Protein 4C5C (pdb70)

CATH classification: 3.40.50.20 (+2 more: 3.30.470.20, 3.30.1490.20)

Nearest PDB structures (foldseek):
  4c5b-assembly1_A  TM=1.000E+00  e=2.033E-68  Escherichia coli K-12
  1iow-assembly1_A  TM=9.965E-01  e=4.340E-67  Escherichia coli
  5c1p-assembly2_D  TM=9.372E-01  e=5.523E-56  Yersinia pestis
  5bph-assembly2_B  TM=9.334E-01  e=5.146E-55  Yersinia pestis
  8evy-assembly1_B  TM=9.724E-01  e=1.599E-43  Pseudomonas aeruginosa PAO1

B-factor: mean 16.1, std 6.71, range [2.0, 57.39]

Radius of gyration: 24.59 Å; Cα contacts (8 Å, |Δi|>4): 1398; chains: 2; bounding box: 60×68×55 Å

InterPro domains:
  IPR000291 D-alanine--D-alanine ligase/VANA/B/C, conserved site [PS00843] (63-74)
  IPR000291 D-alanine--D-alanine ligase/VANA/B/C, conserved site [PS00844] (248-276)
  IPR005905 D-alanine--D-alanine ligase [MF_00047] (3-306)
  IPR005905 D-alanine--D-alanine ligase [PIRSF039102] (4-305)
  IPR005905 D-alanine--D-alanine ligase [TIGR01205] (4-305)
  IPR011095 D-alanine--D-alanine ligase, C-terminal [PF07478] (103-303)
  IPR011127 D-alanine--D-alanine ligase, N-terminal domain [PF01820] (53-86)
  IPR011761 ATP-grasp fold [PS50975] (101-303)
  IPR013815 ATP-grasp fold, subdomain 1 [G3DSA:3.30.1490.20] (111-183)
  IPR016185 Pre-ATP-grasp domain superfamily [SSF52440] (3-96)

Sequence (612 aa):
MTDKIAVLLGGTSAEREVSLNSGAAVLAGLREGGIDAYPVDPKEVDVTQLKSMGFQKVFIALHGRGGEDGTLQGMLELMGLPYTGSGVMASALSMDKLRSKLLWQGAGLPVAPWVALTRAEFEKGLSDKQLAEISALGLPVIVKPSREGSSVGMSKVVAENALQDALRLAFQHDEEVLIEKWLSGPEFTVAILGEEILPSIRIQPSGTFYDYEAKYLSDETQYFCPAGLEASQEANLQALVLKAWTTLGCKGWGRIDVMLDSDGQFYLLEANTSPGMTSHSLVPMAARQAGMSFSQLVVRILELADMTDKIAVLLGGTSAEREVSLNSGAAVLAGLREGGIDAYPVDPKEVDVTQLKSMGFQKVFIALHGRGGEDGTLQGMLELMGLPYTGSGVMASALSMDKLRSKLLWQGAGLPVAPWVALTRAEFEKGLSDKQLAEISALGLPVIVKPSREGSSVGMSKVVAENALQDALRLAFQHDEEVLIEKWLSGPEFTVAILGEEILPSIRIQPSGTFYDYEAKYLSDETQYFCPAGLEASQEANLQALVLKAWTTLGCKGWGRIDVMLDSDGQFYLLEANTSPGMTSHSLVPMAARQAGMSFSQLVVRILELAD

Structure (mmCIF, N/CA/C/O backbone):
data_4C5C
#
_entry.id   4C5C
#
_cell.length_a   51.230
_cell.length_b   97.800
_cell.length_c   110.120
_cell.angle_alpha   90.00
_cell.angle_beta   90.00
_cell.angle_gamma   90.00
#
_symmetry.space_group_name_H-M   'P 21 21 21'
#
loop_
_entity.id
_entity.type
_entity.pdbx_description
1 polymer 'D-ALANINE--D-ALANINE LIGASE'
2 non-polymer "ADENOSINE-5'-TRIPHOSPHATE"
3 non-polymer D-ALANINE
4 non-polymer 'MAGNESIUM ION'
5 non-polymer GLYCEROL
6 water water
#
loop_
_atom_site.group_PDB
_atom_site.id
_atom_site.type_symbol
_atom_site.label_atom_id
_atom_site.label_alt_id
_atom_site.label_comp_id
_atom_site.label_asym_id
_atom_site.label_entity_id
_atom_site.label_seq_id
_atom_site.pdbx_PDB_ins_code
_atom_site.Cartn_x
_atom_site.Cartn_y
_atom_site.Cartn_z
_atom_site.occupancy
_atom_site.B_iso_or_equiv
_atom_site.auth_seq_id
_atom_site.auth_comp_id
_atom_site.auth_asym_id
_atom_site.auth_atom_id
_atom_site.pdbx_PDB_model_num
ATOM 1 N N . MET A 1 25 ? -10.389 46.199 30.689 1.00 45.28 1 MET A N 1
ATOM 2 C CA . MET A 1 25 ? -10.144 45.051 31.600 1.00 43.90 1 MET A CA 1
ATOM 3 C C . MET A 1 25 ? -10.303 45.494 33.055 1.00 42.33 1 MET A C 1
ATOM 4 O O . MET A 1 25 ? -10.005 46.644 33.406 1.00 43.12 1 MET A O 1
ATOM 9 N N . THR A 1 26 ? -10.770 44.579 33.901 1.00 39.89 2 THR A N 1
ATOM 10 C CA . THR A 1 26 ? -10.711 44.774 35.347 1.00 37.17 2 THR A CA 1
ATOM 11 C C . THR A 1 26 ? -9.271 44.518 35.823 1.00 33.74 2 THR A C 1
ATOM 12 O O . THR A 1 26 ? -8.422 44.096 35.029 1.00 33.05 2 THR A O 1
ATOM 16 N N . ASP A 1 27 ? -8.999 44.781 37.100 1.00 30.47 3 ASP A N 1
ATOM 17 C CA . ASP A 1 27 ? -7.619 44.709 37.632 1.00 27.24 3 ASP A CA 1
ATOM 18 C C . ASP A 1 27 ? -6.989 43.327 37.518 1.00 24.68 3 ASP A C 1
ATOM 19 O O . ASP A 1 27 ? -7.639 42.311 37.790 1.00 24.04 3 ASP A O 1
ATOM 24 N N . LYS A 1 28 ? -5.729 43.292 37.089 1.00 21.61 4 LYS A N 1
ATOM 25 C CA . LYS A 1 28 ? -4.955 42.054 37.102 1.00 19.28 4 LYS A CA 1
ATOM 26 C C . LYS A 1 28 ? -4.099 42.066 38.363 1.00 17.03 4 LYS A C 1
ATOM 27 O O . LYS A 1 28 ? -3.365 43.022 38.641 1.00 17.82 4 LYS A O 1
ATOM 33 N N . ILE A 1 29 ? -4.238 41.002 39.145 1.00 15.33 5 ILE A N 1
ATOM 34 C CA . ILE A 1 29 ? -3.554 40.906 40.430 1.00 15.11 5 ILE A CA 1
ATOM 35 C C . ILE A 1 29 ? -2.387 39.919 40.296 1.00 13.44 5 ILE A C 1
ATOM 36 O O . ILE A 1 29 ? -2.568 38.815 39.811 1.00 14.90 5 ILE A O 1
ATOM 41 N N . ALA A 1 30 ? -1.203 40.298 40.789 1.00 13.31 6 ALA A N 1
ATOM 42 C CA . ALA A 1 30 ? -0.099 39.345 40.903 1.00 12.63 6 ALA A CA 1
ATOM 43 C C . ALA A 1 30 ? -0.095 38.721 42.275 1.00 12.70 6 ALA A C 1
ATOM 44 O O . ALA A 1 30 ? -0.059 39.459 43.281 1.00 13.41 6 ALA A O 1
ATOM 46 N N . VAL A 1 31 ? -0.138 37.384 42.349 1.00 10.77 7 VAL A N 1
ATOM 47 C CA . VAL A 1 31 ? 0.018 36.706 43.636 1.00 9.78 7 VAL A CA 1
ATOM 48 C C . VAL A 1 31 ? 1.477 36.288 43.694 1.00 10.64 7 VAL A C 1
ATOM 49 O O . VAL A 1 31 ? 1.894 35.358 42.990 1.00 11.25 7 VAL A O 1
ATOM 53 N N . LEU A 1 32 ? 2.255 36.946 44.563 1.00 9.45 8 LEU A N 1
ATOM 54 C CA . LEU A 1 32 ? 3.676 36.610 44.681 1.00 10.40 8 LEU A CA 1
ATOM 55 C C . LEU A 1 32 ? 3.834 35.435 45.608 1.00 10.29 8 LEU A C 1
ATOM 56 O O . LEU A 1 32 ? 3.354 35.457 46.757 1.00 8.82 8 LEU A O 1
ATOM 61 N N . LEU A 1 33 ? 4.519 34.403 45.134 1.00 10.32 9 LEU A N 1
ATOM 62 C CA . LEU A 1 33 ? 4.646 33.162 45.886 1.00 11.01 9 LEU A CA 1
ATOM 63 C C . LEU A 1 33 ? 5.964 32.506 45.581 1.00 10.45 9 LEU A C 1
ATOM 64 O O . LEU A 1 33 ? 6.547 32.694 44.495 1.00 11.09 9 LEU A O 1
ATOM 69 N N . GLY A 1 34 ? 6.395 31.653 46.515 1.00 9.90 10 GLY A N 1
ATOM 70 C CA . GLY A 1 34 ? 7.661 30.954 46.332 1.00 10.96 10 GLY A CA 1
ATOM 71 C C . GLY A 1 34 ? 8.851 31.757 46.805 1.00 10.44 10 GLY A C 1
ATOM 72 O O . GLY A 1 34 ? 9.106 31.758 48.017 1.00 11.13 10 GLY A O 1
ATOM 73 N N . GLY A 1 35 ? 9.570 32.386 45.860 1.00 10.41 11 GLY A N 1
ATOM 74 C CA . GLY A 1 35 ? 10.782 33.157 46.207 1.00 10.24 11 GLY A CA 1
ATOM 75 C C . GLY A 1 35 ? 11.883 32.218 46.667 1.00 11.50 11 GLY A C 1
ATOM 76 O O . GLY A 1 35 ? 11.918 31.048 46.295 1.00 11.83 11 GLY A O 1
ATOM 77 N N . THR A 1 36 ? 12.815 32.726 47.469 1.00 12.84 12 THR A N 1
ATOM 78 C CA . THR A 1 36 ? 14.060 31.966 47.732 1.00 14.46 12 THR A CA 1
ATOM 79 C C . THR A 1 36 ? 14.427 31.771 49.201 1.00 14.90 12 THR A C 1
ATOM 80 O O . THR A 1 36 ? 15.528 31.315 49.512 1.00 17.12 12 THR A O 1
ATOM 84 N N . SER A 1 37 ? 13.506 32.062 50.077 1.00 14.51 13 SER A N 1
ATOM 85 C CA . SER A 1 37 ? 13.708 31.874 51.516 1.00 12.93 13 SER A CA 1
ATOM 86 C C . SER A 1 37 ? 13.587 30.412 51.977 1.00 12.96 13 SER A C 1
ATOM 87 O O . SER A 1 37 ? 13.165 29.535 51.213 1.00 12.79 13 SER A O 1
ATOM 90 N N . ALA A 1 38 ? 13.953 30.137 53.231 1.00 12.30 14 ALA A N 1
ATOM 91 C CA . ALA A 1 38 ? 13.763 28.811 53.814 1.00 11.55 14 ALA A CA 1
ATOM 92 C C . ALA A 1 38 ? 12.297 28.381 53.882 1.00 12.21 14 ALA A C 1
ATOM 93 O O . ALA A 1 38 ? 11.986 27.193 54.061 1.00 13.91 14 ALA A O 1
ATOM 95 N N . GLU A 1 39 ? 11.406 29.355 53.710 1.00 10.39 15 GLU A N 1
ATOM 96 C CA . GLU A 1 39 ? 9.952 29.121 53.726 1.00 10.20 15 GLU A CA 1
ATOM 97 C C . GLU A 1 39 ? 9.380 29.072 52.302 1.00 9.34 15 GLU A C 1
ATOM 98 O O . GLU A 1 39 ? 8.166 29.131 52.116 1.00 9.91 15 GLU A O 1
ATOM 104 N N . ARG A 1 40 ? 10.235 28.845 51.302 1.00 8.76 16 ARG A N 1
ATOM 105 C CA . ARG A 1 40 ? 9.750 28.794 49.908 1.00 9.30 16 ARG A CA 1
ATOM 106 C C . ARG A 1 40 ? 8.622 27.781 49.722 1.00 9.99 16 ARG A C 1
ATOM 107 O O . ARG A 1 40 ? 7.619 28.040 49.017 1.00 10.34 16 ARG A O 1
ATOM 115 N N . GLU A 1 41 ? 8.810 26.580 50.258 1.00 10.21 17 GLU A N 1
ATOM 116 C CA . GLU A 1 41 ? 7.834 25.530 49.986 1.00 10.55 17 GLU A CA 1
ATOM 117 C C . GLU A 1 41 ? 6.490 25.836 50.638 1.00 10.24 17 GLU A C 1
ATOM 118 O O . GLU A 1 41 ? 5.438 25.615 50.041 1.00 10.91 17 GLU A O 1
ATOM 124 N N . VAL A 1 42 ? 6.529 26.389 51.854 1.00 8.62 18 VAL A N 1
ATOM 125 C CA . VAL A 1 42 ? 5.308 26.880 52.520 1.00 9.39 18 VAL A CA 1
ATOM 126 C C . VAL A 1 42 ? 4.656 27.957 51.642 1.00 9.53 18 VAL A C 1
ATOM 127 O O . VAL A 1 42 ? 3.440 27.943 51.373 1.00 9.90 18 VAL A O 1
ATOM 131 N N . SER A 1 43 ? 5.466 28.906 51.162 1.00 8.60 19 SER A N 1
ATOM 132 C CA . SER A 1 43 ? 4.934 29.991 50.317 1.00 8.68 19 SER A CA 1
ATOM 133 C C . SER A 1 43 ? 4.287 29.529 49.010 1.00 8.24 19 SER A C 1
ATOM 134 O O . SER A 1 43 ? 3.261 30.069 48.587 1.00 8.74 19 SER A O 1
ATOM 137 N N . LEU A 1 44 ? 4.907 28.539 48.378 1.00 7.69 20 LEU A N 1
ATOM 138 C CA . LEU A 1 44 ? 4.306 27.995 47.164 1.00 9.07 20 LEU A CA 1
ATOM 139 C C . LEU A 1 44 ? 2.904 27.470 47.500 1.00 8.68 20 LEU A C 1
ATOM 140 O O . LEU A 1 44 ? 1.973 27.653 46.710 1.00 10.09 20 LEU A O 1
ATOM 145 N N . ASN A 1 45 ? 2.750 26.830 48.661 1.00 9.03 21 ASN A N 1
ATOM 146 C CA . ASN A 1 45 ? 1.436 26.331 49.069 1.00 9.57 21 ASN A CA 1
ATOM 147 C C . ASN A 1 45 ? 0.488 27.448 49.484 1.00 8.53 21 ASN A C 1
ATOM 148 O O . ASN A 1 45 ? -0.702 27.417 49.132 1.00 10.15 21 ASN A O 1
ATOM 153 N N . SER A 1 46 ? 0.990 28.429 50.231 1.00 7.82 22 SER A N 1
ATOM 154 C CA . SER A 1 46 ? 0.146 29.594 50.536 1.00 8.33 22 SER A CA 1
ATOM 155 C C . SER A 1 46 ? -0.378 30.283 49.264 1.00 8.51 22 SER A C 1
ATOM 156 O O . SER A 1 46 ? -1.567 30.586 49.150 1.00 9.39 22 SER A O 1
ATOM 159 N N . GLY A 1 47 ? 0.539 30.547 48.313 1.00 8.52 23 GLY A N 1
ATOM 160 C CA . GLY A 1 47 ? 0.151 31.221 47.075 1.00 9.14 23 GLY A CA 1
ATOM 161 C C . GLY A 1 47 ? -0.810 30.431 46.235 1.00 9.11 23 GLY A C 1
ATOM 162 O O . GLY A 1 47 ? -1.700 31.011 45.621 1.00 10.24 23 GLY A O 1
ATOM 163 N N . ALA A 1 48 ? -0.636 29.093 46.188 1.00 9.65 24 ALA A N 1
ATOM 164 C CA . ALA A 1 48 ? -1.567 28.262 45.474 1.00 10.25 24 ALA A CA 1
ATOM 165 C C . ALA A 1 48 ? -2.976 28.378 46.066 1.00 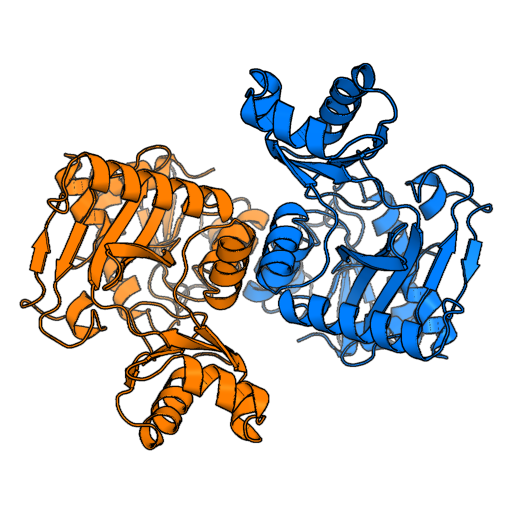10.26 24 ALA A C 1
ATOM 166 O O . ALA A 1 48 ? -3.941 28.429 45.285 1.00 11.05 24 ALA A O 1
ATOM 168 N N . ALA A 1 49 ? -3.096 28.367 47.388 1.00 10.13 25 ALA A N 1
ATOM 169 C CA . ALA A 1 49 ? -4.410 28.535 47.997 1.00 9.87 25 ALA A CA 1
ATOM 170 C C . ALA A 1 49 ? -4.990 29.935 47.728 1.00 8.74 25 ALA A C 1
ATOM 171 O O . ALA A 1 49 ? -6.158 30.062 47.341 1.00 9.87 25 ALA A O 1
ATOM 173 N N . VAL A 1 50 ? -4.165 30.973 47.938 1.00 9.35 26 VAL A N 1
ATOM 174 C CA . VAL A 1 50 ? -4.608 32.350 47.707 1.00 10.44 26 VAL A CA 1
ATOM 175 C C . VAL A 1 50 ? -5.089 32.550 46.265 1.00 9.91 26 VAL A C 1
ATOM 176 O O . VAL A 1 50 ? -6.139 33.152 46.012 1.00 10.64 26 VAL A O 1
ATOM 180 N N . LEU A 1 51 ? -4.318 32.063 45.275 1.00 9.82 27 LEU A N 1
ATOM 181 C CA . LEU A 1 51 ? -4.692 32.176 43.861 1.00 9.72 27 LEU A CA 1
ATOM 182 C C . LEU A 1 51 ? -6.121 31.649 43.606 1.00 10.41 27 LEU A C 1
ATOM 183 O O . LEU A 1 51 ? -6.938 32.312 42.956 1.00 11.85 27 LEU A O 1
ATOM 188 N N . ALA A 1 52 ? -6.387 30.423 44.085 1.00 10.81 28 ALA A N 1
ATOM 189 C CA . ALA A 1 52 ? -7.691 29.806 43.884 1.00 13.07 28 ALA A CA 1
ATOM 190 C C . ALA A 1 52 ? -8.791 30.578 44.607 1.00 12.75 28 ALA A C 1
ATOM 191 O O . ALA A 1 52 ? -9.848 30.829 44.015 1.00 13.39 28 ALA A O 1
ATOM 193 N N . GLY A 1 53 ? -8.553 30.979 45.851 1.00 12.68 29 GLY A N 1
ATOM 194 C CA . GLY A 1 53 ? -9.520 31.773 46.601 1.00 12.14 29 GLY A CA 1
ATOM 195 C C . GLY A 1 53 ? -9.838 33.081 45.899 1.00 12.33 29 GLY A C 1
ATOM 196 O O . GLY A 1 53 ? -11.001 33.514 45.837 1.00 14.02 29 GLY A O 1
ATOM 197 N N . LEU A 1 54 ? -8.820 33.739 45.337 1.00 12.08 30 LEU A N 1
ATOM 198 C CA . LEU A 1 54 ? -9.067 35.005 44.623 1.00 13.02 30 LEU A CA 1
ATOM 199 C C . LEU A 1 54 ? -9.899 34.801 43.353 1.00 14.15 30 LEU A C 1
ATOM 200 O O . LEU A 1 54 ? -10.868 35.540 43.088 1.00 15.47 30 LEU A O 1
ATOM 205 N N . ARG A 1 55 ? -9.526 33.800 42.563 1.00 13.30 31 ARG A N 1
ATOM 206 C CA . ARG A 1 55 ? -10.259 33.511 41.323 1.00 15.35 31 ARG A CA 1
ATOM 207 C C . ARG A 1 55 ? -11.704 33.057 41.581 1.00 17.07 31 ARG A C 1
ATOM 208 O O . ARG A 1 55 ? -12.607 33.410 40.823 1.00 19.20 31 ARG A O 1
ATOM 216 N N . GLU A 1 56 ? -11.932 32.256 42.616 1.00 17.35 32 GLU A N 1
ATOM 217 C CA . GLU A 1 56 ? -13.306 31.890 43.039 1.00 19.90 32 GLU A CA 1
ATOM 218 C C . GLU A 1 56 ? -14.079 33.145 43.432 1.00 21.08 32 GLU A C 1
ATOM 219 O O . GLU A 1 56 ? -15.312 33.178 43.314 1.00 23.36 32 GLU A O 1
ATOM 225 N N . GLY A 1 57 ? -13.364 34.159 43.919 1.00 19.75 33 GLY A N 1
ATOM 226 C CA . GLY A 1 57 ? -13.971 35.417 44.341 1.00 20.43 33 GLY A CA 1
ATOM 227 C C . GLY A 1 57 ? -14.162 36.432 43.240 1.00 20.38 33 GLY A C 1
ATOM 228 O O . GLY A 1 57 ? -14.472 37.590 43.506 1.00 22.69 33 GLY A O 1
ATOM 229 N N . GLY A 1 58 ? -13.885 36.014 42.012 1.00 20.15 34 GLY A N 1
ATOM 230 C CA . GLY A 1 58 ? -14.073 36.868 40.844 1.00 20.85 34 GLY A CA 1
ATOM 231 C C . GLY A 1 58 ? -12.923 37.786 40.512 1.00 20.25 34 GLY A C 1
ATOM 232 O O . GLY A 1 58 ? -13.072 38.668 39.660 1.00 22.82 34 GLY A O 1
ATOM 233 N N . ILE A 1 59 ? -11.773 37.571 41.160 1.00 17.83 35 ILE A N 1
ATOM 234 C CA . ILE A 1 59 ? -10.573 38.409 40.955 1.00 17.31 35 ILE A CA 1
ATOM 235 C C . ILE A 1 59 ? -9.652 37.796 39.918 1.00 17.24 35 ILE A C 1
ATOM 236 O O . ILE A 1 59 ? -9.376 36.579 39.951 1.00 18.03 35 ILE A O 1
ATOM 241 N N . ASP A 1 60 ? -9.185 38.628 38.992 1.00 16.85 36 ASP A N 1
ATOM 242 C CA . ASP A 1 60 ? -8.333 38.141 37.892 1.00 17.81 36 ASP A CA 1
ATOM 243 C C . ASP A 1 60 ? -6.887 38.080 38.386 1.00 16.51 36 ASP A C 1
ATOM 244 O O . ASP A 1 60 ? -6.095 38.998 38.164 1.00 17.08 36 ASP A O 1
ATOM 249 N N . ALA A 1 61 ? -6.579 36.984 39.061 1.00 15.46 37 ALA A N 1
ATOM 250 C CA . ALA A 1 61 ? -5.300 36.828 39.753 1.00 13.86 37 ALA A CA 1
ATOM 251 C C . ALA A 1 61 ? -4.413 35.838 39.003 1.00 14.60 37 ALA A C 1
ATOM 252 O O . ALA A 1 61 ? -4.889 34.899 38.342 1.00 16.01 37 ALA A O 1
ATOM 254 N N . TYR A 1 62 ? -3.108 36.069 39.085 1.00 13.02 38 TYR A N 1
ATOM 255 C CA . TYR A 1 62 ? -2.106 35.214 38.411 1.00 14.09 38 TYR A CA 1
ATOM 256 C C . TYR A 1 62 ? -0.939 34.956 39.352 1.00 14.34 38 TYR A C 1
ATOM 257 O O . TYR A 1 62 ? -0.514 35.871 40.072 1.00 15.10 38 TYR A O 1
ATOM 266 N N . PRO A 1 63 ? -0.379 33.740 39.309 1.00 14.44 39 PRO A N 1
ATOM 267 C CA . PRO A 1 63 ? 0.759 33.445 40.204 1.00 13.89 39 PRO A CA 1
ATOM 268 C C . PRO A 1 63 ? 2.030 33.972 39.603 1.00 13.82 39 PRO A C 1
ATOM 269 O O . PRO A 1 63 ? 2.224 33.825 38.395 1.00 15.50 39 PRO A O 1
ATOM 273 N N . VAL A 1 64 ? 2.889 34.595 40.409 1.00 12.52 40 VAL A N 1
ATOM 274 C CA . VAL A 1 64 ? 4.186 35.119 39.966 1.00 12.45 40 VAL A CA 1
ATOM 275 C C . VAL A 1 64 ? 5.234 34.761 41.028 1.00 11.70 40 VAL A C 1
ATOM 276 O O . VAL A 1 64 ? 5.119 35.151 42.214 1.00 11.44 40 VAL A O 1
ATOM 280 N N . ASP A 1 65 ? 6.237 33.986 40.628 1.00 11.49 41 ASP A N 1
ATOM 281 C CA . ASP A 1 65 ? 7.291 33.555 41.561 1.00 11.11 41 ASP A CA 1
ATOM 282 C C . ASP A 1 65 ? 8.539 34.390 41.358 1.00 11.56 41 ASP A C 1
ATOM 283 O O . ASP A 1 65 ? 9.151 34.301 40.288 1.00 12.23 41 ASP A O 1
ATOM 288 N N . PRO A 1 66 ? 8.951 35.188 42.357 1.00 11.10 42 PRO A N 1
ATOM 289 C CA . PRO A 1 66 ? 10.154 36.070 42.182 1.00 12.04 42 PRO A CA 1
ATOM 290 C C . PRO A 1 66 ? 11.449 35.316 41.963 1.00 12.17 42 PRO A C 1
ATOM 291 O O . PRO A 1 66 ? 12.425 35.920 41.550 1.00 13.52 42 PRO A O 1
ATOM 295 N N . LYS A 1 67 ? 11.448 33.997 42.167 1.00 12.26 43 LYS A N 1
ATOM 296 C CA . LYS A 1 67 ? 12.630 33.192 41.833 1.00 12.82 43 LYS A CA 1
ATOM 297 C C . LYS A 1 67 ? 12.781 33.106 40.315 1.00 14.34 43 LYS A C 1
ATOM 298 O O . LYS A 1 67 ? 13.907 33.044 39.818 1.00 16.41 43 LYS A O 1
ATOM 304 N N . GLU A 1 68 ? 11.662 33.166 39.586 1.00 15.14 44 GLU A N 1
ATOM 305 C CA . GLU A 1 68 ? 11.591 32.970 38.135 1.00 18.05 44 GLU A CA 1
ATOM 306 C C . GLU A 1 68 ? 11.414 34.282 37.358 1.00 18.31 44 GLU A C 1
ATOM 307 O O . GLU A 1 68 ? 11.769 34.356 36.168 1.00 20.29 44 GLU A O 1
ATOM 313 N N . VAL A 1 69 ? 10.812 35.279 38.018 1.00 17.85 45 VAL A N 1
ATOM 314 C CA . VAL A 1 69 ? 10.342 36.527 37.405 1.00 18.74 45 VAL A CA 1
ATOM 315 C C . VAL A 1 69 ? 10.965 37.690 38.168 1.00 18.02 45 VAL A C 1
ATOM 316 O O . VAL A 1 69 ? 10.917 37.750 39.395 1.00 16.97 45 VAL A O 1
ATOM 320 N N . ASP A 1 70 ? 11.549 38.619 37.414 1.00 18.91 46 ASP A N 1
ATOM 321 C CA . ASP A 1 70 ? 12.067 39.849 37.960 1.00 19.36 46 ASP A CA 1
ATOM 322 C C . ASP A 1 70 ? 10.926 40.723 38.496 1.00 19.01 46 ASP A C 1
ATOM 323 O O . ASP A 1 70 ? 10.216 41.348 37.706 1.00 18.65 46 ASP A O 1
ATOM 328 N N . VAL A 1 71 ? 10.747 40.751 39.821 1.00 18.76 47 VAL A N 1
ATOM 329 C CA . VAL A 1 71 ? 9.635 41.486 40.451 1.00 19.46 47 VAL A CA 1
ATOM 330 C C . VAL A 1 71 ? 9.668 42.981 40.179 1.00 18.85 47 VAL A C 1
ATOM 331 O O . VAL A 1 71 ? 8.648 43.647 40.293 1.00 18.67 47 VAL A O 1
ATOM 335 N N . THR A 1 72 ? 10.825 43.529 39.827 1.00 17.37 48 THR A N 1
ATOM 336 C CA . THR A 1 72 ? 10.842 44.943 39.433 1.00 17.52 48 THR A CA 1
ATOM 337 C C . THR A 1 72 ? 10.055 45.209 38.151 1.00 17.14 48 THR A C 1
ATOM 338 O O . THR A 1 72 ? 9.811 46.365 37.803 1.00 17.85 48 THR A O 1
ATOM 342 N N . GLN A 1 73 ? 9.638 44.146 37.468 1.00 16.77 49 GLN A N 1
ATOM 343 C CA . GLN A 1 73 ? 8.938 44.264 36.191 1.00 17.88 49 GLN A CA 1
ATOM 344 C C . GLN A 1 73 ? 7.412 44.169 36.302 1.00 17.68 49 GLN A C 1
ATOM 345 O O . GLN A 1 73 ? 6.733 44.179 35.290 1.00 17.93 49 GLN A O 1
ATOM 351 N N . LEU A 1 74 ? 6.872 44.068 37.519 1.00 16.98 50 LEU A N 1
ATOM 352 C CA . LEU A 1 74 ? 5.426 43.796 37.659 1.00 16.45 50 LEU A CA 1
ATOM 353 C C . LEU A 1 74 ? 4.501 44.806 36.999 1.00 18.45 50 LEU A C 1
ATOM 354 O O . LEU A 1 74 ? 3.509 44.440 36.395 1.00 19.34 50 LEU A O 1
ATOM 359 N N . LYS A 1 75 ? 4.813 46.087 37.146 1.00 19.19 51 LYS A N 1
ATOM 360 C CA . LYS A 1 75 ? 3.979 47.117 36.552 1.00 20.56 51 LYS A CA 1
ATOM 361 C C . LYS A 1 75 ? 4.099 47.051 35.032 1.00 21.49 51 LYS A C 1
ATOM 362 O O . LYS A 1 75 ? 3.098 47.135 34.297 1.00 20.85 51 LYS A O 1
ATOM 368 N N . SER A 1 76 ? 5.331 46.867 34.555 1.00 21.71 52 SER A N 1
ATOM 369 C CA . SER A 1 76 ? 5.581 46.680 33.123 1.00 23.49 52 SER A CA 1
ATOM 370 C C . SER A 1 76 ? 4.820 45.495 32.543 1.00 22.93 52 SER A C 1
ATOM 371 O O . SER A 1 76 ? 4.374 45.539 31.386 1.00 23.66 52 SER A O 1
ATOM 374 N N . MET A 1 77 ? 4.650 44.449 33.356 1.00 21.59 53 MET A N 1
ATOM 375 C CA . MET A 1 77 ? 3.949 43.220 32.938 1.00 21.89 53 MET A CA 1
ATOM 376 C C . MET A 1 77 ? 2.424 43.352 32.909 1.00 21.53 53 MET A C 1
ATOM 377 O O . MET A 1 77 ? 1.730 42.417 32.473 1.00 21.76 53 MET A O 1
ATOM 382 N N . GLY A 1 78 ? 1.914 44.487 33.389 1.00 21.28 54 GLY A N 1
ATOM 383 C CA . GLY A 1 78 ? 0.491 44.811 33.323 1.00 21.51 54 GLY A CA 1
ATOM 384 C C . GLY A 1 78 ? -0.326 44.592 34.575 1.00 19.81 54 GLY A C 1
ATOM 385 O O . GLY A 1 78 ? -1.561 44.639 34.515 1.00 21.13 54 GLY A O 1
ATOM 386 N N . PHE A 1 79 ? 0.352 44.346 35.701 1.00 19.06 55 PHE A N 1
ATOM 387 C CA . PHE A 1 79 ? -0.349 44.132 36.981 1.00 17.61 55 PHE A CA 1
ATOM 388 C C . PHE A 1 79 ? -0.764 45.454 37.616 1.00 18.98 55 PHE A C 1
ATOM 389 O O . PHE A 1 79 ? -0.032 46.443 37.516 1.00 19.77 55 PHE A O 1
ATOM 397 N N . GLN A 1 80 ? -1.934 45.451 38.272 1.00 18.76 56 GLN A N 1
ATOM 398 C CA . GLN A 1 80 ? -2.465 46.624 38.994 1.00 20.10 56 GLN A CA 1
ATOM 399 C C . GLN A 1 80 ? -2.249 46.610 40.509 1.00 19.10 56 GLN A C 1
ATOM 400 O O . GLN A 1 80 ? -2.081 47.661 41.095 1.00 19.34 56 GLN A O 1
ATOM 406 N N . LYS A 1 81 ? -2.262 45.427 41.128 1.00 17.49 57 LYS A N 1
ATOM 407 C CA . LYS A 1 81 ? -2.150 45.282 42.575 1.00 17.18 57 LYS A CA 1
ATOM 408 C C . LYS A 1 81 ? -1.443 43.961 42.831 1.00 14.55 57 LYS A C 1
ATOM 409 O O . LYS A 1 81 ? -1.368 43.071 41.953 1.00 14.42 57 LYS A O 1
ATOM 415 N N . VAL A 1 82 ? -0.913 43.823 44.049 1.00 12.89 58 VAL A N 1
ATOM 416 C CA . VAL A 1 82 ? -0.112 42.679 44.394 1.00 12.86 58 VAL A CA 1
ATOM 417 C C . VAL A 1 82 ? -0.620 42.070 45.702 1.00 11.38 58 VAL A C 1
ATOM 418 O O . VAL A 1 82 ? -0.782 42.759 46.731 1.00 12.25 58 VAL A O 1
ATOM 422 N N . PHE A 1 83 ? -0.859 40.767 45.669 1.00 11.11 59 PHE A N 1
ATOM 423 C CA . PHE A 1 83 ? -1.129 40.004 46.895 1.00 9.91 59 PHE A CA 1
ATOM 424 C C . PHE A 1 83 ? 0.154 39.293 47.281 1.00 9.29 59 PHE A C 1
ATOM 425 O O . PHE A 1 83 ? 0.680 38.438 46.551 1.00 9.85 59 PHE A O 1
ATOM 433 N N . ILE A 1 84 ? 0.707 39.692 48.424 1.00 8.92 60 ILE A N 1
ATOM 434 C CA . ILE A 1 84 ? 1.977 39.106 48.895 1.00 9.42 60 ILE A CA 1
ATOM 435 C C . ILE A 1 84 ? 1.678 37.827 49.652 1.00 8.87 60 ILE A C 1
ATOM 436 O O . ILE A 1 84 ? 1.107 37.861 50.739 1.00 9.24 60 ILE A O 1
ATOM 441 N N . ALA A 1 85 ? 2.098 36.711 49.079 1.00 8.77 61 ALA A N 1
ATOM 442 C CA . ALA A 1 85 ? 1.980 35.391 49.722 1.00 8.83 61 ALA A CA 1
ATOM 443 C C . ALA A 1 85 ? 3.362 34.770 49.933 1.00 9.05 61 ALA A C 1
ATOM 444 O O . ALA A 1 85 ? 3.512 33.553 50.033 1.00 10.92 61 ALA A O 1
ATOM 446 N N . LEU A 1 86 ? 4.363 35.647 50.018 1.00 8.90 62 LEU A N 1
ATOM 447 C CA . LEU A 1 86 ? 5.737 35.273 50.341 1.00 9.07 62 LEU A CA 1
ATOM 448 C C . LEU A 1 86 ? 5.962 35.221 51.828 1.00 9.68 62 LEU A C 1
ATOM 449 O O . LEU A 1 86 ? 5.249 35.904 52.565 1.00 10.41 62 LEU A O 1
ATOM 454 N N . HIS A 1 87 ? 6.900 34.387 52.238 1.00 9.10 63 HIS A N 1
ATOM 455 C CA . HIS A 1 87 ? 7.259 34.289 53.655 1.00 9.52 63 HIS A CA 1
ATOM 456 C C . HIS A 1 87 ? 8.749 34.374 53.848 1.00 10.59 63 HIS A C 1
ATOM 457 O O . HIS A 1 87 ? 9.496 33.755 53.128 1.00 13.23 63 HIS A O 1
ATOM 464 N N . GLY A 1 88 ? 9.158 35.131 54.859 1.00 11.13 64 GLY A N 1
ATOM 465 C CA . GLY A 1 88 ? 10.573 35.301 55.179 1.00 12.01 64 GLY A CA 1
ATOM 466 C C . GLY A 1 88 ? 11.159 36.569 54.646 1.00 13.59 64 GLY A C 1
ATOM 467 O O . GLY A 1 88 ? 10.488 37.390 54.043 1.00 14.41 64 GLY A O 1
ATOM 468 N N . ARG A 1 89 ? 12.445 36.716 54.874 1.00 12.17 65 ARG A N 1
ATOM 469 C CA . ARG A 1 89 ? 13.194 37.885 54.409 1.00 15.17 65 ARG A CA 1
ATOM 470 C C . ARG A 1 89 ? 13.079 38.032 52.881 1.00 17.25 65 ARG A C 1
ATOM 471 O O . ARG A 1 89 ? 13.051 37.051 52.178 1.00 19.48 65 ARG A O 1
ATOM 479 N N . GLY A 1 90 ? 13.060 39.268 52.370 1.00 18.63 66 GLY A N 1
ATOM 480 C CA . GLY A 1 90 ? 12.875 39.498 50.914 1.00 20.67 66 GLY A CA 1
ATOM 481 C C . GLY A 1 90 ? 11.434 39.446 50.339 1.00 20.34 66 GLY A C 1
ATOM 482 O O . GLY A 1 90 ? 11.205 39.793 49.152 1.00 23.48 66 GLY A O 1
ATOM 483 N N . GLY A 1 91 ? 10.489 38.974 51.130 1.00 17.22 67 GLY A N 1
ATOM 484 C CA . GLY A 1 91 ? 9.058 39.144 50.850 1.00 15.21 67 GLY A CA 1
ATOM 485 C C . GLY A 1 91 ? 8.293 39.739 52.015 1.00 14.57 67 GLY A C 1
ATOM 486 O O . GLY A 1 91 ? 7.297 40.461 51.823 1.00 14.11 67 GLY A O 1
ATOM 487 N N . GLU A 1 92 ? 8.791 39.519 53.232 1.00 12.32 68 GLU A N 1
ATOM 488 C CA . GLU A 1 92 ? 8.081 39.878 54.415 1.00 13.67 68 GLU A CA 1
ATOM 489 C C . GLU A 1 92 ? 8.791 40.939 55.274 1.00 13.48 68 GLU A C 1
ATOM 490 O O . GLU A 1 92 ? 8.209 41.385 56.286 1.00 16.24 68 GLU A O 1
ATOM 496 N N . ASP A 1 93 ? 9.981 41.413 54.875 1.00 11.45 69 ASP A N 1
ATOM 497 C CA . ASP A 1 93 ? 10.824 42.216 55.786 1.00 11.18 69 ASP A CA 1
ATOM 498 C C . ASP A 1 93 ? 10.969 43.667 55.393 1.00 10.32 69 ASP A C 1
ATOM 499 O O . ASP A 1 93 ? 11.859 44.357 55.850 1.00 11.18 69 ASP A O 1
ATOM 504 N N . GLY A 1 94 ? 10.070 44.134 54.531 1.00 9.25 70 GLY A N 1
ATOM 505 C CA . GLY A 1 94 ? 10.033 45.560 54.180 1.00 10.41 70 GLY A CA 1
ATOM 506 C C . GLY A 1 94 ? 10.726 45.874 52.861 1.00 10.14 70 GLY A C 1
ATOM 507 O O . GLY A 1 94 ? 10.445 46.915 52.253 1.00 10.64 70 GLY A O 1
ATOM 508 N N . THR A 1 95 ? 11.617 44.991 52.415 1.00 10.77 71 THR A N 1
ATOM 509 C CA . THR A 1 95 ? 12.397 45.231 51.191 1.00 10.78 71 THR A CA 1
ATOM 510 C C . THR A 1 95 ? 11.475 45.277 49.943 1.00 9.49 71 THR A C 1
ATOM 511 O O . THR A 1 95 ? 11.464 46.245 49.213 1.00 10.14 71 THR A O 1
ATOM 515 N N . LEU A 1 96 ? 10.665 44.230 49.790 1.00 10.11 72 LEU A N 1
ATOM 516 C CA . LEU A 1 96 ? 9.754 44.166 48.672 1.00 8.92 72 LEU A CA 1
ATOM 517 C C . LEU A 1 96 ? 8.717 45.293 48.784 1.00 10.26 72 LEU A C 1
ATOM 518 O O . LEU A 1 96 ? 8.304 45.890 47.782 1.00 10.89 72 LEU A O 1
ATOM 523 N N . GLN A 1 97 ? 8.235 45.553 50.001 1.00 10.17 73 GLN A N 1
ATOM 524 C CA . GLN A 1 97 ? 7.263 46.626 50.211 1.00 10.76 73 GLN A CA 1
ATOM 525 C C . GLN A 1 97 ? 7.799 47.967 49.734 1.00 11.45 73 GLN A C 1
ATOM 526 O O . GLN A 1 97 ? 7.076 48.729 49.120 1.00 11.71 73 GLN A O 1
ATOM 532 N N . GLY A 1 98 ? 9.081 48.228 49.998 1.00 10.94 74 GLY A N 1
ATOM 533 C CA . GLY A 1 98 ? 9.700 49.457 49.526 1.00 11.79 74 GLY A CA 1
ATOM 534 C C . GLY A 1 98 ? 9.706 49.557 48.018 1.00 12.28 74 GLY A C 1
ATOM 535 O O . GLY A 1 98 ? 9.390 50.602 47.454 1.00 12.88 74 GLY A O 1
ATOM 536 N N . MET A 1 99 ? 10.070 48.464 47.368 1.00 10.96 75 MET A N 1
ATOM 537 C CA . MET A 1 99 ? 10.047 48.425 45.914 1.00 12.87 75 MET A CA 1
ATOM 538 C C . MET A 1 99 ? 8.635 48.699 45.384 1.00 12.34 75 MET A C 1
ATOM 539 O O . MET A 1 99 ? 8.444 49.475 44.427 1.00 13.25 75 MET A O 1
ATOM 544 N N . LEU A 1 100 ? 7.627 48.086 46.005 1.00 12.03 76 LEU A N 1
ATOM 545 C CA . LEU A 1 100 ? 6.279 48.241 45.463 1.00 13.18 76 LEU A CA 1
ATOM 546 C C . LEU A 1 100 ? 5.766 49.648 45.683 1.00 13.88 76 LEU A C 1
ATOM 547 O O . LEU A 1 100 ? 5.059 50.202 44.806 1.00 14.98 76 LEU A O 1
ATOM 552 N N . GLU A 1 101 ? 6.125 50.249 46.818 1.00 13.80 77 GLU A N 1
ATOM 553 C CA . GLU A 1 101 ? 5.772 51.644 47.112 1.00 15.95 77 GLU A CA 1
ATOM 554 C C . GLU A 1 101 ? 6.297 52.563 46.028 1.00 16.28 77 GLU A C 1
ATOM 555 O O . GLU A 1 101 ? 5.554 53.404 45.504 1.00 18.16 77 GLU A O 1
ATOM 561 N N . LEU A 1 102 ? 7.561 52.383 45.625 1.00 15.76 78 LEU A N 1
ATOM 562 C CA . LEU A 1 102 ? 8.154 53.266 44.609 1.00 16.89 78 LEU A CA 1
ATOM 563 C C . LEU A 1 102 ? 7.697 52.944 43.181 1.00 17.30 78 LEU A C 1
ATOM 564 O O . LEU A 1 102 ? 7.703 53.809 42.281 1.00 18.70 78 LEU A O 1
ATOM 569 N N . MET A 1 103 ? 7.289 51.698 42.977 1.00 16.60 79 MET A N 1
ATOM 570 C CA . MET A 1 103 ? 6.702 51.331 41.706 1.00 17.76 79 MET A CA 1
ATOM 571 C C . MET A 1 103 ? 5.274 51.847 41.563 1.00 18.66 79 MET A C 1
ATOM 572 O O . MET A 1 103 ? 4.766 51.975 40.448 1.00 19.51 79 MET A O 1
ATOM 577 N N . GLY A 1 104 ? 4.622 52.082 42.688 1.00 18.11 80 GLY A N 1
ATOM 578 C CA . GLY A 1 104 ? 3.264 52.644 42.720 1.00 18.63 80 GLY A CA 1
ATOM 579 C C . GLY A 1 104 ? 2.160 51.611 42.640 1.00 19.05 80 GLY A C 1
ATOM 580 O O . GLY A 1 104 ? 1.037 51.926 42.250 1.00 20.06 80 GLY A O 1
ATOM 581 N N . LEU A 1 105 ? 2.466 50.371 43.010 1.00 17.38 81 LEU A N 1
ATOM 582 C CA . LEU A 1 105 ? 1.475 49.305 43.018 1.00 17.95 81 LEU A CA 1
ATOM 583 C C . LEU A 1 105 ? 0.969 49.086 44.431 1.00 16.44 81 LEU A C 1
ATOM 584 O O . LEU A 1 105 ? 1.782 48.843 45.356 1.00 16.24 81 LEU A O 1
ATOM 589 N N . PRO A 1 106 ? -0.367 49.134 44.616 1.00 15.80 82 PRO A N 1
ATOM 590 C CA . PRO A 1 106 ? -0.918 48.723 45.925 1.00 15.01 82 PRO A CA 1
ATOM 591 C C . PRO A 1 106 ? -0.600 47.267 46.234 1.00 14.06 82 PRO A C 1
ATOM 592 O O . PRO A 1 106 ? -0.552 46.450 45.331 1.00 13.89 82 PRO A O 1
ATOM 596 N N . TYR A 1 107 ? -0.406 46.968 47.501 1.00 12.69 83 TYR A N 1
ATOM 597 C CA . TYR A 1 107 ? -0.017 45.622 47.908 1.00 11.98 83 TYR A CA 1
ATOM 598 C C . TYR A 1 107 ? -0.647 45.324 49.258 1.00 11.64 83 TYR A C 1
ATOM 599 O O . TYR A 1 107 ? -0.979 46.248 50.024 1.00 13.09 83 TYR A O 1
ATOM 608 N N . THR A 1 108 ? -0.809 44.043 49.554 1.00 10.73 84 THR A N 1
ATOM 609 C CA . THR A 1 108 ? -1.445 43.615 50.774 1.00 10.17 84 THR A CA 1
ATOM 610 C C . THR A 1 108 ? -0.494 43.672 51.984 1.00 10.25 84 THR A C 1
ATOM 611 O O . THR A 1 108 ? 0.746 43.579 51.829 1.00 10.73 84 THR A O 1
ATOM 615 N N . GLY A 1 109 ? -1.081 43.753 53.189 1.00 10.42 85 GLY A N 1
ATOM 616 C CA . GLY A 1 109 ? -0.315 43.720 54.445 1.00 10.58 85 GLY A CA 1
ATOM 617 C C . GLY A 1 109 ? 0.423 44.987 54.835 1.00 10.71 85 GLY A C 1
ATOM 618 O O . GLY A 1 109 ? 0.184 46.092 54.343 1.00 12.20 85 GLY A O 1
ATOM 619 N N . SER A 1 110 ? 1.339 44.801 55.791 1.00 10.47 86 SER A N 1
ATOM 620 C CA . SER A 1 110 ? 2.015 45.920 56.461 1.00 10.35 86 SER A CA 1
ATOM 621 C C . SER A 1 110 ? 3.006 46.636 55.575 1.00 10.30 86 SER A C 1
ATOM 622 O O . SER A 1 110 ? 3.499 46.076 54.569 1.00 10.08 86 SER A O 1
ATOM 625 N N . GLY A 1 111 ? 3.248 47.915 55.927 1.00 9.31 87 GLY A N 1
ATOM 626 C CA . GLY A 1 111 ? 4.224 48.744 55.243 1.00 9.69 87 GLY A CA 1
ATOM 627 C C . GLY A 1 111 ? 5.666 48.387 55.557 1.00 8.75 87 GLY A C 1
ATOM 628 O O . GLY A 1 111 ? 5.979 47.348 56.193 1.00 9.33 87 GLY A O 1
ATOM 629 N N . VAL A 1 112 ? 6.568 49.226 55.061 1.00 8.97 88 VAL A N 1
ATOM 630 C CA . VAL A 1 112 ? 7.994 48.929 55.139 1.00 9.73 88 VAL A CA 1
ATOM 631 C C . VAL A 1 112 ? 8.458 48.766 56.579 1.00 9.76 88 VAL A C 1
ATOM 632 O O . VAL A 1 112 ? 9.055 47.719 56.943 1.00 10.11 88 VAL A O 1
ATOM 636 N N . MET A 1 113 ? 8.163 49.754 57.428 1.00 9.16 89 MET A N 1
ATOM 637 C CA . MET A 1 113 ? 8.661 49.701 58.813 1.00 9.21 89 MET A CA 1
ATOM 638 C C . MET A 1 113 ? 8.122 48.486 59.582 1.00 9.14 89 MET A C 1
ATOM 639 O O . MET A 1 113 ? 8.906 47.704 60.180 1.00 9.23 89 MET A O 1
ATOM 644 N N . ALA A 1 114 ? 6.790 48.331 59.601 1.00 9.76 90 ALA A N 1
ATOM 645 C CA . ALA A 1 114 ? 6.206 47.285 60.400 1.00 9.20 90 ALA A CA 1
ATOM 646 C C . ALA A 1 114 ? 6.593 45.906 59.875 1.00 9.13 90 ALA A C 1
ATOM 647 O O . ALA A 1 114 ? 6.780 44.974 60.685 1.00 9.65 90 ALA A O 1
ATOM 649 N N . SER A 1 115 ? 6.752 45.740 58.557 1.00 9.28 91 SER A N 1
ATOM 650 C CA . SER A 1 115 ? 7.207 44.442 58.018 1.00 8.95 91 SER A CA 1
ATOM 651 C C . SER A 1 115 ? 8.642 44.201 58.496 1.00 8.68 91 SER A C 1
ATOM 652 O O . SER A 1 115 ? 8.959 43.092 58.954 1.00 8.82 91 SER A O 1
ATOM 655 N N . ALA A 1 116 ? 9.511 45.207 58.380 1.00 9.11 92 ALA A N 1
ATOM 656 C CA . ALA A 1 116 ? 10.912 44.994 58.792 1.00 9.72 92 ALA A CA 1
ATOM 657 C C . ALA A 1 116 ? 10.994 44.666 60.278 1.00 9.08 92 ALA A C 1
ATOM 658 O O . ALA A 1 116 ? 11.749 43.755 60.679 1.00 9.58 92 ALA A O 1
ATOM 660 N N . LEU A 1 117 ? 10.234 45.370 61.089 1.00 9.00 93 LEU A N 1
ATOM 661 C CA . LEU A 1 117 ? 10.280 45.181 62.529 1.00 10.55 93 LEU A CA 1
ATOM 662 C C . LEU A 1 117 ? 9.727 43.826 62.940 1.00 10.61 93 LEU A C 1
ATOM 663 O O . LEU A 1 117 ? 10.318 43.169 63.767 1.00 11.30 93 LEU A O 1
ATOM 668 N N . SER A 1 118 ? 8.621 43.419 62.326 1.00 9.88 94 SER A N 1
ATOM 669 C CA . SER A 1 118 ? 7.965 42.139 62.652 1.00 10.00 94 SER A CA 1
ATOM 670 C C . SER A 1 118 ? 8.857 40.940 62.259 1.00 8.54 94 SER A C 1
ATOM 671 O O . SER A 1 118 ? 8.819 39.859 62.863 1.00 9.11 94 SER A O 1
ATOM 674 N N . MET A 1 119 ? 9.707 41.130 61.261 1.00 9.94 95 MET A N 1
ATOM 675 C CA . MET A 1 119 ? 10.609 40.062 60.882 1.00 9.49 95 MET A CA 1
ATOM 676 C C . MET A 1 119 ? 11.747 39.935 61.912 1.00 9.23 95 MET A C 1
ATOM 677 O O . MET A 1 119 ? 12.307 38.853 62.102 1.00 9.61 95 MET A O 1
ATOM 682 N N . ASP A 1 120 ? 12.081 41.057 62.537 1.00 8.24 96 ASP A N 1
ATOM 683 C CA . ASP A 1 120 ? 13.233 41.118 63.442 1.00 8.34 96 ASP A CA 1
ATOM 684 C C . ASP A 1 120 ? 12.758 40.835 64.876 1.00 8.11 96 ASP A C 1
ATOM 685 O O . ASP A 1 120 ? 12.253 41.717 65.574 1.00 8.32 96 ASP A O 1
ATOM 690 N N . LYS A 1 121 ? 12.820 39.578 65.295 1.00 7.81 97 LYS A N 1
ATOM 691 C CA . LYS A 1 121 ? 12.281 39.226 66.624 1.00 7.98 97 LYS A CA 1
ATOM 692 C C . LYS A 1 121 ? 13.032 39.940 67.723 1.00 8.70 97 LYS A C 1
ATOM 693 O O . LYS A 1 121 ? 12.428 40.297 68.734 1.00 9.61 97 LYS A O 1
ATOM 699 N N . LEU A 1 122 ? 14.332 40.177 67.548 1.00 8.26 98 LEU A N 1
ATOM 700 C CA . LEU A 1 122 ? 15.083 40.893 68.588 1.00 9.96 98 LEU A CA 1
ATOM 701 C C . LEU A 1 122 ? 14.546 42.318 68.784 1.00 8.86 98 LEU A C 1
ATOM 702 O O . LEU A 1 122 ? 14.342 42.755 69.900 1.00 10.17 98 LEU A O 1
ATOM 707 N N . ARG A 1 123 ? 14.299 43.001 67.671 1.00 8.52 99 ARG A N 1
ATOM 708 C CA . ARG A 1 123 ? 13.873 44.385 67.765 1.00 8.25 99 ARG A CA 1
ATOM 709 C C . ARG A 1 123 ? 12.384 44.467 68.104 1.00 8.35 99 ARG A C 1
ATOM 710 O O . ARG A 1 123 ? 11.955 45.395 68.795 1.00 9.15 99 ARG A O 1
ATOM 718 N N . SER A 1 124 ? 11.599 43.475 67.695 1.00 8.41 100 SER A N 1
ATOM 719 C CA . SER A 1 124 ? 10.193 43.437 68.176 1.00 9.44 100 SER A CA 1
ATOM 720 C C . SER A 1 124 ? 10.147 43.301 69.680 1.00 9.31 100 SER A C 1
ATOM 721 O O . SER A 1 124 ? 9.354 43.952 70.371 1.00 9.41 100 SER A O 1
ATOM 724 N N . LYS A 1 125 ? 10.984 42.412 70.209 1.00 8.00 101 LYS A N 1
ATOM 725 C CA . LYS A 1 125 ? 11.009 42.216 71.648 1.00 9.44 101 LYS A CA 1
ATOM 726 C C . LYS A 1 125 ? 11.425 43.496 72.385 1.00 8.97 101 LYS A C 1
ATOM 727 O O . LYS A 1 125 ? 10.838 43.832 73.434 1.00 9.82 101 LYS A O 1
ATOM 733 N N . LEU A 1 126 ? 12.450 44.188 71.877 1.00 9.02 102 LEU A N 1
ATOM 734 C CA . LEU A 1 126 ? 12.877 45.431 72.512 1.00 9.38 102 LEU A CA 1
ATOM 735 C C . LEU A 1 126 ? 11.781 46.478 72.481 1.00 9.28 102 LEU A C 1
ATOM 736 O O . LEU A 1 126 ? 11.524 47.130 73.507 1.00 10.09 102 LEU A O 1
ATOM 741 N N . LEU A 1 127 ? 11.100 46.587 71.323 1.00 9.36 103 LEU A N 1
ATOM 742 C CA . LEU A 1 127 ? 10.011 47.519 71.155 1.00 9.81 103 LEU A CA 1
ATOM 743 C C . LEU A 1 127 ? 8.904 47.214 72.165 1.00 8.56 103 LEU A C 1
ATOM 744 O O . LEU A 1 127 ? 8.397 48.101 72.867 1.00 9.88 103 LEU A O 1
ATOM 749 N N . TRP A 1 128 ? 8.504 45.946 72.201 1.00 8.71 104 TRP A N 1
ATOM 750 C CA . TRP A 1 128 ? 7.439 45.553 73.081 1.00 8.35 104 TRP A CA 1
ATOM 751 C C . TRP A 1 128 ? 7.810 45.751 74.549 1.00 9.30 104 TRP A C 1
ATOM 752 O O . TRP A 1 128 ? 6.984 46.247 75.348 1.00 9.67 104 TRP A O 1
ATOM 763 N N . GLN A 1 129 ? 9.032 45.372 74.944 1.00 9.86 105 GLN A N 1
ATOM 764 C CA . GLN A 1 129 ? 9.476 45.612 76.329 1.00 11.65 105 GLN A CA 1
ATOM 765 C C . GLN A 1 129 ? 9.467 47.111 76.647 1.00 11.99 105 GLN A C 1
ATOM 766 O O . GLN A 1 129 ? 9.043 47.533 77.729 1.00 13.01 105 GLN A O 1
ATOM 772 N N . GLY A 1 130 ? 9.947 47.924 75.697 1.00 10.86 106 GLY A N 1
ATOM 773 C CA . GLY A 1 130 ? 9.937 49.383 75.857 1.00 11.51 106 GLY A CA 1
ATOM 774 C C . GLY A 1 130 ? 8.547 49.925 76.080 1.00 12.19 106 GLY A C 1
ATOM 775 O O . GLY A 1 130 ? 8.368 50.912 76.807 1.00 13.29 106 GLY A O 1
ATOM 776 N N . ALA A 1 131 ? 7.563 49.280 75.458 1.00 11.72 107 ALA A N 1
ATOM 777 C CA . ALA A 1 131 ? 6.151 49.644 75.615 1.00 12.09 107 ALA A CA 1
ATOM 778 C C . ALA A 1 131 ? 5.450 49.021 76.834 1.00 12.74 107 ALA A C 1
ATOM 779 O O . ALA A 1 131 ? 4.244 49.211 77.003 1.00 14.94 107 ALA A O 1
ATOM 781 N N . GLY A 1 132 ? 6.181 48.274 77.654 1.00 11.50 108 GLY A N 1
ATOM 782 C CA . GLY A 1 132 ? 5.606 47.685 78.877 1.00 12.19 108 GLY A CA 1
ATOM 783 C C . GLY A 1 132 ? 4.868 46.388 78.603 1.00 12.47 108 GLY A C 1
ATOM 784 O O . GLY A 1 132 ? 4.1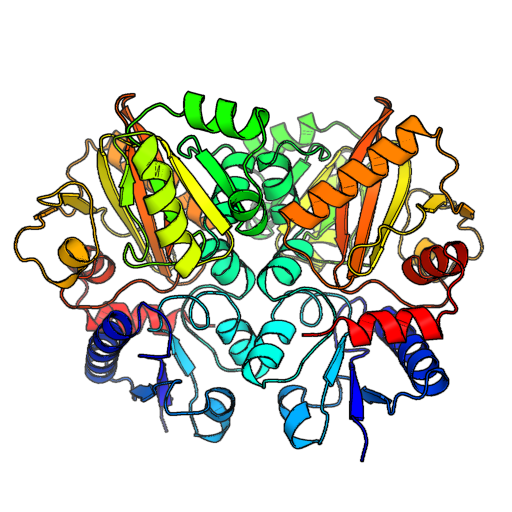03 45.947 79.455 1.00 14.82 108 GLY A O 1
ATOM 785 N N . LEU A 1 133 ? 5.059 45.759 77.433 1.00 11.85 109 LEU A N 1
ATOM 786 C CA . LEU A 1 133 ? 4.312 44.556 77.094 1.00 12.11 109 LEU A CA 1
ATOM 787 C C . LEU A 1 133 ? 5.091 43.312 77.509 1.00 12.52 109 LEU A C 1
ATOM 788 O O . LEU A 1 133 ? 6.323 43.336 77.543 1.00 13.83 109 LEU A O 1
ATOM 793 N N . PRO A 1 134 ? 4.400 42.184 77.753 1.00 12.23 110 PRO A N 1
ATOM 794 C CA . PRO A 1 134 ? 5.074 40.981 78.302 1.00 11.41 110 PRO A CA 1
ATOM 795 C C . PRO A 1 134 ? 5.834 40.170 77.246 1.00 11.03 110 PRO A C 1
ATOM 796 O O . PRO A 1 134 ? 5.264 39.741 76.245 1.00 12.03 110 PRO A O 1
ATOM 800 N N . VAL A 1 135 ? 7.135 39.981 77.499 1.00 12.24 111 VAL A N 1
ATOM 801 C CA . VAL A 1 135 ? 7.991 39.166 76.634 1.00 13.29 111 VAL A CA 1
ATOM 802 C C . VAL A 1 135 ? 8.827 38.212 77.534 1.00 13.14 111 VAL A C 1
ATOM 803 O O . VAL A 1 135 ? 9.178 38.584 78.638 1.00 15.10 111 VAL A O 1
ATOM 807 N N . ALA A 1 136 ? 9.124 37.016 77.012 1.00 16.21 112 ALA A N 1
ATOM 808 C CA . ALA A 1 136 ? 9.967 36.036 77.727 1.00 16.49 112 ALA A CA 1
ATOM 809 C C . ALA A 1 136 ? 11.348 36.645 77.990 1.00 13.91 112 ALA A C 1
ATOM 810 O O . ALA A 1 136 ? 11.925 37.261 77.079 1.00 13.42 112 ALA A O 1
ATOM 812 N N . PRO A 1 137 ? 11.913 36.402 79.184 1.00 13.22 113 PRO A N 1
ATOM 813 C CA . PRO A 1 137 ? 13.320 36.745 79.391 1.00 12.72 113 PRO A CA 1
ATOM 814 C C . PRO A 1 137 ? 14.206 36.159 78.291 1.00 11.17 113 PRO A C 1
ATOM 815 O O . PRO A 1 137 ? 13.971 35.040 77.801 1.00 10.90 113 PRO A O 1
ATOM 819 N N . TRP A 1 138 ? 15.230 36.905 77.886 1.00 11.47 114 TRP A N 1
ATOM 820 C CA . TRP A 1 138 ? 16.035 36.503 76.757 1.00 11.14 114 TRP A CA 1
ATOM 821 C C . TRP A 1 138 ? 17.433 37.116 76.802 1.00 10.65 114 TRP A C 1
ATOM 822 O O . TRP A 1 138 ? 17.712 38.096 77.545 1.00 11.45 114 TRP A O 1
ATOM 833 N N . VAL A 1 139 ? 18.300 36.513 75.965 1.00 9.77 115 VAL A N 1
ATOM 834 C CA . VAL A 1 139 ? 19.645 37.028 75.689 1.00 11.83 115 VAL A CA 1
ATOM 835 C C . VAL A 1 139 ? 19.820 37.024 74.175 1.00 10.79 115 VAL A C 1
ATOM 836 O O . VAL A 1 139 ? 19.441 36.047 73.518 1.00 11.59 115 VAL A O 1
ATOM 840 N N . ALA A 1 140 ? 20.374 38.093 73.613 1.00 9.55 116 ALA A N 1
ATOM 841 C CA . ALA A 1 140 ? 20.666 38.160 72.179 1.00 9.98 116 ALA A CA 1
ATOM 842 C C . ALA A 1 140 ? 22.165 38.007 71.987 1.00 10.59 116 ALA A C 1
ATOM 843 O O . ALA A 1 140 ? 22.948 38.564 72.756 1.00 12.01 116 ALA A O 1
ATOM 845 N N . LEU A 1 141 ? 22.559 37.293 70.957 1.00 10.40 117 LEU A N 1
ATOM 846 C CA . LEU A 1 141 ? 23.953 37.086 70.644 1.00 10.35 117 LEU A CA 1
ATOM 847 C C . LEU A 1 141 ? 24.178 37.327 69.161 1.00 10.70 117 LEU A C 1
ATOM 848 O O . LEU A 1 141 ? 23.334 36.998 68.316 1.00 11.76 117 LEU A O 1
ATOM 853 N N . THR A 1 142 ? 25.353 37.820 68.819 1.00 10.49 118 THR A N 1
ATOM 854 C CA . THR A 1 142 ? 25.746 37.896 67.406 1.00 11.63 118 THR A CA 1
ATOM 855 C C . THR A 1 142 ? 26.716 36.780 67.030 1.00 11.32 118 THR A C 1
ATOM 856 O O . THR A 1 142 ? 27.459 36.250 67.875 1.00 10.81 118 THR A O 1
ATOM 860 N N . ARG A 1 143 ? 26.774 36.503 65.730 1.00 11.22 119 ARG A N 1
ATOM 861 C CA . ARG A 1 143 ? 27.620 35.401 65.259 1.00 11.05 119 ARG A CA 1
ATOM 862 C C . ARG A 1 143 ? 29.088 35.694 65.512 1.00 11.85 119 ARG A C 1
ATOM 863 O O . ARG A 1 143 ? 29.830 34.793 65.891 1.00 10.62 119 ARG A O 1
ATOM 871 N N . ALA A 1 144 ? 29.497 36.952 65.321 1.00 12.16 120 ALA A N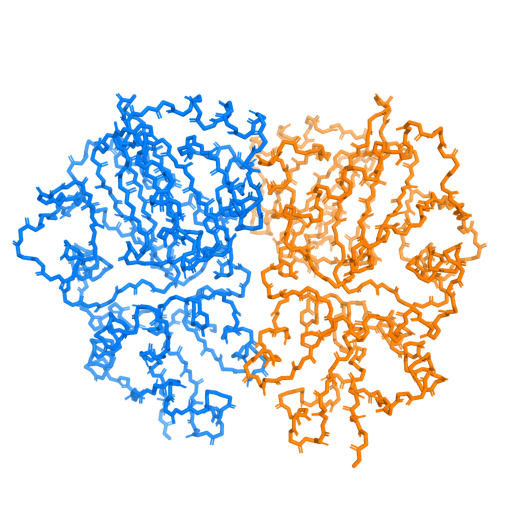 1
ATOM 872 C CA . ALA A 1 144 ? 30.890 37.346 65.572 1.00 14.18 120 ALA A CA 1
ATOM 873 C C . ALA A 1 144 ? 31.282 37.074 67.024 1.00 13.80 120 ALA A C 1
ATOM 874 O O . ALA A 1 144 ? 32.400 36.624 67.290 1.00 15.85 120 ALA A O 1
ATOM 876 N N . GLU A 1 145 ? 30.370 37.332 67.976 1.00 12.78 121 GLU A N 1
ATOM 877 C CA . GLU A 1 145 ? 30.616 37.063 69.422 1.00 13.95 121 GLU A CA 1
ATOM 878 C C . GLU A 1 145 ? 30.780 35.547 69.652 1.00 12.98 121 GLU A C 1
ATOM 879 O O . GLU A 1 145 ? 31.688 35.070 70.344 1.00 15.13 121 GLU A O 1
ATOM 885 N N . PHE A 1 146 ? 29.886 34.785 69.050 1.00 11.95 122 PHE A N 1
ATOM 886 C CA . PHE A 1 146 ? 29.932 33.327 69.178 1.00 11.58 122 PHE A CA 1
ATOM 887 C C . PHE A 1 146 ? 31.222 32.714 68.627 1.00 12.40 122 PHE A C 1
ATOM 888 O O . PHE A 1 146 ? 31.772 31.790 69.215 1.00 13.50 122 PHE A O 1
ATOM 896 N N . GLU A 1 147 ? 31.704 33.247 67.490 1.00 11.50 123 GLU A N 1
ATOM 897 C CA . GLU A 1 147 ? 32.944 32.782 66.842 1.00 12.32 123 GLU A CA 1
ATOM 898 C C . GLU A 1 147 ? 34.159 33.007 67.725 1.00 14.11 123 GLU A C 1
ATOM 899 O O . GLU A 1 147 ? 35.089 32.211 67.684 1.00 14.76 123 GLU A O 1
ATOM 905 N N . LYS A 1 148 ? 34.181 34.106 68.467 1.00 14.62 124 LYS A N 1
ATOM 906 C CA . LYS A 1 148 ? 35.335 34.480 69.311 1.00 16.56 124 LYS A CA 1
ATOM 907 C C . LYS A 1 148 ? 35.336 33.844 70.711 1.00 16.95 124 LYS A C 1
ATOM 908 O O . LYS A 1 148 ? 36.415 33.622 71.296 1.00 16.39 124 LYS A O 1
ATOM 914 N N . GLY A 1 149 ? 34.139 33.605 71.266 1.00 16.66 125 GLY A N 1
ATOM 915 C CA . GLY A 1 149 ? 33.955 33.187 72.654 1.00 18.37 125 GLY A CA 1
ATOM 916 C C . GLY A 1 149 ? 33.164 34.257 73.369 1.00 18.11 125 GLY A C 1
ATOM 917 O O . GLY A 1 149 ? 33.451 35.441 73.248 1.00 19.32 125 GLY A O 1
ATOM 918 N N . LEU A 1 150 ? 32.131 33.842 74.098 1.00 18.06 126 LEU A N 1
ATOM 919 C CA . LEU A 1 150 ? 31.274 34.786 74.777 1.00 17.34 126 LEU A CA 1
ATOM 920 C C . LEU A 1 150 ? 31.926 35.417 76.013 1.00 17.65 126 LEU A C 1
ATOM 921 O O . LEU A 1 150 ? 32.819 34.840 76.633 1.00 18.50 126 LEU A O 1
ATOM 926 N N . SER A 1 151 ? 31.492 36.636 76.335 1.00 16.81 127 SER A N 1
ATOM 927 C CA . SER A 1 151 ? 31.976 37.343 77.506 1.00 16.93 127 SER A CA 1
ATOM 928 C C . SER A 1 151 ? 31.439 36.712 78.797 1.00 17.26 127 SER A C 1
ATOM 929 O O . SER A 1 151 ? 30.443 35.997 78.780 1.00 16.46 127 SER A O 1
ATOM 932 N N . ASP A 1 152 ? 32.096 36.985 79.920 1.00 17.56 128 ASP A N 1
ATOM 933 C CA . ASP A 1 152 ? 31.604 36.510 81.219 1.00 18.38 128 ASP A CA 1
ATOM 934 C C . ASP A 1 152 ? 30.213 37.090 81.474 1.00 17.79 128 ASP A C 1
ATOM 935 O O . ASP A 1 152 ? 29.345 36.395 81.996 1.00 17.86 128 ASP A O 1
ATOM 940 N N . LYS A 1 153 ? 30.001 38.352 81.093 1.00 18.53 129 LYS A N 1
ATOM 941 C CA . LYS A 1 153 ? 28.691 38.983 81.272 1.00 19.36 129 LYS A CA 1
ATOM 942 C C . LYS A 1 153 ? 27.590 38.221 80.505 1.00 17.41 129 LYS A C 1
ATOM 943 O O . LYS A 1 153 ? 26.496 37.956 81.023 1.00 17.23 129 LYS A O 1
ATOM 949 N N . GLN A 1 154 ? 27.884 37.840 79.268 1.00 16.51 130 GLN A N 1
ATOM 950 C CA . GLN A 1 154 ? 26.923 37.113 78.451 1.00 16.17 130 GLN A CA 1
ATOM 951 C C . GLN A 1 154 ? 26.692 35.714 79.024 1.00 15.64 130 GLN A C 1
ATOM 952 O O . GLN A 1 154 ? 25.552 35.224 79.072 1.00 14.75 130 GLN A O 1
ATOM 958 N N . LEU A 1 155 ? 27.764 35.065 79.471 1.00 15.40 131 LEU A N 1
ATOM 959 C CA . LEU A 1 155 ? 27.592 33.739 80.076 1.00 15.41 131 LEU A CA 1
ATOM 960 C C . LEU A 1 155 ? 26.712 33.792 81.332 1.00 15.57 131 LEU A C 1
ATOM 961 O O . LEU A 1 155 ? 25.874 32.917 81.544 1.00 15.60 131 LEU A O 1
ATOM 966 N N . ALA A 1 156 ? 26.908 34.831 82.141 1.00 16.50 132 ALA A N 1
ATOM 967 C CA . ALA A 1 156 ? 26.111 35.022 83.349 1.00 16.10 132 ALA A CA 1
ATOM 968 C C . ALA A 1 156 ? 24.647 35.302 82.990 1.00 16.39 132 ALA A C 1
ATOM 969 O O . ALA A 1 156 ? 23.730 34.763 83.627 1.00 17.36 132 ALA A O 1
ATOM 971 N N . GLU A 1 157 ? 24.420 36.079 81.921 1.00 15.72 133 GLU A N 1
ATOM 972 C CA . GLU A 1 157 ? 23.044 36.360 81.499 1.00 17.39 133 GLU A CA 1
ATOM 973 C C . GLU A 1 157 ? 22.333 35.104 80.997 1.00 15.80 133 GLU A C 1
ATOM 974 O O . GLU A 1 157 ? 21.166 34.883 81.316 1.00 16.49 133 GLU A O 1
ATOM 980 N N . ILE A 1 158 ? 23.059 34.252 80.265 1.00 13.63 134 ILE A N 1
ATOM 981 C CA . ILE A 1 158 ? 22.501 32.985 79.787 1.00 14.75 134 ILE A CA 1
ATOM 982 C C . ILE A 1 158 ? 22.156 32.052 80.967 1.00 15.62 134 ILE A C 1
ATOM 983 O O . ILE A 1 158 ? 21.073 31.462 81.024 1.00 16.05 134 ILE A O 1
ATOM 988 N N . SER A 1 159 ? 23.085 31.934 81.914 1.00 15.72 135 SER A N 1
ATOM 989 C CA . SER A 1 159 ? 22.833 31.158 83.140 1.00 17.67 135 SER A CA 1
ATOM 990 C C . SER A 1 159 ? 21.583 31.615 83.885 1.00 17.87 135 SER A C 1
ATOM 991 O O . SER A 1 159 ? 20.800 30.786 84.358 1.00 18.45 135 SER A O 1
ATOM 994 N N . ALA A 1 160 ? 21.352 32.923 83.948 1.00 16.99 136 ALA A N 1
ATOM 995 C CA . ALA A 1 160 ? 20.214 33.453 84.668 1.00 18.49 136 ALA A CA 1
ATOM 996 C C . ALA A 1 160 ? 18.877 33.121 84.017 1.00 17.71 136 ALA A C 1
ATOM 997 O O . ALA A 1 160 ? 17.840 33.226 84.676 1.00 18.77 136 ALA A O 1
ATOM 999 N N . LEU A 1 161 ? 18.876 32.706 82.752 1.00 16.24 137 LEU A N 1
ATOM 1000 C CA . LEU A 1 161 ? 17.636 32.251 82.137 1.00 15.69 137 LEU A CA 1
ATOM 1001 C C . LEU A 1 161 ? 17.188 30.916 82.694 1.00 16.35 137 LEU A C 1
ATOM 1002 O O . LEU A 1 161 ? 16.007 30.559 82.584 1.00 17.03 137 LEU A O 1
ATOM 1007 N N . GLY A 1 162 ? 18.120 30.169 83.274 1.00 17.23 138 GLY A N 1
ATOM 1008 C CA . GLY A 1 162 ? 17.819 28.806 83.722 1.00 18.33 138 GLY A CA 1
ATOM 1009 C C . GLY A 1 162 ? 17.694 27.849 82.549 1.00 17.76 138 GLY A C 1
ATOM 1010 O O . GLY A 1 162 ? 17.994 28.204 81.419 1.00 17.79 138 GLY A O 1
ATOM 1011 N N . LEU A 1 163 ? 17.245 26.635 82.819 1.00 18.26 139 LEU A N 1
ATOM 1012 C CA . LEU A 1 163 ? 16.984 25.667 81.772 1.00 17.60 139 LEU A CA 1
ATOM 1013 C C . LEU A 1 163 ? 15.629 25.025 82.034 1.00 17.89 139 LEU A C 1
ATOM 1014 O O . LEU A 1 163 ? 15.208 24.952 83.178 1.00 19.38 139 LEU A O 1
ATOM 1019 N N . PRO A 1 164 ? 14.939 24.561 80.979 1.00 15.70 140 PRO A N 1
ATOM 1020 C CA . PRO A 1 164 ? 15.349 24.657 79.567 1.00 14.84 140 PRO A CA 1
ATOM 1021 C C . PRO A 1 164 ? 15.237 26.056 78.955 1.00 13.39 140 PRO A C 1
ATOM 1022 O O . PRO A 1 164 ? 14.650 26.970 79.535 1.00 13.85 140 PRO A O 1
ATOM 1026 N N . VAL A 1 165 ? 15.839 26.194 77.783 1.00 11.95 141 VAL A N 1
ATOM 1027 C CA . VAL A 1 165 ? 15.673 27.389 76.960 1.00 11.53 141 VAL A CA 1
ATOM 1028 C C . VAL A 1 165 ? 15.358 26.975 75.523 1.00 11.06 141 VAL A C 1
ATOM 1029 O O . VAL A 1 165 ? 15.568 25.810 75.119 1.00 12.55 141 VAL A O 1
ATOM 1033 N N . ILE A 1 166 ? 14.800 27.913 74.780 1.00 10.60 142 ILE A N 1
ATOM 1034 C CA . ILE A 1 166 ? 14.684 27.772 73.337 1.00 10.24 142 ILE A CA 1
ATOM 1035 C C . ILE A 1 166 ? 15.706 28.707 72.674 1.00 9.76 142 ILE A C 1
ATOM 1036 O O . ILE A 1 166 ? 16.004 29.806 73.204 1.00 10.32 142 ILE A O 1
ATOM 1041 N N . VAL A 1 167 ? 16.265 28.250 71.563 1.00 9.32 143 VAL A N 1
ATOM 1042 C CA . VAL A 1 167 ? 17.168 29.036 70.727 1.00 9.40 143 VAL A CA 1
ATOM 1043 C C . VAL A 1 167 ? 16.515 29.260 69.375 1.00 8.17 143 VAL A C 1
ATOM 1044 O O . VAL A 1 167 ? 16.024 28.308 68.772 1.00 8.65 143 VAL A O 1
ATOM 1048 N N . LYS A 1 168 ? 16.555 30.507 68.886 1.00 8.82 144 LYS A N 1
ATOM 1049 C CA . LYS A 1 168 ? 15.958 30.792 67.586 1.00 9.02 144 LYS A CA 1
ATOM 1050 C C . LYS A 1 168 ? 16.758 31.833 66.850 1.00 8.96 144 LYS A C 1
ATOM 1051 O O . LYS A 1 168 ? 17.331 32.735 67.454 1.00 7.85 144 LYS A O 1
ATOM 1057 N N . PRO A 1 169 ? 16.820 31.727 65.519 1.00 8.95 145 PRO A N 1
ATOM 1058 C CA . PRO A 1 169 ? 17.314 32.874 64.739 1.00 8.24 145 PRO A CA 1
ATOM 1059 C C . PRO A 1 169 ? 16.390 34.073 64.996 1.00 7.10 145 PRO A C 1
ATOM 1060 O O . PRO A 1 169 ? 15.175 33.891 65.265 1.00 9.12 145 PRO A O 1
ATOM 1064 N N . SER A 1 170 ? 16.932 35.276 64.849 1.00 7.35 146 SER A N 1
ATOM 1065 C CA . SER A 1 170 ? 16.059 36.443 64.977 1.00 8.03 146 SER A CA 1
ATOM 1066 C C . SER A 1 170 ? 15.045 36.573 63.832 1.00 9.14 146 SER A C 1
ATOM 1067 O O . SER A 1 170 ? 13.892 36.967 64.047 1.00 9.44 146 SER A O 1
ATOM 1070 N N . ARG A 1 171 ? 15.487 36.285 62.627 1.00 8.05 147 ARG A N 1
ATOM 1071 C CA . ARG A 1 171 ? 14.736 36.682 61.416 1.00 8.68 147 ARG A CA 1
ATOM 1072 C C . ARG A 1 171 ? 14.241 35.544 60.523 1.00 9.06 147 ARG A C 1
ATOM 1073 O O . ARG A 1 171 ? 14.259 35.647 59.284 1.00 11.11 147 ARG A O 1
ATOM 1081 N N . GLU A 1 172 ? 13.799 34.454 61.128 1.00 8.35 148 GLU A N 1
ATOM 1082 C CA . GLU A 1 172 ? 13.264 33.328 60.390 1.00 8.11 148 GLU A CA 1
ATOM 1083 C C . GLU A 1 172 ? 11.752 33.202 60.596 1.00 8.18 148 GLU A C 1
ATOM 1084 O O . GLU A 1 172 ? 11.107 34.071 61.202 1.00 9.43 148 GLU A O 1
ATOM 1090 N N . GLY A 1 173 ? 11.224 32.093 60.079 1.00 8.38 149 GLY A N 1
ATOM 1091 C CA . GLY A 1 173 ? 9.812 31.725 60.268 1.00 8.71 149 GLY A CA 1
ATOM 1092 C C . GLY A 1 173 ? 9.702 30.230 60.222 1.00 8.55 149 GLY A C 1
ATOM 1093 O O . GLY A 1 173 ? 10.683 29.530 60.006 1.00 7.97 149 GLY A O 1
ATOM 1094 N N . SER A 1 174 ? 8.484 29.733 60.433 1.00 7.57 150 SER A N 1
ATOM 1095 C CA . SER A 1 174 ? 8.212 28.287 60.234 1.00 8.21 150 SER A CA 1
ATOM 1096 C C . SER A 1 174 ? 9.050 27.381 61.150 1.00 7.91 150 SER A C 1
ATOM 1097 O O . SER A 1 174 ? 9.248 26.188 60.843 1.00 9.37 150 SER A O 1
ATOM 1100 N N . SER A 1 175 ? 9.493 27.943 62.280 1.00 7.70 151 SER A N 1
ATOM 1101 C CA . SER A 1 175 ? 10.323 27.249 63.289 1.00 8.00 151 SER A CA 1
ATOM 1102 C C . SER A 1 175 ? 11.675 26.824 62.742 1.00 8.72 151 SER A C 1
ATOM 1103 O O . SER A 1 175 ? 12.335 25.906 63.302 1.00 10.35 151 SER A O 1
ATOM 1106 N N . VAL A 1 176 ? 12.118 27.472 61.674 1.00 8.02 152 VAL A N 1
ATOM 1107 C CA . VAL A 1 176 ? 13.396 27.120 61.027 1.00 9.10 152 VAL A CA 1
ATOM 1108 C C . VAL A 1 176 ? 14.529 27.531 61.972 1.00 8.38 152 VAL A C 1
ATOM 1109 O O . VAL A 1 176 ? 14.540 28.646 62.499 1.00 8.88 152 VAL A O 1
ATOM 1113 N N . GLY A 1 177 ? 15.483 26.622 62.151 1.00 8.84 153 GLY A N 1
ATOM 1114 C CA . GLY A 1 177 ? 16.673 26.913 62.957 1.00 9.24 153 GLY A CA 1
ATOM 1115 C C . GLY A 1 177 ? 16.526 26.848 64.441 1.00 9.55 153 GLY A C 1
ATOM 1116 O O . GLY A 1 177 ? 17.449 27.239 65.150 1.00 9.93 153 GLY A O 1
ATOM 1117 N N . MET A 1 178 ? 15.377 26.392 64.930 1.00 9.48 154 MET A N 1
ATOM 1118 C CA . MET A 1 178 ? 15.043 26.460 66.358 1.00 10.19 154 MET A CA 1
ATOM 1119 C C . MET A 1 178 ? 15.266 25.129 67.054 1.00 11.57 154 MET A C 1
ATOM 1120 O O . MET A 1 178 ? 15.083 24.042 66.484 1.00 13.38 154 MET A O 1
ATOM 1125 N N . SER A 1 179 ? 15.692 25.210 68.304 1.00 10.91 155 SER A N 1
ATOM 1126 C CA . SER A 1 179 ? 15.734 24.000 69.115 1.00 11.73 155 SER A CA 1
ATOM 1127 C C . SER A 1 179 ? 15.576 24.269 70.605 1.00 12.38 155 SER A C 1
ATOM 1128 O O . SER A 1 179 ? 15.792 25.398 71.070 1.00 11.44 155 SER A O 1
ATOM 1131 N N . LYS A 1 180 ? 15.133 23.260 71.322 1.00 12.04 156 LYS A N 1
ATOM 1132 C CA . LYS A 1 180 ? 15.047 23.282 72.772 1.00 12.80 156 LYS A CA 1
ATOM 1133 C C . LYS A 1 180 ? 16.344 22.724 73.349 1.00 13.20 156 LYS A C 1
ATOM 1134 O O . LYS A 1 180 ? 16.846 21.661 72.926 1.00 15.70 156 LYS A O 1
ATOM 1140 N N . VAL A 1 181 ? 16.838 23.413 74.355 1.00 12.30 157 VAL A N 1
ATOM 1141 C CA . VAL A 1 181 ? 18.050 23.000 75.077 1.00 12.66 157 VAL A CA 1
ATOM 1142 C C . VAL A 1 181 ? 17.675 22.662 76.501 1.00 13.90 157 VAL A C 1
ATOM 1143 O O . VAL A 1 181 ? 17.187 23.503 77.224 1.00 13.37 157 VAL A O 1
ATOM 1147 N N . VAL A 1 182 ? 17.944 21.408 76.882 1.00 15.22 158 VAL A N 1
ATOM 1148 C CA . VAL A 1 182 ? 17.697 20.935 78.242 1.00 16.83 158 VAL A CA 1
ATOM 1149 C C . VAL A 1 182 ? 18.969 20.714 79.076 1.00 18.07 158 VAL A C 1
ATOM 1150 O O . VAL A 1 182 ? 18.863 20.468 80.278 1.00 19.72 158 VAL A O 1
ATOM 1154 N N . ALA A 1 183 ? 20.141 20.762 78.439 1.00 18.63 159 ALA A N 1
ATOM 1155 C CA . ALA A 1 183 ? 21.432 20.551 79.138 1.00 19.53 159 ALA A CA 1
ATOM 1156 C C . ALA A 1 183 ? 22.417 21.619 78.680 1.00 19.40 159 ALA A C 1
ATOM 1157 O O . ALA A 1 183 ? 22.470 21.941 77.471 1.00 18.18 159 ALA A O 1
ATOM 1159 N N . GLU A 1 184 ? 23.202 22.154 79.632 1.00 20.01 160 GLU A N 1
ATOM 1160 C CA . GLU A 1 184 ? 24.206 23.223 79.357 1.00 20.72 160 GLU A CA 1
ATOM 1161 C C . GLU A 1 184 ? 25.147 22.850 78.228 1.00 19.38 160 GLU A C 1
ATOM 1162 O O . GLU A 1 184 ? 25.477 23.696 77.363 1.00 18.78 160 GLU A O 1
ATOM 1168 N N . ASN A 1 185 ? 25.574 21.593 78.186 1.00 19.47 161 ASN A N 1
ATOM 1169 C CA . ASN A 1 185 ? 26.555 21.203 77.189 1.00 20.10 161 ASN A CA 1
ATOM 1170 C C . ASN A 1 185 ? 25.992 21.138 75.758 1.00 19.07 161 ASN A C 1
ATOM 1171 O O . ASN A 1 185 ? 26.762 21.012 74.796 1.00 21.81 161 ASN A O 1
ATOM 1176 N N . ALA A 1 186 ? 24.665 21.194 75.621 1.00 19.56 162 ALA A N 1
ATOM 1177 C CA . ALA A 1 186 ? 24.050 21.190 74.276 1.00 18.33 162 ALA A CA 1
ATOM 1178 C C . ALA A 1 186 ? 23.732 22.593 73.741 1.00 16.82 162 ALA A C 1
ATOM 1179 O O . ALA A 1 186 ? 23.353 22.729 72.572 1.00 15.63 162 ALA A O 1
ATOM 1181 N N . LEU A 1 187 ? 23.905 23.621 74.573 1.00 14.53 163 LEU A N 1
ATOM 1182 C CA . LEU A 1 187 ? 23.662 24.998 74.109 1.00 13.00 163 LEU A CA 1
ATOM 1183 C C . LEU A 1 187 ? 24.512 25.374 72.879 1.00 11.13 163 LEU A C 1
ATOM 1184 O O . LEU A 1 187 ? 23.975 25.967 71.934 1.00 10.05 163 LEU A O 1
ATOM 1189 N N . GLN A 1 188 ? 25.790 25.019 72.871 1.00 11.73 164 GLN A N 1
ATOM 1190 C CA . GLN A 1 188 ? 26.661 25.384 71.760 1.00 12.51 164 GLN A CA 1
ATOM 1191 C C . GLN A 1 188 ? 26.148 24.882 70.413 1.00 11.33 164 GLN A C 1
ATOM 1192 O O . GLN A 1 188 ? 26.154 25.600 69.441 1.00 10.68 164 GLN A O 1
ATOM 1198 N N . ASP A 1 189 ? 25.703 23.643 70.345 1.00 11.47 165 ASP A N 1
ATOM 1199 C CA . ASP A 1 189 ? 25.146 23.110 69.083 1.00 12.07 165 ASP A CA 1
ATOM 1200 C C . ASP A 1 189 ? 23.836 23.760 68.695 1.00 11.39 165 ASP A C 1
ATOM 1201 O O . ASP A 1 189 ? 23.568 23.934 67.516 1.00 10.71 165 ASP A O 1
ATOM 1206 N N . ALA A 1 190 ? 23.004 24.117 69.667 1.00 9.53 166 ALA A N 1
ATOM 1207 C CA . ALA A 1 190 ? 21.778 24.857 69.342 1.00 9.89 166 ALA A CA 1
ATOM 1208 C C . ALA A 1 190 ? 22.096 26.249 68.757 1.00 9.92 166 ALA A C 1
ATOM 1209 O O . ALA A 1 190 ? 21.468 26.678 67.785 1.00 8.95 166 ALA A O 1
ATOM 1211 N N . LEU A 1 191 ? 23.077 26.928 69.355 1.00 9.17 167 LEU A N 1
ATOM 1212 C CA . LEU A 1 191 ? 23.529 28.219 68.846 1.00 9.32 167 LEU A CA 1
ATOM 1213 C C . LEU A 1 191 ? 24.119 28.042 67.445 1.00 9.76 167 LEU A C 1
ATOM 1214 O O . LEU A 1 191 ? 23.782 28.792 66.536 1.00 9.57 167 LEU A O 1
ATOM 1219 N N . ARG A 1 192 ? 24.949 27.019 67.256 1.00 9.98 168 ARG A N 1
ATOM 1220 C CA . ARG A 1 192 ? 25.551 26.824 65.943 1.00 9.67 168 ARG A CA 1
ATOM 1221 C C . ARG A 1 192 ? 24.458 26.634 64.894 1.00 9.76 168 ARG A C 1
ATOM 1222 O O . ARG A 1 192 ? 24.522 27.196 63.789 1.00 10.54 168 ARG A O 1
ATOM 1230 N N . LEU A 1 193 ? 23.431 25.856 65.214 1.00 9.25 169 LEU A N 1
ATOM 1231 C CA . LEU A 1 193 ? 22.332 25.688 64.258 1.00 9.87 169 LEU A CA 1
ATOM 1232 C C . LEU A 1 193 ? 21.654 27.024 63.918 1.00 9.71 169 LEU A C 1
ATOM 1233 O O . LEU A 1 193 ? 21.444 27.331 62.741 1.00 10.14 169 LEU A O 1
ATO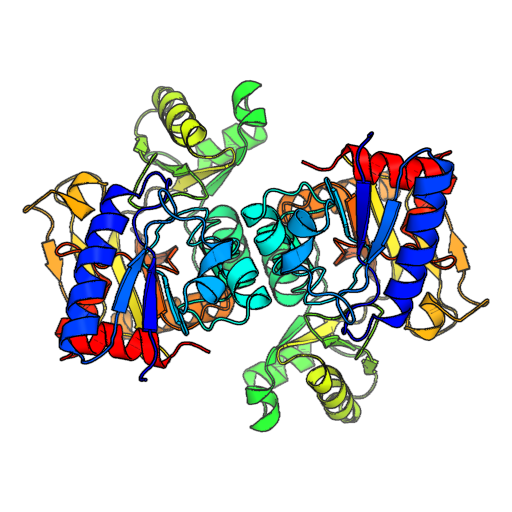M 1238 N N . ALA A 1 194 ? 21.297 27.772 64.947 1.00 8.62 170 ALA A N 1
ATOM 1239 C CA . ALA A 1 194 ? 20.560 29.003 64.693 1.00 8.20 170 ALA A CA 1
ATOM 1240 C C . ALA A 1 194 ? 21.397 29.996 63.887 1.00 9.16 170 ALA A C 1
ATOM 1241 O O . ALA A 1 194 ? 20.865 30.719 63.041 1.00 8.89 170 ALA A O 1
ATOM 1243 N N . PHE A 1 195 ? 22.713 30.022 64.143 1.00 9.16 171 PHE A N 1
ATOM 1244 C CA . PHE A 1 195 ? 23.611 30.903 63.398 1.00 9.54 171 PHE A CA 1
ATOM 1245 C C . PHE A 1 195 ? 23.826 30.516 61.938 1.00 9.76 171 PHE A C 1
ATOM 1246 O O . PHE A 1 195 ? 24.377 31.317 61.167 1.00 10.53 171 PHE A O 1
ATOM 1254 N N . GLN A 1 196 ? 23.340 29.327 61.542 1.00 8.66 172 GLN A N 1
ATOM 1255 C CA . GLN A 1 196 ? 23.280 29.013 60.105 1.00 9.46 172 GLN A CA 1
ATOM 1256 C C . GLN A 1 196 ? 22.249 29.871 59.417 1.00 10.28 172 GLN A C 1
ATOM 1257 O O . GLN A 1 196 ? 22.351 30.095 58.219 1.00 13.04 172 GLN A O 1
ATOM 1263 N N . HIS A 1 197 ? 21.276 30.379 60.171 1.00 9.30 173 HIS A N 1
ATOM 1264 C CA . HIS A 1 197 ? 20.136 31.059 59.576 1.00 11.07 173 HIS A CA 1
ATOM 1265 C C . HIS A 1 197 ? 20.131 32.569 59.764 1.00 11.61 173 HIS A C 1
ATOM 1266 O O . HIS A 1 197 ? 19.393 33.276 59.064 1.00 13.29 173 HIS A O 1
ATOM 1273 N N . ASP A 1 198 ? 20.871 33.087 60.735 1.00 10.68 174 ASP A N 1
ATOM 1274 C CA . ASP A 1 198 ? 20.913 34.530 60.936 1.00 10.50 174 ASP A CA 1
ATOM 1275 C C . ASP A 1 198 ? 22.186 34.822 61.704 1.00 11.35 174 ASP A C 1
ATOM 1276 O O . ASP A 1 198 ? 22.702 33.974 62.449 1.00 12.59 174 ASP A O 1
ATOM 1281 N N . GLU A 1 199 ? 22.655 36.050 61.572 1.00 10.81 175 GLU A N 1
ATOM 1282 C CA . GLU A 1 199 ? 23.799 36.533 62.317 1.00 12.26 175 GLU A CA 1
ATOM 1283 C C . GLU A 1 199 ? 23.412 37.012 63.708 1.00 10.88 175 GLU A C 1
ATOM 1284 O O . GLU A 1 199 ? 24.297 37.298 64.551 1.00 12.50 175 GLU A O 1
ATOM 1290 N N . GLU A 1 200 ? 22.105 37.118 63.959 1.00 9.28 176 GLU A N 1
ATOM 1291 C CA . GLU A 1 200 ? 21.604 37.464 65.295 1.00 9.67 176 GLU A CA 1
ATOM 1292 C C . GLU A 1 200 ? 20.653 36.391 65.767 1.00 9.60 176 GLU A C 1
ATOM 1293 O O . GLU A 1 200 ? 19.781 35.948 65.020 1.00 9.92 176 GLU A O 1
ATOM 1299 N N . VAL A 1 201 ? 20.879 35.938 66.991 1.00 9.49 177 VAL A N 1
ATOM 1300 C CA . VAL A 1 201 ? 20.167 34.786 67.555 1.00 10.18 177 VAL A CA 1
ATOM 1301 C C . VAL A 1 201 ? 19.663 35.152 68.945 1.00 9.38 177 VAL A C 1
ATOM 1302 O O . VAL A 1 201 ? 20.294 35.941 69.688 1.00 11.35 177 VAL A O 1
ATOM 1306 N N . LEU A 1 202 ? 18.519 34.568 69.299 1.00 9.09 178 LEU A N 1
ATOM 1307 C CA . LEU A 1 202 ? 17.898 34.760 70.617 1.00 9.73 178 LEU A CA 1
ATOM 1308 C C . LEU A 1 202 ? 17.930 33.455 71.401 1.00 9.88 178 LEU A C 1
ATOM 1309 O O . LEU A 1 202 ? 17.629 32.385 70.868 1.00 9.44 178 LEU A O 1
ATOM 1314 N N . ILE A 1 203 ? 18.309 33.549 72.679 1.00 10.27 179 ILE A N 1
ATOM 1315 C CA . ILE A 1 203 ? 18.123 32.462 73.639 1.00 9.60 179 ILE A CA 1
ATOM 1316 C C . ILE A 1 203 ? 17.018 32.970 74.554 1.00 9.80 179 ILE A C 1
ATOM 1317 O O . ILE A 1 203 ? 17.135 34.050 75.128 1.00 9.77 179 ILE A O 1
ATOM 1322 N N . GLU A 1 204 ? 15.930 32.215 74.670 1.00 10.08 180 GLU A N 1
ATOM 1323 C CA . GLU A 1 204 ? 14.767 32.631 75.485 1.00 10.31 180 GLU A CA 1
ATOM 1324 C C . GLU A 1 204 ? 14.403 31.641 76.535 1.00 11.65 180 GLU A C 1
ATOM 1325 O O . GLU A 1 204 ? 14.478 30.446 76.338 1.00 10.73 180 GLU A O 1
ATOM 1331 N N . LYS A 1 205 ? 13.930 32.133 77.682 1.00 10.81 181 LYS A N 1
ATOM 1332 C CA . LYS A 1 205 ? 13.357 31.248 78.683 1.00 12.42 181 LYS A CA 1
ATOM 1333 C C . LYS A 1 205 ? 12.304 30.332 78.044 1.00 10.80 181 LYS A C 1
ATOM 1334 O O . LYS A 1 205 ? 11.449 30.805 77.293 1.00 11.18 181 LYS A O 1
ATOM 1340 N N . TRP A 1 206 ? 12.345 29.040 78.397 1.00 10.80 182 TRP A N 1
ATOM 1341 C CA . TRP A 1 206 ? 11.331 28.116 77.923 1.00 10.97 182 TRP A CA 1
ATOM 1342 C C . TRP A 1 206 ? 9.993 28.428 78.597 1.00 10.78 182 TRP A C 1
ATOM 1343 O O . TRP A 1 206 ? 9.902 28.458 79.836 1.00 13.01 182 TRP A O 1
ATOM 1354 N N . LEU A 1 207 ? 8.965 28.644 77.787 1.00 10.72 183 LEU A N 1
ATOM 1355 C CA . LEU A 1 207 ? 7.607 28.940 78.301 1.00 11.20 183 LEU A CA 1
ATOM 1356 C C . LEU A 1 207 ? 6.813 27.635 78.358 1.00 12.26 183 LEU A C 1
ATOM 1357 O O . LEU A 1 207 ? 6.869 26.836 77.427 1.00 11.91 183 LEU A O 1
ATOM 1362 N N . SER A 1 208 ? 6.008 27.479 79.413 1.00 11.53 184 SER A N 1
ATOM 1363 C CA . SER A 1 208 ? 5.273 26.235 79.670 1.00 13.41 184 SER A CA 1
ATOM 1364 C C . SER A 1 208 ? 4.166 25.990 78.662 1.00 11.32 184 SER A C 1
ATOM 1365 O O . SER A 1 208 ? 3.762 24.838 78.459 1.00 14.29 184 SER A O 1
ATOM 1368 N N . GLY A 1 209 ? 3.639 27.044 78.047 1.00 12.00 185 GLY A N 1
ATOM 1369 C CA . GLY A 1 209 ? 2.379 26.923 77.295 1.00 10.70 185 GLY A CA 1
ATOM 1370 C C . GLY A 1 209 ? 1.191 26.834 78.240 1.00 11.17 185 GLY A C 1
ATOM 1371 O O . GLY A 1 209 ? 1.350 26.937 79.451 1.00 11.26 185 GLY A O 1
ATOM 1372 N N . PRO A 1 210 ? -0.014 26.657 77.689 1.00 11.77 186 PRO A N 1
ATOM 1373 C CA . PRO A 1 210 ? -0.293 26.431 76.278 1.00 12.04 186 PRO A CA 1
ATOM 1374 C C . PRO A 1 210 ? 0.005 27.587 75.339 1.00 11.73 186 PRO A C 1
ATOM 1375 O O . PRO A 1 210 ? 0.310 28.721 75.730 1.00 11.05 186 PRO A O 1
ATOM 1379 N N . GLU A 1 211 ? -0.062 27.248 74.066 1.00 11.10 187 GLU A N 1
ATOM 1380 C CA . GLU A 1 211 ? 0.294 28.132 72.973 1.00 10.49 187 GLU A CA 1
ATOM 1381 C C . GLU A 1 211 ? -0.929 28.601 72.215 1.00 10.13 187 GLU A C 1
ATOM 1382 O O . GLU A 1 211 ? -1.862 27.834 72.003 1.00 10.42 187 GLU A O 1
ATOM 1388 N N . PHE A 1 212 ? -0.922 29.876 71.821 1.00 9.99 188 PHE A N 1
ATOM 1389 C CA . PHE A 1 212 ? -2.048 30.489 71.113 1.00 9.90 188 PHE A CA 1
ATOM 1390 C C . PHE A 1 212 ? -1.558 31.267 69.897 1.00 9.32 188 PHE A C 1
ATOM 1391 O O . PHE A 1 212 ? -0.383 31.641 69.771 1.00 10.10 188 PHE A O 1
ATOM 1399 N N . THR A 1 213 ? -2.512 31.566 69.019 1.00 9.51 189 THR A N 1
ATOM 1400 C CA . THR A 1 213 ? -2.242 32.523 67.976 1.00 9.41 189 THR A CA 1
ATOM 1401 C C . THR A 1 213 ? -3.498 33.337 67.724 1.00 9.23 189 THR A C 1
ATOM 1402 O O . THR A 1 213 ? -4.627 32.796 67.890 1.00 9.47 189 THR A O 1
ATOM 1406 N N . VAL A 1 214 ? -3.327 34.607 67.358 1.00 9.63 190 VAL A N 1
ATOM 1407 C CA . VAL A 1 214 ? -4.469 35.491 67.089 1.00 9.75 190 VAL A CA 1
ATOM 1408 C C . VAL A 1 214 ? -4.244 36.211 65.775 1.00 9.47 190 VAL A C 1
ATOM 1409 O O . VAL A 1 214 ? -3.204 36.875 65.567 1.00 9.06 190 VAL A O 1
ATOM 1413 N N . ALA A 1 215 ? -5.207 36.078 64.852 1.00 9.39 191 ALA A N 1
ATOM 1414 C CA . ALA A 1 215 ? -5.176 36.708 63.508 1.00 9.61 191 ALA A CA 1
ATOM 1415 C C . ALA A 1 215 ? -5.920 38.023 63.577 1.00 10.83 191 ALA A C 1
ATOM 1416 O O . ALA A 1 215 ? -6.908 38.154 64.305 1.00 11.48 191 ALA A O 1
ATOM 1418 N N . ILE A 1 216 ? -5.401 38.995 62.836 1.00 11.07 192 ILE A N 1
ATOM 1419 C CA . ILE A 1 216 ? -5.981 40.327 62.683 1.00 11.59 192 ILE A CA 1
ATOM 1420 C C . ILE A 1 216 ? -6.310 40.498 61.196 1.00 11.45 192 ILE A C 1
ATOM 1421 O O . ILE A 1 216 ? -5.496 40.175 60.327 1.00 11.98 192 ILE A O 1
ATOM 1426 N N . LEU A 1 217 ? -7.495 41.041 60.917 1.00 11.31 193 LEU A N 1
ATOM 1427 C CA . LEU A 1 217 ? -7.941 41.323 59.563 1.00 11.53 193 LEU A CA 1
ATOM 1428 C C . LEU A 1 217 ? -8.571 42.690 59.547 1.00 12.05 193 LEU A C 1
ATOM 1429 O O . LEU A 1 217 ? -9.684 42.866 60.012 1.00 13.47 193 LEU A O 1
ATOM 1434 N N . GLY A 1 218 ? -7.837 43.671 59.039 1.00 12.64 194 GLY A N 1
ATOM 1435 C CA . GLY A 1 218 ? -8.294 45.058 59.113 1.00 15.23 194 GLY A CA 1
ATOM 1436 C C . GLY A 1 218 ? -8.428 45.464 60.568 1.00 16.59 194 GLY A C 1
ATOM 1437 O O . GLY A 1 218 ? -7.475 45.383 61.325 1.00 19.58 194 GLY A O 1
ATOM 1438 N N . GLU A 1 219 ? -9.626 45.876 60.941 1.00 19.05 195 GLU A N 1
ATOM 1439 C CA . GLU A 1 219 ? -9.923 46.270 62.323 1.00 21.38 195 GLU A CA 1
ATOM 1440 C C . GLU A 1 219 ? -10.470 45.115 63.166 1.00 21.55 195 GLU A C 1
ATOM 1441 O O . GLU A 1 219 ? -10.843 45.306 64.336 1.00 22.81 195 GLU A O 1
ATOM 1447 N N . GLU A 1 220 ? -10.609 43.938 62.572 1.00 20.36 196 GLU A N 1
ATOM 1448 C CA . GLU A 1 220 ? -11.267 42.817 63.235 1.00 20.10 196 GLU A CA 1
ATOM 1449 C C . GLU A 1 220 ? -10.208 41.889 63.835 1.00 18.79 196 GLU A C 1
ATOM 1450 O O . GLU A 1 220 ? -9.243 41.521 63.167 1.00 17.23 196 GLU A O 1
ATOM 1456 N N . ILE A 1 221 ? -10.352 41.540 65.105 1.00 16.92 197 ILE A N 1
ATOM 1457 C CA . ILE A 1 221 ? -9.522 40.517 65.730 1.00 16.78 197 ILE A CA 1
ATOM 1458 C C . ILE A 1 221 ? -10.325 39.246 65.582 1.00 15.98 197 ILE A C 1
ATOM 1459 O O . ILE A 1 221 ? -11.497 39.176 66.011 1.00 16.41 197 ILE A O 1
ATOM 1464 N N . LEU A 1 222 ? -9.734 38.258 64.912 1.00 14.09 198 LEU A N 1
ATOM 1465 C CA . LEU A 1 222 ? -10.471 37.018 64.631 1.00 14.31 198 LEU A CA 1
ATOM 1466 C C . LEU A 1 222 ? -10.496 36.075 65.839 1.00 13.49 198 LEU A C 1
ATOM 1467 O O . LEU A 1 222 ? -9.751 36.285 66.776 1.00 13.83 198 LEU A O 1
ATOM 1472 N N . PRO A 1 223 ? -11.375 35.055 65.829 1.00 13.85 199 PRO A N 1
ATOM 1473 C CA . PRO A 1 223 ? -11.374 34.126 66.943 1.00 15.27 199 PRO A CA 1
ATOM 1474 C C . PRO A 1 223 ? -10.002 33.489 67.223 1.00 14.33 199 PRO A C 1
ATOM 1475 O O . PRO A 1 223 ? -9.285 33.088 66.291 1.00 14.76 199 PRO A O 1
ATOM 1479 N N . SER A 1 224 ? -9.633 33.441 68.497 1.00 14.08 200 SER A N 1
ATOM 1480 C CA . SER A 1 224 ? -8.322 32.926 68.935 1.00 13.49 200 SER A CA 1
ATOM 1481 C C . SER A 1 224 ? -8.178 31.412 68.651 1.00 11.98 200 SER A C 1
ATOM 1482 O O . SER A 1 224 ? -9.203 30.692 68.567 1.00 11.85 200 SER A O 1
ATOM 1485 N N . ILE A 1 225 ? -6.931 30.947 68.511 1.00 10.78 201 ILE A N 1
ATOM 1486 C CA . ILE A 1 225 ? -6.643 29.525 68.328 1.00 10.31 201 ILE A CA 1
ATOM 1487 C C . ILE A 1 225 ? -5.658 29.073 69.390 1.00 10.10 201 ILE A C 1
ATOM 1488 O O . ILE A 1 225 ? -4.648 29.747 69.655 1.00 11.20 201 ILE A O 1
ATOM 1493 N N . ARG A 1 226 ? -5.977 27.950 70.017 1.00 10.10 202 ARG A N 1
ATOM 1494 C CA . ARG A 1 226 ? -5.013 27.232 70.853 1.00 10.49 202 ARG A CA 1
ATOM 1495 C C . ARG A 1 226 ? -4.392 26.080 70.042 1.00 10.86 202 ARG A C 1
ATOM 1496 O O . ARG A 1 226 ? -5.104 25.330 69.399 1.00 9.97 202 ARG A O 1
ATOM 1504 N N . ILE A 1 227 ? -3.064 25.978 70.084 1.00 10.52 203 ILE A N 1
ATOM 1505 C CA . ILE A 1 227 ? -2.322 24.996 69.279 1.00 10.41 203 ILE A CA 1
ATOM 1506 C C . ILE A 1 227 ? -1.664 24.012 70.205 1.00 10.70 203 ILE A C 1
ATOM 1507 O O . ILE A 1 227 ? -0.932 24.425 71.098 1.00 10.95 203 ILE A O 1
ATOM 1512 N N . GLN A 1 228 ? -1.873 22.715 69.959 1.00 10.79 204 GLN A N 1
ATOM 1513 C CA . GLN A 1 228 ? -1.301 21.673 70.813 1.00 12.72 204 GLN A CA 1
ATOM 1514 C C . GLN A 1 228 ? -0.472 20.698 69.967 1.00 12.69 204 GLN A C 1
ATOM 1515 O O . GLN A 1 228 ? -1.002 19.739 69.382 1.00 13.03 204 GLN A O 1
ATOM 1521 N N . PRO A 1 229 ? 0.832 20.947 69.844 1.00 12.28 205 PRO A N 1
ATOM 1522 C CA . PRO A 1 229 ? 1.683 20.018 69.098 1.00 13.43 205 PRO A CA 1
ATOM 1523 C C . PRO A 1 229 ? 1.797 18.707 69.870 1.00 14.72 205 PRO A C 1
ATOM 1524 O O . PRO A 1 229 ? 1.586 18.677 71.091 1.00 14.99 205 PRO A O 1
ATOM 1528 N N . SER A 1 230 ? 2.151 17.644 69.182 1.00 15.60 206 SER A N 1
ATOM 1529 C CA . SER A 1 230 ? 2.276 16.343 69.833 1.00 18.11 206 SER A CA 1
ATOM 1530 C C . SER A 1 230 ? 3.639 16.192 70.496 1.00 19.45 206 SER A C 1
ATOM 1531 O O . SER A 1 230 ? 3.809 15.366 71.420 1.00 20.78 206 SER A O 1
ATOM 1534 N N . GLY A 1 231 ? 4.607 16.981 70.047 1.00 18.02 207 GLY A N 1
ATOM 1535 C CA . GLY A 1 231 ? 5.947 16.919 70.594 1.00 19.86 207 GLY A CA 1
ATOM 1536 C C . GLY A 1 231 ? 6.339 18.099 71.454 1.00 19.57 207 GLY A C 1
ATOM 1537 O O . GLY A 1 231 ? 5.517 18.809 72.040 1.00 20.04 207 GLY A O 1
ATOM 1538 N N . THR A 1 232 ? 7.629 18.376 71.428 1.00 19.86 208 THR A N 1
ATOM 1539 C CA . THR A 1 232 ? 8.227 19.372 72.253 1.00 20.85 208 THR A CA 1
ATOM 1540 C C . THR A 1 232 ? 7.777 20.826 71.957 1.00 18.96 208 THR A C 1
ATOM 1541 O O . THR A 1 232 ? 7.529 21.647 72.857 1.00 20.13 208 THR A O 1
ATOM 1545 N N . PHE A 1 233 ? 7.660 21.157 70.684 1.00 15.38 209 PHE A N 1
ATOM 1546 C CA . PHE A 1 233 ? 7.189 22.483 70.328 1.00 12.88 209 PHE A CA 1
ATOM 1547 C C . PHE A 1 233 ? 6.570 22.417 68.957 1.00 10.64 209 PHE A C 1
ATOM 1548 O O . PHE A 1 233 ? 6.513 21.346 68.333 1.00 11.91 209 PHE A O 1
ATOM 1556 N N . TYR A 1 234 ? 6.036 23.547 68.500 1.00 9.73 210 TYR A N 1
ATOM 1557 C CA . TYR A 1 234 ? 5.320 23.614 67.218 1.00 8.87 210 TYR A CA 1
ATOM 1558 C C . TYR A 1 234 ? 6.391 23.818 66.131 1.00 9.16 210 TYR A C 1
ATOM 1559 O O . TYR A 1 234 ? 6.623 24.935 65.637 1.00 8.87 210 TYR A O 1
ATOM 1568 N N . ASP A 1 235 ? 7.040 22.700 65.800 1.00 9.71 211 ASP A N 1
ATOM 1569 C CA . ASP A 1 235 ? 8.190 22.700 64.878 1.00 9.51 211 ASP A CA 1
ATOM 1570 C C . ASP A 1 235 ? 7.705 22.636 63.430 1.00 9.09 211 ASP A C 1
ATOM 1571 O O . ASP A 1 235 ? 6.494 22.615 63.162 1.00 9.77 211 ASP A O 1
ATOM 1576 N N . TYR A 1 236 ? 8.636 22.602 62.483 1.00 8.48 212 TYR A N 1
ATOM 1577 C CA . TYR A 1 236 ? 8.227 22.620 61.064 1.00 8.88 212 TYR A CA 1
ATOM 1578 C C . TYR A 1 236 ? 7.323 21.456 60.719 1.00 8.87 212 TYR A C 1
ATOM 1579 O O . TYR A 1 236 ? 6.307 21.655 60.052 1.00 9.51 212 TYR A O 1
ATOM 1588 N N . GLU A 1 237 ? 7.668 20.237 61.157 1.00 9.40 213 GLU A N 1
ATOM 1589 C CA . GLU A 1 237 ? 6.795 19.103 60.882 1.00 10.30 213 GLU A CA 1
ATOM 1590 C C . GLU A 1 237 ? 5.406 19.261 61.529 1.00 9.46 213 GLU A C 1
ATOM 1591 O O . GLU A 1 237 ? 4.399 18.964 60.882 1.00 10.24 213 GLU A O 1
ATOM 1597 N N . ALA A 1 238 ? 5.346 19.719 62.770 1.00 10.40 214 ALA A N 1
ATOM 1598 C CA . ALA A 1 238 ? 4.058 19.935 63.447 1.00 9.62 214 ALA A CA 1
ATOM 1599 C C . ALA A 1 238 ? 3.199 20.989 62.730 1.00 9.63 214 ALA A C 1
ATOM 1600 O O . ALA A 1 238 ? 1.952 20.921 62.764 1.00 10.87 214 ALA A O 1
ATOM 1602 N N . LYS A 1 239 ? 3.877 21.955 62.105 1.00 8.85 215 LYS A N 1
ATOM 1603 C CA . LYS A 1 239 ? 3.179 23.048 61.407 1.00 8.91 215 LYS A CA 1
ATOM 1604 C C . LYS A 1 239 ? 2.585 22.555 60.075 1.00 9.08 215 LYS A C 1
ATOM 1605 O O . LYS A 1 239 ? 1.428 22.841 59.738 1.00 10.66 215 LYS A O 1
ATOM 1611 N N . TYR A 1 240 ? 3.365 21.796 59.302 1.00 9.44 216 TYR A N 1
ATOM 1612 C CA . TYR A 1 240 ? 3.007 21.625 57.893 1.00 9.35 216 TYR A CA 1
ATOM 1613 C C . TYR A 1 240 ? 2.795 20.209 57.434 1.00 11.38 216 TYR A C 1
ATOM 1614 O O . TYR A 1 240 ? 2.285 19.994 56.337 1.00 11.88 216 TYR A O 1
ATOM 1623 N N . LEU A 1 241 ? 3.186 19.244 58.252 1.00 11.13 217 LEU A N 1
ATOM 1624 C CA . LEU A 1 241 ? 3.320 17.846 57.762 1.00 13.84 217 LEU A CA 1
ATOM 1625 C C . LEU A 1 241 ? 2.837 16.787 58.734 1.00 15.19 217 LEU A C 1
ATOM 1626 O O . LEU A 1 241 ? 3.213 15.603 58.588 1.00 19.26 217 LEU A O 1
ATOM 1631 N N . SER A 1 242 ? 2.070 17.190 59.737 1.00 15.85 218 SER A N 1
ATOM 1632 C CA . SER A 1 242 ? 1.620 16.256 60.759 1.00 16.68 218 SER A CA 1
ATOM 1633 C C . SER A 1 242 ? 0.114 16.274 60.859 1.00 17.83 218 SER A C 1
ATOM 1634 O O . SER A 1 242 ? -0.513 17.348 60.842 1.00 19.46 218 SER A O 1
ATOM 1637 N N . ASP A 1 243 ? -0.456 15.082 61.023 1.00 17.12 219 ASP A N 1
ATOM 1638 C CA . ASP A 1 243 ? -1.858 14.938 61.369 1.00 18.97 219 ASP A CA 1
ATOM 1639 C C . ASP A 1 243 ? -2.064 14.816 62.876 1.00 18.86 219 ASP A C 1
ATOM 1640 O O . ASP A 1 243 ? -3.204 14.642 63.326 1.00 20.36 219 ASP A O 1
ATOM 1645 N N . GLU A 1 244 ? -0.988 14.933 63.657 1.00 17.37 220 GLU A N 1
ATOM 1646 C CA . GLU A 1 244 ? -1.058 14.815 65.118 1.00 18.02 220 GLU A CA 1
ATOM 1647 C C . GLU A 1 244 ? -1.302 16.155 65.838 1.00 16.02 220 GLU A C 1
ATOM 1648 O O . GLU A 1 244 ? -1.779 16.172 66.985 1.00 16.33 220 GLU A O 1
ATOM 1654 N N . THR A 1 245 ? -0.954 17.277 65.212 1.00 14.63 221 THR A N 1
ATOM 1655 C CA . THR A 1 245 ? -1.184 18.562 65.891 1.00 12.81 221 THR A CA 1
ATOM 1656 C C . THR A 1 245 ? -2.679 18.779 66.088 1.00 12.30 221 THR A C 1
ATOM 1657 O O . THR A 1 245 ? -3.463 18.485 65.188 1.00 14.59 221 THR A O 1
ATOM 1661 N N . GLN A 1 246 ? -3.045 19.289 67.262 1.00 11.93 222 GLN A N 1
ATOM 1662 C CA . GLN A 1 246 ? -4.446 19.633 67.534 1.00 12.23 222 GLN A CA 1
ATOM 1663 C C . GLN A 1 246 ? -4.629 21.144 67.616 1.00 12.11 222 GLN A C 1
ATOM 1664 O O . GLN A 1 246 ? -3.697 21.880 68.025 1.00 12.19 222 GLN A O 1
ATOM 1670 N N . TYR A 1 247 ? -5.820 21.597 67.225 1.00 12.18 223 TYR A N 1
ATOM 1671 C CA . TYR A 1 247 ? -6.154 23.038 67.201 1.00 11.26 223 TYR A CA 1
ATOM 1672 C C . TYR A 1 247 ? -7.511 23.227 67.818 1.00 11.11 223 TYR A C 1
ATOM 1673 O O . TYR A 1 247 ? -8.387 22.395 67.581 1.00 13.04 223 TYR A O 1
ATOM 1682 N N . PHE A 1 248 ? -7.681 24.293 68.576 1.00 11.33 224 PHE A N 1
ATOM 1683 C CA . PHE A 1 248 ? -8.967 24.626 69.216 1.00 11.36 224 PHE A CA 1
ATOM 1684 C C . PHE A 1 248 ? -9.304 26.047 68.859 1.00 12.68 224 PHE A C 1
ATOM 1685 O O . PHE A 1 248 ? -8.528 26.934 69.167 1.00 12.14 224 PHE A O 1
ATOM 1693 N N . CYS A 1 249 ? -10.452 26.271 68.192 1.00 12.44 225 CYS A N 1
ATOM 1694 C CA . CYS A 1 249 ? -10.857 27.625 67.831 1.00 12.67 225 CYS A CA 1
ATOM 1695 C C . CYS A 1 249 ? -12.355 27.825 68.067 1.00 14.42 225 CYS A C 1
ATOM 1696 O O . CYS A 1 249 ? -13.133 27.114 67.427 1.00 15.92 225 CYS A O 1
ATOM 1699 N N . PRO A 1 250 ? -12.758 28.757 68.986 1.00 15.16 226 PRO A N 1
ATOM 1700 C CA . PRO A 1 250 ? -11.869 29.594 69.794 1.00 15.16 226 PRO A CA 1
ATOM 1701 C C . PRO A 1 250 ? -11.038 28.783 70.779 1.00 14.69 226 PRO A C 1
ATOM 1702 O O . PRO A 1 250 ? -11.243 27.567 70.944 1.00 15.04 226 PRO A O 1
ATOM 1706 N N . ALA A 1 251 ? -10.111 29.485 71.395 1.00 15.55 227 ALA A N 1
ATOM 1707 C CA . ALA A 1 251 ? -9.080 28.832 72.216 1.00 16.04 227 ALA A CA 1
ATOM 1708 C C . ALA A 1 251 ? -9.635 28.100 73.462 1.00 17.17 227 ALA A C 1
ATOM 1709 O O . ALA A 1 251 ? -8.956 27.243 74.046 1.00 18.02 227 ALA A O 1
ATOM 1711 N N . GLY A 1 252 ? -10.870 28.405 73.883 1.00 18.09 228 GLY A N 1
ATOM 1712 C CA . GLY A 1 252 ? -11.454 27.732 75.038 1.00 18.20 228 GLY A CA 1
ATOM 1713 C C . GLY A 1 252 ? -11.077 28.394 76.347 1.00 17.50 228 GLY A C 1
ATOM 1714 O O . GLY A 1 252 ? -11.157 27.797 77.412 1.00 19.62 228 GLY A O 1
ATOM 1715 N N . LEU A 1 253 ? -10.680 29.653 76.279 1.00 16.55 229 LEU A N 1
ATOM 1716 C CA . LEU A 1 253 ? -10.361 30.407 77.473 1.00 17.18 229 LEU A CA 1
ATOM 1717 C C . LEU A 1 253 ? -11.642 30.889 78.150 1.00 17.98 229 LEU A C 1
ATOM 1718 O O . LEU A 1 253 ? -12.671 31.080 77.505 1.00 18.42 229 LEU A O 1
ATOM 1723 N N . GLU A 1 254 ? -11.560 31.126 79.449 1.00 18.23 230 GLU A N 1
ATOM 1724 C CA . GLU A 1 254 ? -12.600 31.905 80.128 1.00 20.57 230 GLU A CA 1
ATOM 1725 C C . GLU A 1 254 ? -12.754 33.282 79.443 1.00 19.42 230 GLU A C 1
ATOM 1726 O O . GLU A 1 254 ? -11.788 33.794 78.850 1.00 18.71 230 GLU A O 1
ATOM 1732 N N . ALA A 1 255 ? -13.960 33.852 79.471 1.00 18.85 231 ALA A N 1
ATOM 1733 C CA . ALA A 1 255 ? -14.236 35.152 78.844 1.00 18.82 231 ALA A CA 1
ATOM 1734 C C . ALA A 1 255 ? -13.240 36.247 79.207 1.00 18.87 231 ALA A C 1
ATOM 1735 O O . ALA A 1 255 ? -12.782 36.994 78.324 1.00 16.86 231 ALA A O 1
ATOM 1737 N N . SER A 1 256 ? -12.882 36.343 80.481 1.00 20.02 232 SER A N 1
ATOM 1738 C CA . SER A 1 256 ? -11.961 37.401 80.916 1.00 20.09 232 SER A CA 1
ATOM 1739 C C . SER A 1 256 ? -10.550 37.204 80.323 1.00 19.27 232 SER A C 1
ATOM 1740 O O . SER A 1 256 ? -9.874 38.182 79.945 1.00 17.63 232 SER A O 1
ATOM 1743 N N . GLN A 1 257 ? -10.120 35.947 80.218 1.00 17.51 233 GLN A N 1
ATOM 1744 C CA . GLN A 1 257 ? -8.786 35.617 79.661 1.00 17.25 233 GLN A CA 1
ATOM 1745 C C . GLN A 1 257 ? -8.760 35.786 78.161 1.00 15.90 233 GLN A C 1
ATOM 1746 O O . GLN A 1 257 ? -7.767 36.280 77.626 1.00 15.19 233 GLN A O 1
ATOM 1752 N N . GLU A 1 258 ? -9.829 35.397 77.474 1.00 14.92 234 GLU A N 1
ATOM 1753 C CA . GLU A 1 258 ? -9.966 35.698 76.052 1.00 15.09 234 GLU A CA 1
ATOM 1754 C C . GLU A 1 258 ? -9.906 37.219 75.818 1.00 14.50 234 GLU A C 1
ATOM 1755 O O . GLU A 1 258 ? -9.215 37.667 74.869 1.00 14.81 234 GLU A O 1
ATOM 1761 N N . ALA A 1 259 ? -10.610 37.999 76.630 1.00 16.92 235 ALA A N 1
ATOM 1762 C CA . ALA A 1 259 ? -10.534 39.459 76.515 1.00 16.72 235 ALA A CA 1
ATOM 1763 C C . ALA A 1 259 ? -9.109 39.996 76.719 1.00 16.47 235 ALA A C 1
ATOM 1764 O O . ALA A 1 259 ? -8.661 40.892 75.982 1.00 16.98 235 ALA A O 1
ATOM 1766 N N . ASN A 1 260 ? -8.417 39.452 77.713 1.00 16.85 236 ASN A N 1
ATOM 1767 C CA . ASN A 1 260 ? -7.028 39.787 78.026 1.00 16.47 236 ASN A CA 1
ATOM 1768 C C . ASN A 1 260 ? -6.150 39.476 76.796 1.00 14.77 236 ASN A C 1
ATOM 1769 O O . ASN A 1 260 ? -5.363 40.332 76.359 1.00 14.12 236 ASN A O 1
ATOM 1774 N N . LEU A 1 261 ? -6.272 38.267 76.255 1.00 13.79 237 LEU A N 1
ATOM 1775 C CA . LEU A 1 261 ? -5.495 37.881 75.073 1.00 13.14 237 LEU A CA 1
ATOM 1776 C C . LEU A 1 261 ? -5.732 38.842 73.876 1.00 14.00 237 LEU A C 1
ATOM 1777 O O . LEU A 1 261 ? -4.766 39.314 73.255 1.00 13.20 237 LEU A O 1
ATOM 1782 N N . GLN A 1 262 ? -6.996 39.162 73.589 1.00 14.27 238 GLN A N 1
ATOM 1783 C CA . GLN A 1 262 ? -7.322 40.066 72.498 1.00 15.56 238 GLN A CA 1
ATOM 1784 C C . GLN A 1 262 ? -6.723 41.457 72.742 1.00 14.57 238 GLN A C 1
ATOM 1785 O O . GLN A 1 262 ? -6.190 42.065 71.819 1.00 14.81 238 GLN A O 1
ATOM 1791 N N . ALA A 1 263 ? -6.829 41.960 73.967 1.00 15.22 239 ALA A N 1
ATOM 1792 C CA . ALA A 1 263 ? -6.312 43.300 74.265 1.00 15.50 239 ALA A CA 1
ATOM 1793 C C . ALA A 1 263 ? -4.796 43.342 74.129 1.00 14.58 239 ALA A C 1
ATOM 1794 O O . ALA A 1 263 ? -4.244 44.306 73.578 1.00 15.43 239 ALA A O 1
ATOM 1796 N N . LEU A 1 264 ? -4.119 42.277 74.560 1.00 13.54 240 LEU A N 1
ATOM 1797 C CA . LEU A 1 264 ? -2.669 42.215 74.483 1.00 12.61 240 LEU A CA 1
ATOM 1798 C C . LEU A 1 264 ? -2.239 42.169 73.012 1.00 11.78 240 LEU A C 1
ATOM 1799 O O . LEU A 1 264 ? -1.320 42.883 72.614 1.00 11.96 240 LEU A O 1
ATOM 1804 N N . VAL A 1 265 ? -2.914 41.356 72.199 1.00 11.55 241 VAL A N 1
ATOM 1805 C CA . VAL A 1 265 ? -2.566 41.243 70.778 1.00 11.77 241 VAL A CA 1
ATOM 1806 C C . VAL A 1 265 ? -2.799 42.575 70.067 1.00 11.60 241 VAL A C 1
ATOM 1807 O O . VAL A 1 265 ? -1.959 42.980 69.248 1.00 11.23 241 VAL A O 1
ATOM 1811 N N . LEU A 1 266 ? -3.902 43.266 70.368 1.00 12.79 242 LEU A N 1
ATOM 1812 C CA . LEU A 1 266 ? -4.182 44.534 69.710 1.00 13.51 242 LEU A CA 1
ATOM 1813 C C . LEU A 1 266 ? -3.109 45.555 70.059 1.00 13.98 242 LEU A C 1
ATOM 1814 O O . LEU A 1 266 ? -2.656 46.279 69.176 1.00 13.67 242 LEU A O 1
ATOM 1819 N N . LYS A 1 267 ? -2.663 45.587 71.314 1.00 13.18 243 LYS A N 1
ATOM 1820 C CA . LYS A 1 267 ? -1.619 46.555 71.695 1.00 13.86 243 LYS A CA 1
ATOM 1821 C C . LYS A 1 267 ? -0.302 46.182 71.031 1.00 11.94 243 LYS A C 1
ATOM 1822 O O . LYS A 1 267 ? 0.454 47.049 70.589 1.00 12.49 243 LYS A O 1
ATOM 1828 N N . ALA A 1 268 ? 0.012 44.900 70.979 1.00 10.14 244 ALA A N 1
ATOM 1829 C CA . ALA A 1 268 ? 1.241 44.502 70.312 1.00 10.42 244 ALA A CA 1
ATOM 1830 C C . ALA A 1 268 ? 1.237 44.877 68.838 1.00 9.95 244 ALA A C 1
ATOM 1831 O O . ALA A 1 268 ? 2.276 45.339 68.320 1.00 9.83 244 ALA A O 1
ATOM 1833 N N . TRP A 1 269 ? 0.100 44.651 68.160 1.00 10.04 245 TRP A N 1
ATOM 1834 C CA . TRP A 1 269 ? -0.114 44.981 66.759 1.00 10.54 245 TRP A CA 1
ATOM 1835 C C . TRP A 1 269 ? 0.057 46.482 66.537 1.00 11.10 245 TRP A C 1
ATOM 1836 O O . TRP A 1 269 ? 0.787 46.894 65.625 1.00 11.31 245 TRP A O 1
ATOM 1847 N N . THR A 1 270 ? -0.582 47.286 67.371 1.00 12.11 246 THR A N 1
ATOM 1848 C CA . THR A 1 270 ? -0.509 48.742 67.148 1.00 13.52 246 THR A CA 1
ATOM 1849 C C . THR A 1 270 ? 0.874 49.284 67.504 1.00 12.95 246 THR A C 1
ATOM 1850 O O . THR A 1 270 ? 1.364 50.215 66.837 1.00 12.10 246 THR A O 1
ATOM 1854 N N . THR A 1 271 ? 1.520 48.691 68.518 1.00 11.52 247 THR A N 1
ATOM 1855 C CA . THR A 1 271 ? 2.873 49.147 68.870 1.00 12.48 247 THR A CA 1
ATOM 1856 C C . THR A 1 271 ? 3.848 48.927 67.697 1.00 12.00 247 THR A C 1
ATOM 1857 O O . THR A 1 271 ? 4.676 49.795 67.389 1.00 12.18 247 THR A O 1
ATOM 1861 N N . LEU A 1 272 ? 3.737 47.782 67.010 1.00 10.56 248 LEU A N 1
ATOM 1862 C CA . LEU A 1 272 ? 4.560 47.547 65.814 1.00 11.37 248 LEU A CA 1
ATOM 1863 C C . LEU A 1 272 ? 4.227 48.403 64.602 1.00 11.73 248 LEU A C 1
ATOM 1864 O O . LEU A 1 272 ? 5.072 48.559 63.718 1.00 12.45 248 LEU A O 1
ATOM 1869 N N . GLY A 1 273 ? 2.985 48.887 64.508 1.00 11.03 249 GLY A N 1
ATOM 1870 C CA . GLY A 1 273 ? 2.538 49.691 63.383 1.00 11.33 249 GLY A CA 1
ATOM 1871 C C . GLY A 1 273 ? 2.008 48.859 62.232 1.00 11.26 249 GLY A C 1
ATOM 1872 O O . GLY A 1 273 ? 1.906 49.385 61.127 1.00 11.78 249 GLY A O 1
ATOM 1873 N N . CYS A 1 274 ? 1.627 47.608 62.485 1.00 11.25 250 CYS A N 1
ATOM 1874 C CA . CYS A 1 274 ? 1.182 46.714 61.430 1.00 12.44 250 CYS A CA 1
ATOM 1875 C C . CYS A 1 274 ? -0.122 47.153 60.851 1.00 13.30 250 CYS A C 1
ATOM 1876 O O . CYS A 1 274 ? -0.898 47.848 61.514 1.00 13.26 250 CYS A O 1
ATOM 1879 N N . LYS A 1 275 ? -0.375 46.742 59.616 1.00 11.83 251 LYS A N 1
ATOM 1880 C CA . LYS A 1 275 ? -1.660 47.053 58.975 1.00 13.25 251 LYS A CA 1
ATOM 1881 C C . LYS A 1 275 ? -2.113 45.957 58.037 1.00 12.06 251 LYS A C 1
ATOM 1882 O O . LYS A 1 275 ? -1.322 45.100 57.618 1.00 11.88 251 LYS A O 1
ATOM 1888 N N . GLY A 1 276 ? -3.408 45.935 57.740 1.00 11.56 252 GLY A N 1
ATOM 1889 C CA . GLY A 1 276 ? -3.934 45.033 56.714 1.00 11.71 252 GLY A CA 1
ATOM 1890 C C . GLY A 1 276 ? -4.373 43.717 57.323 1.00 10.65 252 GLY A C 1
ATOM 1891 O O . GLY A 1 276 ? -5.553 43.459 57.547 1.00 12.66 252 GLY A O 1
ATOM 1892 N N . TRP A 1 277 ? -3.397 42.854 57.596 1.00 10.43 253 TRP A N 1
ATOM 1893 C CA . TRP A 1 277 ? -3.666 41.582 58.220 1.00 9.93 253 TRP A CA 1
ATOM 1894 C C . TRP A 1 277 ? -2.389 41.003 58.767 1.00 9.71 253 TRP A C 1
ATOM 1895 O O . TRP A 1 277 ? -1.299 41.435 58.413 1.00 10.45 253 TRP A O 1
ATOM 1906 N N . GLY A 1 278 ? -2.505 40.006 59.625 1.00 9.81 254 GLY A N 1
ATOM 1907 C CA . GLY A 1 278 ? -1.327 39.393 60.212 1.00 9.33 254 GLY A CA 1
ATOM 1908 C C . GLY A 1 278 ? -1.722 38.444 61.327 1.00 10.15 254 GLY A C 1
ATOM 1909 O O . GLY A 1 278 ? -2.905 38.168 61.564 1.00 10.68 254 GLY A O 1
ATOM 1910 N N . ARG A 1 279 ? -0.710 37.912 62.015 1.00 9.22 255 ARG A N 1
ATOM 1911 C CA . ARG A 1 279 ? -0.988 36.956 63.052 1.00 10.15 255 ARG A CA 1
ATOM 1912 C C . ARG A 1 279 ? 0.064 37.033 64.134 1.00 10.77 255 ARG A C 1
ATOM 1913 O O . ARG A 1 279 ? 1.250 37.025 63.797 1.00 10.86 255 ARG A O 1
ATOM 1921 N N . ILE A 1 280 ? -0.350 37.087 65.391 1.00 9.08 256 ILE A N 1
ATOM 1922 C CA . ILE A 1 280 ? 0.591 37.224 66.508 1.00 9.57 256 ILE A CA 1
ATOM 1923 C C . ILE A 1 2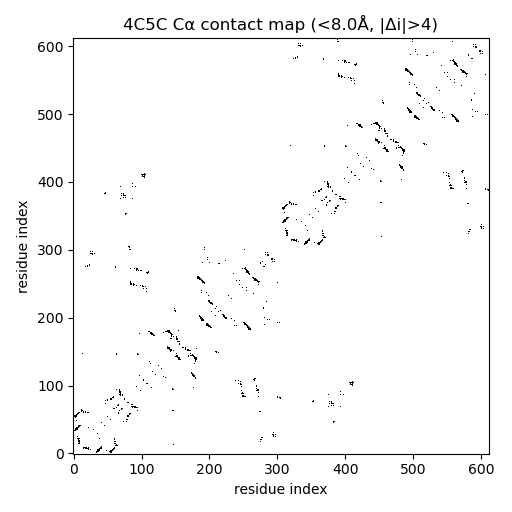80 ? 0.555 35.946 67.328 1.00 9.24 256 ILE A C 1
ATOM 1924 O O . ILE A 1 280 ? -0.532 35.441 67.695 1.00 9.67 256 ILE A O 1
ATOM 1929 N N . ASP A 1 281 ? 1.752 35.446 67.660 1.00 8.89 257 ASP A N 1
ATOM 1930 C CA . ASP A 1 281 ? 1.887 34.184 68.390 1.00 8.64 257 ASP A CA 1
ATOM 1931 C C . ASP A 1 281 ? 2.156 34.504 69.839 1.00 8.93 257 ASP A C 1
ATOM 1932 O O . ASP A 1 281 ? 2.976 35.413 70.129 1.00 8.96 257 ASP A O 1
ATOM 1937 N N . VAL A 1 282 ? 1.479 33.805 70.752 1.00 9.94 258 VAL A N 1
ATOM 1938 C CA . VAL A 1 282 ? 1.472 34.128 72.188 1.00 10.20 258 VAL A CA 1
ATOM 1939 C C . VAL A 1 282 ? 1.545 32.823 72.967 1.00 10.63 258 VAL A C 1
ATOM 1940 O O . VAL A 1 282 ? 0.911 31.834 72.564 1.00 12.04 258 VAL A O 1
ATOM 1944 N N . MET A 1 283 ? 2.246 32.788 74.101 1.00 9.56 259 MET A N 1
ATOM 1945 C CA . MET A 1 283 ? 2.162 31.595 74.954 1.00 10.59 259 MET A CA 1
ATOM 1946 C C . MET A 1 283 ? 1.893 31.952 76.393 1.00 10.65 259 MET A C 1
ATOM 1947 O O . MET A 1 283 ? 2.401 32.973 76.879 1.00 11.09 259 MET A O 1
ATOM 1952 N N . LEU A 1 284 ? 1.126 31.116 77.091 1.00 10.40 260 LEU A N 1
ATOM 1953 C CA . LEU A 1 284 ? 1.101 31.172 78.554 1.00 11.74 260 LEU A CA 1
ATOM 1954 C C . LEU A 1 284 ? 2.425 30.660 79.126 1.00 11.57 260 LEU A C 1
ATOM 1955 O O . LEU A 1 284 ? 3.075 29.838 78.495 1.00 11.84 260 LEU A O 1
ATOM 1960 N N . ASP A 1 285 ? 2.841 31.178 80.277 1.00 12.12 261 ASP A N 1
ATOM 1961 C CA . ASP A 1 285 ? 3.933 30.578 81.031 1.00 12.47 261 ASP A CA 1
ATOM 1962 C C . ASP A 1 285 ? 3.399 30.039 82.351 1.00 13.27 261 ASP A C 1
ATOM 1963 O O . ASP A 1 285 ? 2.196 30.137 82.645 1.00 13.89 261 ASP A O 1
ATOM 1968 N N . SER A 1 286 ? 4.284 29.435 83.137 1.00 14.48 262 SER A N 1
ATOM 1969 C CA . SER A 1 286 ? 3.847 28.786 84.367 1.00 16.56 262 SER A CA 1
ATOM 1970 C C . SER A 1 286 ? 3.254 29.725 85.405 1.00 15.72 262 SER A C 1
ATOM 1971 O O . SER A 1 286 ? 2.523 29.270 86.304 1.00 15.52 262 SER A O 1
ATOM 1974 N N . ASP A 1 287 ? 3.519 31.030 85.277 1.00 14.93 263 ASP A N 1
ATOM 1975 C CA . ASP A 1 287 ? 2.882 32.031 86.142 1.00 15.87 263 ASP A CA 1
ATOM 1976 C C . ASP A 1 287 ? 1.427 32.347 85.765 1.00 16.35 263 ASP A C 1
ATOM 1977 O O . ASP A 1 287 ? 0.765 33.146 86.440 1.00 17.52 263 ASP A O 1
ATOM 1982 N N . GLY A 1 288 ? 0.944 31.735 84.693 1.00 14.16 264 GLY A N 1
ATOM 1983 C CA . GLY A 1 288 ? -0.408 31.953 84.182 1.00 15.28 264 GLY A CA 1
ATOM 1984 C C . GLY A 1 288 ? -0.604 33.219 83.370 1.00 15.49 264 GLY A C 1
ATOM 1985 O O . GLY A 1 288 ? -1.742 33.572 83.039 1.00 16.21 264 GLY A O 1
ATOM 1986 N N . GLN A 1 289 ? 0.506 33.860 82.997 1.00 13.83 265 GLN A N 1
ATOM 1987 C CA . GLN A 1 289 ? 0.451 35.099 82.226 1.00 14.31 265 GLN A CA 1
ATOM 1988 C C . GLN A 1 289 ? 0.806 34.830 80.755 1.00 12.27 265 GLN A C 1
ATOM 1989 O O . GLN A 1 289 ? 1.548 33.887 80.433 1.00 11.87 265 GLN A O 1
ATOM 1995 N N . PHE A 1 290 ? 0.271 35.653 79.853 1.00 10.86 266 PHE A N 1
ATOM 1996 C CA . PHE A 1 290 ? 0.572 35.614 78.422 1.00 10.63 266 PHE A CA 1
ATOM 1997 C C . PHE A 1 290 ? 1.872 36.344 78.122 1.00 10.56 266 PHE A C 1
ATOM 1998 O O . PHE A 1 290 ? 2.150 37.416 78.661 1.00 11.53 266 PHE A O 1
ATOM 2006 N N . TYR A 1 291 ? 2.640 35.756 77.210 1.00 9.43 267 TYR A N 1
ATOM 2007 C CA . TYR A 1 291 ? 3.875 36.360 76.685 1.00 9.36 267 TYR A CA 1
ATOM 2008 C C . TYR A 1 291 ? 3.845 36.373 75.188 1.00 9.73 267 TYR A C 1
ATOM 2009 O O . TYR A 1 291 ? 3.492 35.393 74.538 1.00 9.64 267 TYR A O 1
ATOM 2018 N N . LEU A 1 292 ? 4.250 37.503 74.640 1.00 8.18 268 LEU A N 1
ATOM 2019 C CA . LEU A 1 292 ? 4.331 37.645 73.175 1.00 8.36 268 LEU A CA 1
ATOM 2020 C C . LEU A 1 292 ? 5.563 36.943 72.598 1.00 9.40 268 LEU A C 1
ATOM 2021 O O . LEU A 1 292 ? 6.676 37.159 73.063 1.00 11.72 268 LEU A O 1
ATOM 2026 N N . LEU A 1 293 ? 5.366 36.133 71.567 1.00 9.00 269 LEU A N 1
ATOM 2027 C CA . LEU A 1 293 ? 6.529 35.544 70.858 1.00 9.24 269 LEU A CA 1
ATOM 2028 C C . LEU A 1 293 ? 6.986 36.378 69.679 1.00 8.60 269 LEU A C 1
ATOM 2029 O O . LEU A 1 293 ? 8.188 36.699 69.566 1.00 9.18 269 LEU A O 1
ATOM 2034 N N . GLU A 1 294 ? 6.060 36.706 68.756 1.00 7.51 270 GLU A N 1
ATOM 2035 C CA . GLU A 1 294 ? 6.421 37.399 67.499 1.00 7.57 270 GLU A CA 1
ATOM 2036 C C . GLU A 1 294 ? 5.136 37.742 66.783 1.00 7.50 270 GLU A C 1
ATOM 2037 O O . GLU A 1 294 ? 4.070 37.194 67.057 1.00 8.04 270 GLU A O 1
ATOM 2043 N N . ALA A 1 295 ? 5.268 38.672 65.859 1.00 8.21 271 ALA A N 1
ATOM 2044 C CA . ALA A 1 295 ? 4.230 38.958 64.878 1.00 8.23 271 ALA A CA 1
ATOM 2045 C C . ALA A 1 295 ? 4.663 38.463 63.520 1.00 8.37 271 ALA A C 1
ATOM 2046 O O . ALA A 1 295 ? 5.831 38.494 63.175 1.00 9.27 271 ALA A O 1
ATOM 2048 N N . ASN A 1 296 ? 3.699 38.036 62.712 1.00 8.34 272 ASN A N 1
ATOM 2049 C CA . ASN A 1 296 ? 3.934 37.652 61.321 1.00 8.49 272 ASN A CA 1
ATOM 2050 C C . ASN A 1 296 ? 3.055 38.483 60.443 1.00 9.29 272 ASN A C 1
ATOM 2051 O O . ASN A 1 296 ? 1.830 38.463 60.575 1.00 10.46 272 ASN A O 1
ATOM 2056 N N . THR A 1 297 ? 3.710 39.224 59.563 1.00 10.43 273 THR A N 1
ATOM 2057 C CA . THR A 1 297 ? 3.006 40.129 58.634 1.00 12.17 273 THR A CA 1
ATOM 2058 C C . THR A 1 297 ? 2.699 39.587 57.237 1.00 13.12 273 THR A C 1
ATOM 2059 O O . THR A 1 297 ? 1.983 40.248 56.503 1.00 14.32 273 THR A O 1
ATOM 2063 N N . SER A 1 298 ? 3.215 38.398 56.863 1.00 13.95 274 SER A N 1
ATOM 2064 C CA . SER A 1 298 ? 2.657 37.646 55.692 1.00 12.77 274 SER A CA 1
ATOM 2065 C C . SER A 1 298 ? 2.329 36.182 56.104 1.00 11.77 274 SER A C 1
ATOM 2066 O O . SER A 1 298 ? 3.092 35.257 55.821 1.00 11.05 274 SER A O 1
ATOM 2069 N N . PRO A 1 299 ? 1.247 35.994 56.885 1.00 9.54 275 PRO A N 1
ATOM 2070 C CA . PRO A 1 299 ? 0.979 34.662 57.464 1.00 10.38 275 PRO A CA 1
ATOM 2071 C C . PRO A 1 299 ? 0.805 33.550 56.468 1.00 9.28 275 PRO A C 1
ATOM 2072 O O . PRO A 1 299 ? 0.354 33.769 55.361 1.00 10.24 275 PRO A O 1
ATOM 2076 N N . GLY A 1 300 ? 1.116 32.313 56.881 1.00 9.41 276 GLY A N 1
ATOM 2077 C CA . GLY A 1 300 ? 0.826 31.164 56.007 1.00 9.33 276 GLY A CA 1
ATOM 2078 C C . GLY A 1 300 ? -0.659 31.059 55.643 1.00 10.51 276 GLY A C 1
ATOM 2079 O O . GLY A 1 300 ? -1.551 31.416 56.456 1.00 8.95 276 GLY A O 1
ATOM 2080 N N . MET A 1 301 ? -0.925 30.535 54.456 1.00 9.90 277 MET A N 1
ATOM 2081 C CA . MET A 1 301 ? -2.278 30.361 53.936 1.00 10.41 277 MET A CA 1
ATOM 2082 C C . MET A 1 301 ? -2.503 28.948 53.364 1.00 10.18 277 MET A C 1
ATOM 2083 O O . MET A 1 301 ? -3.417 28.721 52.525 1.00 12.14 277 MET A O 1
ATOM 2088 N N . THR A 1 302 ? -1.653 28.016 53.809 1.00 10.36 278 THR A N 1
ATOM 2089 C CA . THR A 1 302 ? -1.744 26.593 53.396 1.00 11.23 278 THR A CA 1
ATOM 2090 C C . THR A 1 302 ? -2.944 25.877 54.046 1.00 12.03 278 THR A C 1
ATOM 2091 O O . THR A 1 302 ? -3.642 26.423 54.939 1.00 11.45 278 THR A O 1
ATOM 2095 N N . SER A 1 303 ? -3.174 24.627 53.644 1.00 11.19 279 SER A N 1
ATOM 2096 C CA . SER A 1 303 ? -4.248 23.862 54.252 1.00 11.82 279 SER A CA 1
ATOM 2097 C C . SER A 1 303 ? -4.017 23.568 55.726 1.00 12.61 279 SER A C 1
ATOM 2098 O O . SER A 1 303 ? -5.001 23.270 56.439 1.00 13.76 279 SER A O 1
ATOM 2101 N N . HIS A 1 304 ? -2.767 23.692 56.185 1.00 11.53 280 HIS A N 1
ATOM 2102 C CA . HIS A 1 304 ? -2.421 23.495 57.586 1.00 11.51 280 HIS A CA 1
ATOM 2103 C C . HIS A 1 304 ? -2.415 24.806 58.364 1.00 11.50 280 HIS A C 1
ATOM 2104 O O . HIS A 1 304 ? -2.178 24.798 59.586 1.00 11.53 280 HIS A O 1
ATOM 2111 N N . SER A 1 305 ? -2.651 25.930 57.670 1.00 10.61 281 SER A N 1
ATOM 2112 C CA . SER A 1 305 ? -2.398 27.249 58.249 1.00 9.87 281 SER A CA 1
ATOM 2113 C C . SER A 1 305 ? -3.489 27.842 59.148 1.00 10.29 281 SER A C 1
ATOM 2114 O O . SER A 1 305 ? -4.695 27.512 59.047 1.00 11.10 281 SER A O 1
ATOM 2117 N N . LEU A 1 306 ? -3.030 28.744 60.013 1.00 8.26 282 LEU A N 1
ATOM 2118 C CA . LEU A 1 306 ? -3.835 29.266 61.125 1.00 8.56 282 LEU A CA 1
ATOM 2119 C C . LEU A 1 306 ? -4.777 30.404 60.780 1.00 9.12 282 LEU A C 1
ATOM 2120 O O . LEU A 1 306 ? -5.945 30.372 61.244 1.00 9.12 282 LEU A O 1
ATOM 2125 N N . VAL A 1 307 ? -4.337 31.378 59.985 1.00 8.36 283 VAL A N 1
ATOM 2126 C CA . VAL A 1 307 ? -5.271 32.451 59.620 1.00 8.92 283 VAL A CA 1
ATOM 2127 C C . VAL A 1 307 ? -6.548 31.862 58.953 1.00 10.09 283 VAL A C 1
ATOM 2128 O O . VAL A 1 307 ? -7.645 32.280 59.318 1.00 9.58 283 VAL A O 1
ATOM 2132 N N . PRO A 1 308 ? -6.411 30.881 58.039 1.00 10.12 284 PRO A N 1
ATOM 2133 C CA . PRO A 1 308 ? -7.660 30.331 57.448 1.00 10.21 284 PRO A CA 1
ATOM 2134 C C . PRO A 1 308 ? -8.592 29.700 58.497 1.00 10.69 284 PRO A C 1
ATOM 2135 O O . PRO A 1 308 ? -9.834 29.772 58.346 1.00 11.98 284 PRO A O 1
ATOM 2139 N N . MET A 1 309 ? -8.001 29.088 59.534 1.00 10.55 285 MET A N 1
ATOM 2140 C CA . MET A 1 309 ? -8.811 28.439 60.602 1.00 11.12 285 MET A CA 1
ATOM 2141 C C . MET A 1 309 ? -9.611 29.486 61.370 1.00 10.59 285 MET A C 1
ATOM 2142 O O . MET A 1 309 ? -10.802 29.311 61.639 1.00 11.63 285 MET A O 1
ATOM 2147 N N . ALA A 1 310 ? -8.947 30.602 61.697 1.00 10.68 286 ALA A N 1
ATOM 2148 C CA . ALA A 1 310 ? -9.605 31.711 62.423 1.00 10.87 286 ALA A CA 1
ATOM 2149 C C . ALA A 1 310 ? -10.730 32.293 61.575 1.00 10.87 286 ALA A C 1
ATOM 2150 O O . ALA A 1 310 ? -11.828 32.585 62.094 1.00 11.19 286 ALA A O 1
ATOM 2152 N N . ALA A 1 311 ? -10.457 32.475 60.283 1.00 11.18 287 ALA A N 1
ATOM 2153 C CA . ALA A 1 311 ? -11.458 33.019 59.347 1.00 11.75 287 ALA A CA 1
ATOM 2154 C C . ALA A 1 311 ? -12.673 32.110 59.232 1.00 12.27 287 ALA A C 1
ATOM 2155 O O . ALA A 1 311 ? -13.823 32.594 59.166 1.00 12.96 287 ALA A O 1
ATOM 2157 N N . ARG A 1 312 ? -12.443 30.794 59.185 1.00 12.95 288 ARG A N 1
ATOM 2158 C CA . ARG A 1 312 ? -13.548 29.816 59.093 1.00 12.83 288 ARG A CA 1
ATOM 2159 C C . ARG A 1 312 ? -14.419 29.886 60.355 1.00 12.98 288 ARG A C 1
ATOM 2160 O O . ARG A 1 312 ? -15.663 29.869 60.280 1.00 13.06 288 ARG A O 1
ATOM 2168 N N . GLN A 1 313 ? -13.784 30.007 61.511 1.00 12.26 289 GLN A N 1
ATOM 2169 C CA . GLN A 1 313 ? -14.561 30.140 62.757 1.00 12.02 289 GLN A CA 1
ATOM 2170 C C . GLN A 1 313 ? -15.386 31.439 62.764 1.00 12.20 289 GLN A C 1
ATOM 2171 O O . GLN A 1 313 ? -16.490 31.466 63.317 1.00 12.70 289 GLN A O 1
ATOM 2177 N N . ALA A 1 314 ? -14.823 32.495 62.161 1.00 12.34 290 ALA A N 1
ATOM 2178 C CA . ALA A 1 314 ? -15.551 33.753 61.955 1.00 13.15 290 ALA A CA 1
ATOM 2179 C C . ALA A 1 314 ? -16.578 33.762 60.805 1.00 14.57 290 ALA A C 1
ATOM 2180 O O . ALA A 1 314 ? -17.049 34.831 60.422 1.00 16.49 290 ALA A O 1
ATOM 2182 N N . GLY A 1 315 ? -16.899 32.588 60.257 1.00 13.81 291 GLY A N 1
ATOM 2183 C CA . GLY A 1 315 ? -17.995 32.434 59.313 1.00 15.07 291 GLY A CA 1
ATOM 2184 C C . GLY A 1 315 ? -17.695 32.851 57.896 1.00 15.57 291 GLY A C 1
ATOM 2185 O O . GLY A 1 315 ? -18.637 33.063 57.139 1.00 15.48 291 GLY A O 1
ATOM 2186 N N . MET A 1 316 ? -16.407 32.986 57.546 1.00 16.01 292 MET A N 1
ATOM 2187 C CA . MET A 1 316 ? -15.972 33.389 56.201 1.00 17.27 292 MET A CA 1
ATOM 2188 C C . MET A 1 316 ? -15.534 32.189 55.384 1.00 16.21 292 MET A C 1
ATOM 2189 O O . MET A 1 316 ? -14.945 31.291 55.950 1.00 18.56 292 MET A O 1
ATOM 2194 N N . SER A 1 317 ? -15.726 32.205 54.069 1.00 15.87 293 SER A N 1
ATOM 2195 C CA . SER A 1 317 ? -15.014 31.232 53.214 1.00 14.83 293 SER A CA 1
ATOM 2196 C C . SER A 1 317 ? -13.568 31.687 53.070 1.00 13.59 293 SER A C 1
ATOM 2197 O O . SER A 1 317 ? -13.271 32.883 53.258 1.00 13.49 293 SER A O 1
ATOM 2200 N N . PHE A 1 318 ? -12.672 30.771 52.702 1.00 13.07 294 PHE A N 1
ATOM 2201 C CA . PHE A 1 318 ? -11.298 31.190 52.368 1.00 11.96 294 PHE A CA 1
ATOM 2202 C C . PHE A 1 318 ? -11.314 32.258 51.252 1.00 11.86 294 PHE A C 1
ATOM 2203 O O . PHE A 1 318 ? -10.546 33.236 51.291 1.00 10.75 294 PHE A O 1
ATOM 2211 N N . SER A 1 319 ? -12.141 32.074 50.234 1.00 12.37 295 SER A N 1
ATOM 2212 C CA . SER A 1 319 ? -12.263 33.081 49.192 1.00 13.32 295 SER A CA 1
ATOM 2213 C C . SER A 1 319 ? -12.638 34.470 49.746 1.00 13.01 295 SER A C 1
ATOM 2214 O O . SER A 1 319 ? -12.031 35.469 49.377 1.00 13.23 295 SER A O 1
ATOM 2217 N N . GLN A 1 320 ? -13.582 34.519 50.689 1.00 12.87 296 GLN A N 1
ATOM 2218 C CA . GLN A 1 320 ? -13.973 35.799 51.287 1.00 13.05 296 GLN A CA 1
ATOM 2219 C C . GLN A 1 320 ? -12.791 36.420 52.030 1.00 11.70 296 GLN A C 1
ATOM 2220 O O . GLN A 1 320 ? -12.583 37.628 51.965 1.00 12.82 296 GLN A O 1
ATOM 2226 N N . LEU A 1 321 ? -12.054 35.592 52.753 1.00 10.97 297 LEU A N 1
ATOM 2227 C CA . LEU A 1 321 ? -10.860 36.044 53.432 1.00 10.48 297 LEU A CA 1
ATOM 2228 C C . LEU A 1 321 ? -9.854 36.738 52.504 1.00 10.58 297 LEU A C 1
ATOM 2229 O O . LEU A 1 321 ? -9.406 37.872 52.778 1.00 11.87 297 LEU A O 1
ATOM 2234 N N . VAL A 1 322 ? -9.471 36.068 51.408 1.00 9.99 298 VAL A N 1
ATOM 2235 C CA . VAL A 1 322 ? -8.437 36.657 50.582 1.00 10.75 298 VAL A CA 1
ATOM 2236 C C . VAL A 1 322 ? -8.947 37.871 49.801 1.00 10.86 298 VAL A C 1
ATOM 2237 O O . VAL A 1 322 ? -8.173 38.812 49.563 1.00 11.01 298 VAL A O 1
ATOM 2241 N N . VAL A 1 323 ? -10.225 37.862 49.404 1.00 11.82 299 VAL A N 1
ATOM 2242 C CA . VAL A 1 323 ? -10.799 39.060 48.804 1.00 13.11 299 VAL A CA 1
ATOM 2243 C C . VAL A 1 323 ? -10.768 40.247 49.798 1.00 13.03 299 VAL A C 1
ATOM 2244 O O . VAL A 1 323 ? -10.487 41.384 49.403 1.00 14.20 299 VAL A O 1
ATOM 2248 N N . ARG A 1 324 ? -11.058 39.992 51.075 1.00 12.84 300 ARG A N 1
ATOM 2249 C CA . ARG A 1 324 ? -11.017 41.076 52.051 1.00 13.57 300 ARG A CA 1
ATOM 2250 C C . ARG A 1 324 ? -9.578 41.593 52.226 1.00 12.16 300 ARG A C 1
ATOM 2251 O O . ARG A 1 324 ? -9.363 42.805 52.264 1.00 12.02 300 ARG A O 1
ATOM 2259 N N . ILE A 1 325 ? -8.612 40.678 52.343 1.00 11.43 301 ILE A N 1
ATOM 2260 C CA . ILE A 1 325 ? -7.210 41.101 52.448 1.00 11.11 301 ILE A CA 1
ATOM 2261 C C . ILE A 1 325 ? -6.820 41.989 51.270 1.00 12.08 301 ILE A C 1
ATOM 2262 O O . ILE A 1 325 ? -6.159 43.026 51.456 1.00 12.06 301 ILE A O 1
ATOM 2267 N N . LEU A 1 326 ? -7.227 41.596 50.067 1.00 11.39 302 LEU A N 1
ATOM 2268 C CA . LEU A 1 326 ? -6.902 42.378 48.902 1.00 12.11 302 LEU A CA 1
ATOM 2269 C C . LEU A 1 326 ? -7.621 43.744 48.900 1.00 13.29 302 LEU A C 1
ATOM 2270 O O . LEU A 1 326 ? -6.996 44.742 48.566 1.00 14.42 302 LEU A O 1
ATOM 2275 N N . GLU A 1 327 ? -8.907 43.769 49.279 1.00 13.90 303 GLU A N 1
ATOM 2276 C CA . GLU A 1 327 ? -9.683 45.032 49.416 1.00 16.26 303 GLU A CA 1
ATOM 2277 C C . GLU A 1 327 ? -9.003 46.031 50.348 1.00 16.38 303 GLU A C 1
ATOM 2278 O O . GLU A 1 327 ? -9.028 47.235 50.113 1.00 16.72 303 GLU A O 1
ATOM 2284 N N . LEU A 1 328 ? -8.352 45.537 51.391 1.00 16.36 304 LEU A N 1
ATOM 2285 C CA . LEU A 1 328 ? -7.664 46.397 52.346 1.00 17.85 304 LEU A CA 1
ATOM 2286 C C . LEU A 1 328 ? -6.393 47.075 51.817 1.00 18.95 304 LEU A C 1
ATOM 2287 O O . LEU A 1 328 ? -5.899 48.023 52.445 1.00 20.32 304 LEU A O 1
ATOM 2292 N N . ALA A 1 329 ? -5.866 46.624 50.677 1.00 19.67 305 ALA A N 1
ATOM 2293 C CA . ALA A 1 329 ? -4.638 47.180 50.116 1.00 23.36 305 ALA A CA 1
ATOM 2294 C C . ALA A 1 329 ? -4.812 48.616 49.633 1.00 27.26 305 ALA A C 1
ATOM 2295 O O . ALA A 1 329 ? -5.800 48.951 48.962 1.00 28.64 305 ALA A O 1
ATOM 2297 N N . ASP A 1 330 ? -3.776 49.396 49.963 1.00 30.81 306 ASP A N 1
ATOM 2298 C CA . ASP A 1 330 ? -3.623 50.842 49.826 1.00 34.65 306 ASP A CA 1
ATOM 2299 C C . ASP A 1 330 ? -4.581 51.492 48.834 1.00 35.91 306 ASP A C 1
ATOM 2300 O O . ASP A 1 330 ? -5.797 51.314 48.977 1.00 37.53 306 ASP A O 1
ATOM 2306 N N . MET B 1 25 ? 34.552 51.247 31.318 1.00 47.66 1 MET B N 1
ATOM 2307 C CA . MET B 1 25 ? 34.176 52.495 32.048 1.00 46.55 1 MET B CA 1
ATOM 2308 C C . MET B 1 25 ? 34.197 52.302 33.565 1.00 44.46 1 MET B C 1
ATOM 2309 O O . MET B 1 25 ? 33.811 51.245 34.079 1.00 44.48 1 MET B O 1
ATOM 2314 N N . THR B 1 26 ? 34.638 53.330 34.285 1.00 42.32 2 THR B N 1
ATOM 2315 C CA . THR B 1 26 ? 34.515 53.328 35.742 1.00 39.49 2 THR B CA 1
ATOM 2316 C C . THR B 1 26 ? 33.045 53.491 36.120 1.00 36.47 2 THR B C 1
ATOM 2317 O O . THR B 1 26 ? 32.240 53.939 35.297 1.00 36.09 2 THR B O 1
ATOM 2321 N N . ASP B 1 27 ? 32.715 53.122 37.357 1.00 33.29 3 ASP B N 1
ATOM 2322 C CA . ASP B 1 27 ? 31.340 53.169 37.874 1.00 30.72 3 ASP B CA 1
ATOM 2323 C C . ASP B 1 27 ? 30.717 54.555 37.716 1.00 28.29 3 ASP B C 1
ATOM 2324 O O . ASP B 1 27 ? 31.370 55.570 37.981 1.00 26.84 3 ASP B O 1
ATOM 2329 N N . LYS B 1 28 ? 29.472 54.588 37.244 1.00 25.23 4 LYS B N 1
ATOM 2330 C CA . LYS B 1 28 ? 28.672 55.799 37.276 1.00 24.20 4 LYS B CA 1
ATOM 2331 C C . LYS B 1 28 ? 27.838 55.786 38.574 1.00 21.85 4 LYS B C 1
ATOM 2332 O O . LYS B 1 28 ? 27.109 54.813 38.870 1.00 22.02 4 LYS B O 1
ATOM 2338 N N . ILE B 1 29 ? 27.978 56.846 39.360 1.00 20.47 5 ILE B N 1
ATOM 2339 C CA . ILE B 1 29 ? 27.307 56.948 40.652 1.00 18.46 5 ILE B CA 1
ATOM 2340 C C . ILE B 1 29 ? 26.174 57.972 40.562 1.00 16.75 5 ILE B C 1
ATOM 2341 O O . ILE B 1 29 ? 26.365 59.079 40.097 1.00 17.97 5 ILE B O 1
ATOM 2346 N N . ALA B 1 30 ? 24.987 57.602 41.040 1.00 16.31 6 ALA B N 1
ATOM 2347 C CA . ALA B 1 30 ? 23.900 58.551 41.159 1.00 15.71 6 ALA B CA 1
ATOM 2348 C C . ALA B 1 30 ? 23.885 59.142 42.555 1.00 14.88 6 ALA B C 1
ATOM 2349 O O . ALA B 1 30 ? 23.807 58.393 43.539 1.00 15.37 6 ALA B O 1
ATOM 2351 N N . VAL B 1 31 ? 23.938 60.474 42.636 1.00 13.00 7 VAL B N 1
ATOM 2352 C CA . VAL B 1 31 ? 23.744 61.171 43.904 1.00 12.08 7 VAL B CA 1
ATOM 2353 C C . VAL B 1 31 ? 22.281 61.575 43.935 1.00 12.89 7 VAL B C 1
ATOM 2354 O O . VAL B 1 31 ? 21.850 62.498 43.192 1.00 13.02 7 VAL B O 1
ATOM 2358 N N . LEU B 1 32 ? 21.517 60.914 44.813 1.00 11.40 8 LEU B N 1
ATOM 2359 C CA . LEU B 1 32 ? 20.071 61.220 44.911 1.00 11.75 8 LEU B CA 1
ATOM 2360 C C . LEU B 1 32 ? 19.886 62.401 45.818 1.00 11.11 8 LEU B C 1
ATOM 2361 O O . LEU B 1 32 ? 20.361 62.382 46.955 1.00 10.73 8 LEU B O 1
ATOM 2366 N N . LEU B 1 33 ? 19.227 63.432 45.326 1.00 10.93 9 LEU B N 1
ATOM 2367 C CA . LEU B 1 33 ? 19.076 64.680 46.063 1.00 11.19 9 LEU B CA 1
ATOM 2368 C C . LEU B 1 33 ? 17.764 65.353 45.723 1.00 11.59 9 LEU B C 1
ATOM 2369 O O . LEU B 1 33 ? 17.188 65.146 44.630 1.00 12.53 9 LEU B O 1
ATOM 2374 N N . GLY B 1 34 ? 17.306 66.206 46.644 1.00 11.49 10 GLY B N 1
ATOM 2375 C CA . GLY B 1 34 ? 16.036 66.916 46.424 1.00 12.60 10 GLY B CA 1
ATOM 2376 C C . GLY B 1 34 ? 14.860 66.104 46.905 1.00 11.47 10 GLY B C 1
ATOM 2377 O O . GLY B 1 34 ? 14.593 66.058 48.114 1.00 11.20 10 GLY B O 1
ATOM 2378 N N . GLY B 1 35 ? 14.151 65.475 45.964 1.00 12.01 11 GLY B N 1
ATOM 2379 C CA . GLY B 1 35 ? 12.982 64.672 46.364 1.00 13.59 11 GLY B CA 1
ATOM 2380 C C . GLY B 1 35 ? 11.820 65.582 46.743 1.00 14.19 11 GLY B C 1
ATOM 2381 O O . GLY B 1 35 ? 11.773 66.753 46.377 1.00 14.44 11 GLY B O 1
ATOM 2382 N N . THR B 1 36 ? 10.866 65.057 47.519 1.00 15.37 12 THR B N 1
ATOM 2383 C CA . THR B 1 36 ? 9.644 65.822 47.767 1.00 16.50 12 THR B CA 1
ATOM 2384 C C . THR B 1 36 ? 9.286 65.958 49.241 1.00 16.79 12 THR B C 1
ATOM 2385 O O . THR B 1 36 ? 8.176 66.391 49.563 1.00 18.85 12 THR B O 1
ATOM 2389 N N . SER B 1 37 ? 10.219 65.639 50.123 1.00 15.41 13 SER B N 1
ATOM 2390 C CA . SER B 1 37 ? 9.988 65.786 51.583 1.00 13.60 13 SER B CA 1
ATOM 2391 C C . SER B 1 37 ? 10.075 67.244 52.038 1.00 13.56 13 SER B C 1
ATOM 2392 O O . SER B 1 37 ? 10.464 68.150 51.278 1.00 15.00 13 SER B O 1
ATOM 2395 N N . ALA B 1 38 ? 9.748 67.480 53.309 1.00 14.11 14 ALA B N 1
ATOM 2396 C CA . ALA B 1 38 ? 9.843 68.838 53.857 1.00 12.54 14 ALA B CA 1
ATOM 2397 C C . ALA B 1 38 ? 11.330 69.302 53.921 1.00 12.61 14 ALA B C 1
ATOM 2398 O O . ALA B 1 38 ? 11.643 70.497 54.144 1.00 13.33 14 ALA B O 1
ATOM 2400 N N . GLU B 1 39 ? 12.227 68.340 53.766 1.00 10.96 15 GLU B N 1
ATOM 2401 C CA . GLU B 1 39 ? 13.677 68.631 53.833 1.00 10.54 15 GLU B CA 1
ATOM 2402 C C . GLU B 1 39 ? 14.277 68.744 52.423 1.00 11.04 15 GLU B C 1
ATOM 2403 O O . GLU B 1 39 ? 15.508 68.740 52.273 1.00 11.36 15 GLU B O 1
ATOM 2409 N N . ARG B 1 40 ? 13.423 68.898 51.410 1.00 10.61 16 ARG B N 1
ATOM 2410 C CA . ARG B 1 40 ? 13.909 69.030 50.023 1.00 11.22 16 ARG B CA 1
ATOM 2411 C C . ARG B 1 40 ? 15.032 70.056 49.865 1.00 11.24 16 ARG B C 1
ATOM 2412 O O . ARG B 1 40 ? 16.036 69.786 49.186 1.00 11.57 16 ARG B O 1
ATOM 2420 N N . GLU B 1 41 ? 14.821 71.255 50.382 1.00 11.33 17 GLU B N 1
ATOM 2421 C CA . GLU B 1 41 ? 15.788 72.333 50.189 1.00 12.61 17 GLU B CA 1
ATOM 2422 C C . GLU B 1 41 ? 17.137 71.997 50.833 1.00 11.66 17 GLU B C 1
ATOM 2423 O O . GLU B 1 41 ? 18.207 72.207 50.237 1.00 13.41 17 GLU B O 1
ATOM 2429 N N . VAL B 1 42 ? 17.091 71.399 52.022 1.00 10.81 18 VAL B N 1
ATOM 2430 C CA . VAL B 1 42 ? 18.311 70.932 52.665 1.00 10.62 18 VAL B CA 1
ATOM 2431 C C . VAL B 1 42 ? 18.978 69.851 51.808 1.00 11.00 18 VAL B C 1
ATOM 2432 O O . VAL B 1 42 ? 20.189 69.897 51.588 1.00 10.52 18 VAL B O 1
ATOM 2436 N N . SER B 1 43 ? 18.192 68.893 51.305 1.00 10.41 19 SER B N 1
ATOM 2437 C CA . SER B 1 43 ? 18.739 67.805 50.487 1.00 9.49 19 SER B CA 1
ATOM 2438 C C . SER B 1 43 ? 19.362 68.317 49.194 1.00 10.49 19 SER B C 1
ATOM 2439 O O . SER B 1 43 ? 20.402 67.806 48.745 1.00 10.54 19 SER B O 1
ATOM 2442 N N . LEU B 1 44 ? 18.738 69.320 48.573 1.00 10.61 20 LEU B N 1
ATOM 2443 C CA . LEU B 1 44 ? 19.340 69.892 47.376 1.00 11.60 20 LEU B CA 1
ATOM 2444 C C . LEU B 1 44 ? 20.741 70.400 47.715 1.00 11.22 20 LEU B C 1
ATOM 2445 O O . LEU B 1 44 ? 21.675 70.233 46.915 1.00 11.57 20 LEU B O 1
ATOM 2450 N N . ASN B 1 45 ? 20.907 71.040 48.869 1.00 11.07 21 ASN B N 1
ATOM 2451 C CA . ASN B 1 45 ? 22.213 71.554 49.295 1.00 10.66 21 ASN B CA 1
ATOM 2452 C C . ASN B 1 45 ? 23.172 70.433 49.708 1.00 10.52 21 ASN B C 1
ATOM 2453 O O . ASN B 1 45 ? 24.375 70.475 49.374 1.00 10.23 21 ASN B O 1
ATOM 2458 N N . SER B 1 46 ? 22.665 69.438 50.434 1.00 9.66 22 SER B N 1
ATOM 2459 C CA . SER B 1 46 ? 23.522 68.281 50.770 1.00 9.76 22 SER B CA 1
ATOM 2460 C C . SER B 1 46 ? 24.039 67.610 49.480 1.00 10.24 22 SER B C 1
ATOM 2461 O O . SER B 1 46 ? 25.232 67.295 49.371 1.00 10.46 22 SER B O 1
ATOM 2464 N N . GLY B 1 47 ? 23.124 67.319 48.551 1.00 10.01 23 GLY B N 1
ATOM 2465 C CA . GLY B 1 47 ? 23.517 66.691 47.286 1.00 10.97 23 GLY B CA 1
ATOM 2466 C C . GLY B 1 47 ? 24.496 67.480 46.465 1.00 10.21 23 GLY B C 1
ATOM 2467 O O . GLY B 1 47 ? 25.414 66.913 45.869 1.00 11.20 23 GLY B O 1
ATOM 2468 N N . ALA B 1 48 ? 24.306 68.808 46.449 1.00 10.23 24 ALA B N 1
ATOM 2469 C CA . ALA B 1 48 ? 25.247 69.674 45.747 1.00 10.81 24 ALA B CA 1
ATOM 2470 C C . ALA B 1 48 ? 26.664 69.507 46.317 1.00 10.89 24 ALA B C 1
ATOM 2471 O O . ALA B 1 48 ? 27.633 69.452 45.538 1.00 11.82 24 ALA B O 1
ATOM 2473 N N . ALA B 1 49 ? 26.775 69.454 47.637 1.00 10.73 25 ALA B N 1
ATOM 2474 C CA . ALA B 1 49 ? 28.086 69.336 48.278 1.00 10.31 25 ALA B CA 1
ATOM 2475 C C . ALA B 1 49 ? 28.679 67.933 48.029 1.00 10.53 25 ALA B C 1
ATOM 2476 O O . ALA B 1 49 ? 29.808 67.806 47.585 1.00 11.29 25 ALA B O 1
ATOM 2478 N N . VAL B 1 50 ? 27.852 66.902 48.194 1.00 11.39 26 VAL B N 1
ATOM 2479 C CA . VAL B 1 50 ? 28.287 65.528 47.959 1.00 12.26 26 VAL B CA 1
ATOM 2480 C C . VAL B 1 50 ? 28.793 65.341 46.518 1.00 11.39 26 VAL B C 1
ATOM 2481 O O . VAL B 1 50 ? 29.844 64.743 46.301 1.00 12.51 26 VAL B O 1
ATOM 2485 N N . LEU B 1 51 ? 28.042 65.866 45.536 1.00 11.99 27 LEU B N 1
ATOM 2486 C CA . LEU B 1 51 ? 28.393 65.727 44.117 1.00 12.11 27 LEU B CA 1
ATOM 2487 C C . LEU B 1 51 ? 29.795 66.277 43.875 1.00 12.65 27 LEU B C 1
ATOM 2488 O O . LEU B 1 51 ? 30.606 65.627 43.242 1.00 14.60 27 LEU B O 1
ATOM 2493 N N . ALA B 1 52 ? 30.046 67.503 44.348 1.00 12.70 28 ALA B N 1
ATOM 2494 C CA . ALA B 1 52 ? 31.369 68.098 44.190 1.00 13.49 28 ALA B CA 1
ATOM 2495 C C . ALA B 1 52 ? 32.471 67.315 44.884 1.00 13.08 28 ALA B C 1
ATOM 2496 O O . ALA B 1 52 ? 33.537 67.077 44.303 1.00 14.64 28 ALA B O 1
ATOM 2498 N N . GLY B 1 53 ? 32.221 66.917 46.122 1.00 12.82 29 GLY B N 1
ATOM 2499 C CA . GLY B 1 53 ? 33.190 66.092 46.852 1.00 13.73 29 GLY B CA 1
ATOM 2500 C C . GLY B 1 53 ? 33.523 64.805 46.130 1.00 13.94 29 GLY B C 1
ATOM 2501 O O . GLY B 1 53 ? 34.684 64.399 46.068 1.00 14.89 29 GLY B O 1
ATOM 2502 N N . LEU B 1 54 ? 32.518 64.154 45.566 1.00 13.73 30 LEU B N 1
ATOM 2503 C CA . LEU B 1 54 ? 32.756 62.904 44.841 1.00 14.77 30 LEU B CA 1
ATOM 2504 C C . LEU B 1 54 ? 33.553 63.120 43.545 1.00 15.55 30 LEU B C 1
ATOM 2505 O O . LEU B 1 54 ? 34.496 62.360 43.246 1.00 17.32 30 LEU B O 1
ATOM 2510 N N . ARG B 1 55 ? 33.182 64.137 42.773 1.00 16.54 31 ARG B N 1
ATOM 2511 C CA . ARG B 1 55 ? 33.890 64.451 41.524 1.00 18.40 31 ARG B CA 1
ATOM 2512 C C . ARG B 1 55 ? 35.338 64.886 41.784 1.00 19.55 31 ARG B C 1
ATOM 2513 O O . ARG B 1 55 ? 36.261 64.501 41.044 1.00 20.25 31 ARG B O 1
ATOM 2521 N N . GLU B 1 56 ? 35.542 65.644 42.855 1.00 20.58 32 GLU B N 1
ATOM 2522 C CA . GLU B 1 56 ? 36.889 66.009 43.330 1.00 22.68 32 GLU B CA 1
ATOM 2523 C C . GLU B 1 56 ? 37.694 64.786 43.717 1.00 23.75 32 GLU B C 1
ATOM 2524 O O . GLU B 1 56 ? 38.918 64.783 43.600 1.00 25.57 32 GLU B O 1
ATOM 2530 N N . GLY B 1 57 ? 37.008 63.761 44.197 1.00 23.17 33 GLY B N 1
ATOM 2531 C CA . GLY B 1 57 ? 37.662 62.537 44.610 1.00 23.33 33 GLY B CA 1
ATOM 2532 C C . GLY B 1 57 ? 37.878 61.555 43.482 1.00 22.57 33 GLY B C 1
ATOM 2533 O O . GLY B 1 57 ? 38.280 60.442 43.730 1.00 25.03 33 GLY B O 1
ATOM 2534 N N . GLY B 1 58 ? 37.545 61.949 42.257 1.00 22.19 34 GLY B N 1
ATOM 2535 C CA . GLY B 1 58 ? 37.734 61.109 41.069 1.00 22.40 34 GLY B CA 1
ATOM 2536 C C . GLY B 1 58 ? 36.601 60.157 40.751 1.00 22.05 34 GLY B C 1
ATOM 2537 O O . GLY B 1 58 ? 36.781 59.237 39.966 1.00 23.18 34 GLY B O 1
ATOM 2538 N N . ILE B 1 59 ? 35.441 60.366 41.368 1.00 19.83 35 ILE B N 1
ATOM 2539 C CA . ILE B 1 59 ? 34.270 59.492 41.188 1.00 19.26 35 ILE B CA 1
ATOM 2540 C C . ILE B 1 59 ? 33.352 60.071 40.111 1.00 19.05 35 ILE B C 1
ATOM 2541 O O . ILE B 1 59 ? 33.073 61.281 40.134 1.00 19.24 35 ILE B O 1
ATOM 2546 N N . ASP B 1 60 ? 32.879 59.233 39.187 1.00 19.15 36 ASP B N 1
ATOM 2547 C CA . ASP B 1 60 ? 32.029 59.728 38.114 1.00 19.86 36 ASP B CA 1
ATOM 2548 C C . ASP B 1 60 ? 30.589 59.818 38.611 1.00 18.72 36 ASP B C 1
ATOM 2549 O O . ASP B 1 60 ? 29.772 58.944 38.352 1.00 19.58 36 ASP B O 1
ATOM 2554 N N . ALA B 1 61 ? 30.295 60.913 39.285 1.00 17.96 37 ALA B N 1
ATOM 2555 C CA . ALA B 1 61 ? 29.031 61.063 40.001 1.00 16.10 37 ALA B CA 1
ATOM 2556 C C . ALA B 1 61 ? 28.146 62.079 39.292 1.00 17.15 37 ALA B C 1
ATOM 2557 O O . ALA B 1 61 ? 28.638 63.043 38.695 1.00 17.83 37 ALA B O 1
ATOM 2559 N N . TYR B 1 62 ? 26.838 61.865 39.387 1.00 16.53 38 TYR B N 1
ATOM 2560 C CA . TYR B 1 62 ? 25.854 62.693 38.668 1.00 17.15 38 TYR B CA 1
ATOM 2561 C C . TYR B 1 62 ? 24.683 62.976 39.582 1.00 16.63 38 TYR B C 1
ATOM 2562 O O . TYR B 1 62 ? 24.257 62.101 40.333 1.00 16.32 38 TYR B O 1
ATOM 2571 N N . PRO B 1 63 ? 24.138 64.195 39.524 1.00 16.33 39 PRO B N 1
ATOM 2572 C CA . PRO B 1 63 ? 23.002 64.482 40.414 1.00 15.66 39 PRO B CA 1
ATOM 2573 C C . PRO B 1 63 ? 21.723 63.931 39.810 1.00 16.36 39 PRO B C 1
ATOM 2574 O O . PRO B 1 63 ? 21.511 64.071 38.593 1.00 17.99 39 PRO B O 1
ATOM 2578 N N . VAL B 1 64 ? 20.895 63.287 40.623 1.00 15.10 40 VAL B N 1
ATOM 2579 C CA . VAL B 1 64 ? 19.607 62.754 40.174 1.00 15.43 40 VAL B CA 1
ATOM 2580 C C . VAL B 1 64 ? 18.544 63.112 41.201 1.00 14.05 40 VAL B C 1
ATOM 2581 O O . VAL B 1 64 ? 18.639 62.713 42.360 1.00 13.91 40 VAL B O 1
ATOM 2585 N N . ASP B 1 65 ? 17.534 63.869 40.785 1.00 14.14 41 ASP B N 1
ATOM 2586 C CA . ASP B 1 65 ? 16.456 64.303 41.690 1.00 13.46 41 ASP B CA 1
ATOM 2587 C C . ASP B 1 65 ? 15.220 63.446 41.455 1.00 13.50 41 ASP B C 1
ATOM 2588 O O . ASP B 1 65 ? 14.663 63.500 40.357 1.00 14.75 41 ASP B O 1
ATOM 2593 N N . PRO B 1 66 ? 14.791 62.663 42.475 1.00 12.82 42 PRO B N 1
ATOM 2594 C CA . PRO B 1 66 ? 13.598 61.793 42.299 1.00 14.34 42 PRO B CA 1
ATOM 2595 C C . PRO B 1 66 ? 12.303 62.549 42.027 1.00 15.04 42 PRO B C 1
ATOM 2596 O O . PRO B 1 66 ? 11.366 61.960 41.505 1.00 15.82 42 PRO B O 1
ATOM 2600 N N . LYS B 1 67 ? 12.270 63.853 42.299 1.00 14.04 43 LYS B N 1
ATOM 2601 C CA . LYS B 1 67 ? 11.079 64.638 41.946 1.00 15.08 43 LYS B CA 1
ATOM 2602 C C . LYS B 1 67 ? 10.939 64.705 40.430 1.00 16.45 43 LYS B C 1
ATOM 2603 O O . LYS B 1 67 ? 9.815 64.784 39.905 1.00 17.80 43 LYS B O 1
ATOM 2609 N N . GLU B 1 68 ? 12.071 64.652 39.730 1.00 17.09 44 GLU B N 1
ATOM 2610 C CA . GLU B 1 68 ? 12.162 64.840 38.280 1.00 19.79 44 GLU B CA 1
ATOM 2611 C C . GLU B 1 68 ? 12.341 63.529 37.516 1.00 20.25 44 GLU B C 1
ATOM 2612 O O . GLU B 1 68 ? 11.922 63.406 36.355 1.00 22.89 44 GLU B O 1
ATOM 2618 N N . VAL B 1 69 ? 12.979 62.562 38.170 1.00 19.74 45 VAL B N 1
ATOM 2619 C CA . VAL B 1 69 ? 13.411 61.323 37.542 1.00 20.42 45 VAL B CA 1
ATOM 2620 C C . VAL B 1 69 ? 12.774 60.179 38.313 1.00 19.74 45 VAL B C 1
ATOM 2621 O O . VAL B 1 69 ? 12.809 60.167 39.536 1.00 18.34 45 VAL B O 1
ATOM 2625 N N . ASP B 1 70 ? 12.203 59.215 37.589 1.00 20.65 46 ASP B N 1
ATOM 2626 C CA . ASP B 1 70 ? 11.665 57.985 38.176 1.00 21.03 46 ASP B CA 1
ATOM 2627 C C . ASP B 1 70 ? 12.839 57.099 38.623 1.00 20.20 46 ASP B C 1
ATOM 2628 O O . ASP B 1 70 ? 13.546 56.537 37.785 1.00 21.62 46 AS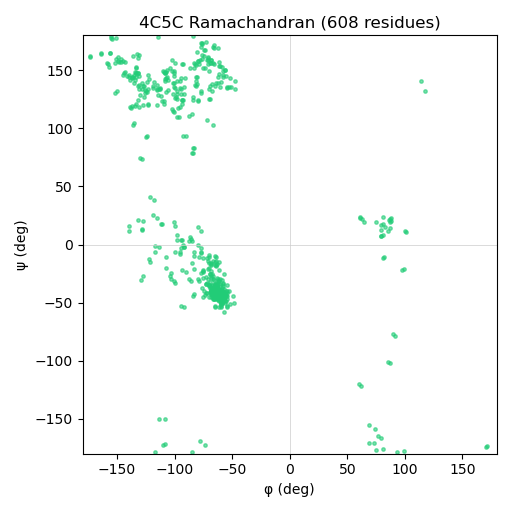P B O 1
ATOM 2633 N N . VAL B 1 71 ? 13.052 57.004 39.935 1.00 19.89 47 VAL B N 1
ATOM 2634 C CA . VAL B 1 71 ? 14.217 56.302 40.479 1.00 20.04 47 VAL B CA 1
ATOM 2635 C C . VAL B 1 71 ? 14.183 54.793 40.251 1.00 19.84 47 VAL B C 1
ATOM 2636 O O . VAL B 1 71 ? 15.200 54.127 40.367 1.00 19.76 47 VAL B O 1
ATOM 2640 N N . THR B 1 72 ? 13.015 54.254 39.911 1.00 19.37 48 THR B N 1
ATOM 2641 C CA . THR B 1 72 ? 12.968 52.842 39.514 1.00 19.62 48 THR B CA 1
ATOM 2642 C C . THR B 1 72 ? 13.767 52.603 38.231 1.00 19.94 48 THR B C 1
ATOM 2643 O O . THR B 1 72 ? 14.014 51.449 37.872 1.00 21.68 48 THR B O 1
ATOM 2647 N N . GLN B 1 73 ? 14.122 53.682 37.516 1.00 18.69 49 GLN B N 1
ATOM 2648 C CA . GLN B 1 73 ? 14.874 53.608 36.253 1.00 20.22 49 GLN B CA 1
ATOM 2649 C C . GLN B 1 73 ? 16.407 53.748 36.381 1.00 20.34 49 GLN B C 1
ATOM 2650 O O . GLN B 1 73 ? 17.098 53.783 35.371 1.00 20.97 49 GLN B O 1
ATOM 2656 N N . LEU B 1 74 ? 16.950 53.850 37.598 1.00 18.84 50 LEU B N 1
ATOM 2657 C CA . LEU B 1 74 ? 18.393 54.130 37.732 1.00 19.40 50 LEU B CA 1
ATOM 2658 C C . LEU B 1 74 ? 19.294 53.119 37.051 1.00 20.71 50 LEU B C 1
ATOM 2659 O O . LEU B 1 74 ? 20.265 53.483 36.401 1.00 22.41 50 LEU B O 1
ATOM 2664 N N . LYS B 1 75 ? 18.971 51.835 37.186 1.00 22.36 51 LYS B N 1
ATOM 2665 C CA . LYS B 1 75 ? 19.799 50.807 36.583 1.00 23.23 51 LYS B CA 1
ATOM 2666 C C . LYS B 1 75 ? 19.704 50.890 35.061 1.00 24.50 51 LYS B C 1
ATOM 2667 O O . LYS B 1 75 ? 20.710 50.834 34.367 1.00 24.74 51 LYS B O 1
ATOM 2673 N N . SER B 1 76 ? 18.492 51.102 34.556 1.00 25.11 52 SER B N 1
ATOM 2674 C CA . SER B 1 76 ? 18.283 51.238 33.123 1.00 27.02 52 SER B CA 1
ATOM 2675 C C . SER B 1 76 ? 19.016 52.446 32.563 1.00 27.14 52 SER B C 1
ATOM 2676 O O . SER B 1 76 ? 19.449 52.426 31.409 1.00 28.86 52 SER B O 1
ATOM 2679 N N . MET B 1 77 ? 19.178 53.478 33.398 1.00 26.33 53 MET B N 1
ATOM 2680 C CA . MET B 1 77 ? 19.894 54.709 33.046 1.00 26.28 53 MET B CA 1
ATOM 2681 C C . MET B 1 77 ? 21.432 54.563 33.075 1.00 25.94 53 MET B C 1
ATOM 2682 O O . MET B 1 77 ? 22.160 55.484 32.684 1.00 26.37 53 MET B O 1
ATOM 2687 N N . GLY B 1 78 ? 21.927 53.424 33.550 1.00 25.06 54 GLY B N 1
ATOM 2688 C CA . GLY B 1 78 ? 23.357 53.133 33.469 1.00 24.54 54 GLY B CA 1
ATOM 2689 C C . GLY B 1 78 ? 24.141 53.345 34.741 1.00 23.37 54 GLY B C 1
ATOM 2690 O O . GLY B 1 78 ? 25.370 53.322 34.734 1.00 23.90 54 GLY B O 1
ATOM 2691 N N . PHE B 1 79 ? 23.445 53.561 35.852 1.00 20.98 55 PHE B N 1
ATOM 2692 C CA . PHE B 1 79 ? 24.138 53.738 37.130 1.00 20.83 55 PHE B CA 1
ATOM 2693 C C . PHE B 1 79 ? 24.544 52.406 37.775 1.00 20.57 55 PHE B C 1
ATOM 2694 O O . PHE B 1 79 ? 23.814 51.408 37.674 1.00 20.98 55 PHE B O 1
ATOM 2702 N N . GLN B 1 80 ? 25.707 52.413 38.428 1.00 21.30 56 GLN B N 1
ATOM 2703 C CA . GLN B 1 80 ? 26.255 51.254 39.156 1.00 21.82 56 GLN B CA 1
ATOM 2704 C C . GLN B 1 80 ? 26.047 51.299 40.676 1.00 20.69 56 GLN B C 1
ATOM 2705 O O . GLN B 1 80 ? 25.936 50.257 41.313 1.00 20.43 56 GLN B O 1
ATOM 2711 N N . LYS B 1 81 ? 26.026 52.496 41.266 1.00 19.28 57 LYS B N 1
ATOM 2712 C CA . LYS B 1 81 ? 25.906 52.653 42.724 1.00 18.95 57 LYS B CA 1
ATOM 2713 C C . LYS B 1 81 ? 25.209 53.960 43.020 1.00 16.67 57 LYS B C 1
ATOM 2714 O O . LYS B 1 81 ? 25.182 54.872 42.180 1.00 16.17 57 LYS B O 1
ATOM 2720 N N . VAL B 1 82 ? 24.657 54.054 44.237 1.00 15.21 58 VAL B N 1
ATOM 2721 C CA . VAL B 1 82 ? 23.857 55.200 44.618 1.00 14.38 58 VAL B CA 1
ATOM 2722 C C . VAL B 1 82 ? 24.374 55.809 45.908 1.00 14.34 58 VAL B C 1
ATOM 2723 O O . VAL B 1 82 ? 24.545 55.103 46.888 1.00 13.81 58 VAL B O 1
ATOM 2727 N N . PHE B 1 83 ? 24.645 57.115 45.877 1.00 12.66 59 PHE B N 1
ATOM 2728 C CA . PHE B 1 83 ? 24.879 57.859 47.114 1.00 12.18 59 PHE B CA 1
ATOM 2729 C C . PHE B 1 83 ? 23.570 58.533 47.502 1.00 11.73 59 PHE B C 1
ATOM 2730 O O . PHE B 1 83 ? 23.056 59.367 46.746 1.00 11.41 59 PHE B O 1
ATOM 2738 N N . ILE B 1 84 ? 23.014 58.171 48.656 1.00 10.50 60 ILE B N 1
ATOM 2739 C CA . ILE B 1 84 ? 21.750 58.761 49.103 1.00 11.14 60 ILE B CA 1
ATOM 2740 C C . ILE B 1 84 ? 22.016 60.036 49.868 1.00 9.64 60 ILE B C 1
ATOM 2741 O O . ILE B 1 84 ? 22.595 59.978 50.963 1.00 11.10 60 ILE B O 1
ATOM 2746 N N . ALA B 1 85 ? 21.653 61.171 49.288 1.00 10.49 61 ALA B N 1
ATOM 2747 C CA . ALA B 1 85 ? 21.736 62.475 49.939 1.00 10.30 61 ALA B CA 1
ATOM 2748 C C . ALA B 1 85 ? 20.340 63.082 50.129 1.00 10.04 61 ALA B C 1
ATOM 2749 O O . ALA B 1 85 ? 20.191 64.313 50.220 1.00 11.45 61 ALA B O 1
ATOM 2751 N N . LEU B 1 86 ? 19.328 62.212 50.139 1.00 10.24 62 LEU B N 1
ATOM 2752 C CA . LEU B 1 86 ? 17.950 62.587 50.487 1.00 11.09 62 LEU B CA 1
ATOM 2753 C C . LEU B 1 86 ? 17.724 62.602 51.983 1.00 10.88 62 LEU B C 1
ATOM 2754 O O . LEU B 1 86 ? 18.454 61.927 52.722 1.00 11.41 62 LEU B O 1
ATOM 2759 N N . HIS B 1 87 ? 16.785 63.430 52.419 1.00 10.92 63 HIS B N 1
ATOM 2760 C CA . HIS B 1 87 ? 16.430 63.516 53.848 1.00 11.10 63 HIS B CA 1
ATOM 2761 C C . HIS B 1 87 ? 14.939 63.361 54.012 1.00 12.35 63 HIS B C 1
ATOM 2762 O O . HIS B 1 87 ? 14.178 63.886 53.216 1.00 14.21 63 HIS B O 1
ATOM 2769 N N . GLY B 1 88 ? 14.521 62.619 55.035 1.00 12.49 64 GLY B N 1
ATOM 2770 C CA . GLY B 1 88 ? 13.094 62.443 55.315 1.00 13.44 64 GLY B CA 1
ATOM 2771 C C . GLY B 1 88 ? 12.482 61.230 54.680 1.00 14.04 64 GLY B C 1
ATOM 2772 O O . GLY B 1 88 ? 13.148 60.458 53.979 1.00 15.94 64 GLY B O 1
ATOM 2773 N N . ARG B 1 89 ? 11.188 61.071 54.903 1.00 13.51 65 ARG B N 1
ATOM 2774 C CA . ARG B 1 89 ? 10.456 59.908 54.386 1.00 15.27 65 ARG B CA 1
ATOM 2775 C C . ARG B 1 89 ? 10.604 59.772 52.858 1.00 17.76 65 ARG B C 1
ATOM 2776 O O . ARG B 1 89 ? 10.651 60.762 52.164 1.00 18.89 65 ARG B O 1
ATOM 2784 N N . GLY B 1 90 ? 10.652 58.534 52.347 1.00 18.85 66 GLY B N 1
ATOM 2785 C CA . GLY B 1 90 ? 10.891 58.317 50.902 1.00 19.99 66 GLY B CA 1
ATOM 2786 C C . GLY B 1 90 ? 12.335 58.355 50.369 1.00 20.01 66 GLY B C 1
ATOM 2787 O O . GLY B 1 90 ? 12.589 58.029 49.177 1.00 22.63 66 GLY B O 1
ATOM 2788 N N . GLY B 1 91 ? 13.264 58.790 51.197 1.00 17.24 67 GLY B N 1
ATOM 2789 C CA . GLY B 1 91 ? 14.689 58.617 50.938 1.00 16.76 67 GLY B CA 1
ATOM 2790 C C . GLY B 1 91 ? 15.442 58.010 52.104 1.00 15.34 67 GLY B C 1
ATOM 2791 O O . GLY B 1 91 ? 16.431 57.290 51.913 1.00 14.07 67 GLY B O 1
ATOM 2792 N N . GLU B 1 92 ? 14.965 58.285 53.315 1.00 13.12 68 GLU B N 1
ATOM 2793 C CA . GLU B 1 92 ? 15.661 57.955 54.530 1.00 14.39 68 GLU B CA 1
ATOM 2794 C C . GLU B 1 92 ? 14.934 56.892 55.374 1.00 14.08 68 GLU B C 1
ATOM 2795 O O . GLU B 1 92 ? 15.442 56.478 56.440 1.00 16.82 68 GLU B O 1
ATOM 2801 N N . ASP B 1 93 ? 13.762 56.426 54.935 1.00 12.11 69 ASP B N 1
ATOM 2802 C CA . ASP B 1 93 ? 12.902 55.611 55.804 1.00 12.53 69 ASP B CA 1
ATOM 2803 C C . ASP B 1 93 ? 12.783 54.145 55.401 1.00 10.72 69 ASP B C 1
ATOM 2804 O O . ASP B 1 93 ? 11.877 53.470 55.855 1.00 12.36 69 ASP B O 1
ATOM 2809 N N . GLY B 1 94 ? 13.702 53.656 54.565 1.00 10.35 70 GLY B N 1
ATOM 2810 C CA . GLY B 1 94 ? 13.718 52.218 54.199 1.00 9.93 70 GLY B CA 1
ATOM 2811 C C . GLY B 1 94 ? 13.033 51.939 52.859 1.00 10.48 70 GLY B C 1
ATOM 2812 O O . GLY B 1 94 ? 13.261 50.913 52.260 1.00 10.60 70 GLY B O 1
ATOM 2813 N N . THR B 1 95 ? 12.160 52.844 52.426 1.00 10.38 71 THR B N 1
ATOM 2814 C CA . THR B 1 95 ? 11.390 52.631 51.221 1.00 9.93 71 THR B CA 1
ATOM 2815 C C . THR B 1 95 ? 12.305 52.573 49.976 1.00 10.42 71 THR B C 1
ATOM 2816 O O . THR B 1 95 ? 12.315 51.587 49.250 1.00 10.46 71 THR B O 1
ATOM 2820 N N . LEU B 1 96 ? 13.127 53.610 49.810 1.00 10.01 72 LEU B N 1
ATOM 2821 C CA . LEU B 1 96 ? 14.073 53.677 48.716 1.00 10.28 72 LEU B CA 1
ATOM 2822 C C . LEU B 1 96 ? 15.086 52.536 48.839 1.00 10.14 72 LEU B C 1
ATOM 2823 O O . LEU B 1 96 ? 15.478 51.944 47.819 1.00 11.73 72 LEU B O 1
ATOM 2828 N N . GLN B 1 97 ? 15.577 52.279 50.059 1.00 10.05 73 GLN B N 1
ATOM 2829 C CA . GLN B 1 97 ? 16.540 51.200 50.292 1.00 9.94 73 GLN B CA 1
ATOM 2830 C C . GLN B 1 97 ? 15.990 49.863 49.791 1.00 10.95 73 GLN B C 1
ATOM 2831 O O . GLN B 1 97 ? 16.691 49.101 49.126 1.00 11.12 73 GLN B O 1
ATOM 2837 N N . GLY B 1 98 ? 14.708 49.594 50.071 1.00 10.60 74 GLY B N 1
ATOM 2838 C CA . GLY B 1 98 ? 14.105 48.360 49.598 1.00 11.22 74 GLY B CA 1
ATOM 2839 C C . GLY B 1 98 ? 14.114 48.262 48.072 1.00 11.35 74 GLY B C 1
ATOM 2840 O O . GLY B 1 98 ? 14.460 47.226 47.509 1.00 12.64 74 GLY B O 1
ATOM 2841 N N . MET B 1 99 ? 13.703 49.338 47.398 1.00 11.19 75 MET B N 1
ATOM 2842 C CA . MET B 1 99 ? 13.732 49.396 45.942 1.00 12.39 75 MET B CA 1
ATOM 2843 C C . MET B 1 99 ? 15.163 49.157 45.404 1.00 12.76 75 MET B C 1
ATOM 2844 O O . MET B 1 99 ? 15.359 48.379 44.467 1.00 13.32 75 MET B O 1
ATOM 2849 N N . LEU B 1 100 ? 16.167 49.808 46.004 1.00 11.89 76 LEU B N 1
ATOM 2850 C CA . LEU B 1 100 ? 17.551 49.640 45.529 1.00 13.91 76 LEU B CA 1
ATOM 2851 C C . LEU B 1 100 ? 18.039 48.215 45.750 1.00 14.06 76 LEU B C 1
ATOM 2852 O O . LEU B 1 100 ? 18.746 47.645 44.892 1.00 15.25 76 LEU B O 1
ATOM 2857 N N . GLU B 1 101 ? 17.676 47.633 46.888 1.00 14.09 77 GLU B N 1
ATOM 2858 C CA . GLU B 1 101 ? 18.021 46.229 47.146 1.00 15.82 77 GLU B CA 1
ATOM 2859 C C . GLU B 1 101 ? 17.519 45.328 46.039 1.00 16.86 77 GLU B C 1
ATOM 2860 O O . GLU B 1 101 ? 18.289 44.499 45.533 1.00 17.16 77 GLU B O 1
ATOM 2866 N N . LEU B 1 102 ? 16.247 45.470 45.645 1.00 15.38 78 LEU B N 1
ATOM 2867 C CA . LEU B 1 102 ? 15.661 44.607 44.619 1.00 16.47 78 LEU B CA 1
ATOM 2868 C C . LEU B 1 102 ? 16.153 44.906 43.211 1.00 16.57 78 LEU B C 1
ATOM 2869 O O . LEU B 1 102 ? 16.164 44.015 42.355 1.00 16.70 78 LEU B O 1
ATOM 2874 N N . MET B 1 103 ? 16.542 46.152 42.979 1.00 15.64 79 MET B N 1
ATOM 2875 C CA . MET B 1 103 ? 17.151 46.516 41.709 1.00 17.93 79 MET B CA 1
ATOM 2876 C C . MET B 1 103 ? 18.594 46.016 41.625 1.00 18.53 79 MET B C 1
ATOM 2877 O O . MET B 1 103 ? 19.132 45.882 40.527 1.00 20.88 79 MET B O 1
ATOM 2882 N N . GLY B 1 104 ? 19.215 45.781 42.775 1.00 19.15 80 GLY B N 1
ATOM 2883 C CA . GLY B 1 104 ? 20.574 45.233 42.844 1.00 19.51 80 GLY B CA 1
ATOM 2884 C C . GLY B 1 104 ? 21.666 46.281 42.790 1.00 19.60 80 GLY B C 1
ATOM 2885 O O . GLY B 1 104 ? 22.799 45.987 42.414 1.00 20.48 80 GLY B O 1
ATOM 2886 N N . LEU B 1 105 ? 21.331 47.515 43.143 1.00 18.29 81 LEU B N 1
ATOM 2887 C CA . LEU B 1 105 ? 22.332 48.582 43.213 1.00 18.62 81 LEU B CA 1
ATOM 2888 C C . LEU B 1 105 ? 22.805 48.801 44.629 1.00 17.10 81 LEU B C 1
ATOM 2889 O O . LEU B 1 105 ? 21.990 49.048 45.511 1.00 16.96 81 LEU B O 1
ATOM 2894 N N . PRO B 1 106 ? 24.131 48.760 44.846 1.00 16.82 82 PRO B N 1
ATOM 2895 C CA . PRO B 1 106 ? 24.695 49.135 46.143 1.00 16.71 82 PRO B CA 1
ATOM 2896 C C . PRO B 1 106 ? 24.393 50.591 46.469 1.00 15.03 82 PRO B C 1
ATOM 2897 O O . PRO B 1 106 ? 24.376 51.425 45.556 1.00 15.43 82 PRO B O 1
ATOM 2901 N N . TYR B 1 107 ? 24.152 50.875 47.743 1.00 13.93 83 TYR B N 1
ATOM 2902 C CA . TYR B 1 107 ? 23.781 52.236 48.132 1.00 12.91 83 TYR B CA 1
ATOM 2903 C C . TYR B 1 107 ? 24.400 52.574 49.481 1.00 12.65 83 TYR B C 1
ATOM 2904 O O . TYR B 1 107 ? 24.747 51.688 50.250 1.00 13.28 83 TYR B O 1
ATOM 2913 N N . THR B 1 108 ? 24.560 53.857 49.763 1.00 11.23 84 THR B N 1
ATOM 2914 C CA . THR B 1 108 ? 25.181 54.270 51.023 1.00 11.56 84 THR B CA 1
ATOM 2915 C C . THR B 1 108 ? 24.207 54.206 52.207 1.00 11.05 84 THR B C 1
ATOM 2916 O O . THR B 1 108 ? 22.975 54.232 52.034 1.00 10.98 84 THR B O 1
ATOM 2920 N N . GLY B 1 109 ? 24.776 54.114 53.414 1.00 12.07 85 GLY B N 1
ATOM 2921 C CA . GLY B 1 109 ? 23.999 54.162 54.639 1.00 12.27 85 GLY B CA 1
ATOM 2922 C C . GLY B 1 109 ? 23.286 52.883 55.034 1.00 11.82 85 GLY B C 1
ATOM 2923 O O . GLY B 1 109 ? 23.526 51.784 54.501 1.00 13.53 85 GLY B O 1
ATOM 2924 N N . SER B 1 110 ? 22.373 53.047 55.983 1.00 12.06 86 SER B N 1
ATOM 2925 C CA . SER B 1 110 ? 21.728 51.913 56.661 1.00 11.79 86 SER B CA 1
ATOM 2926 C C . SER B 1 110 ? 20.757 51.183 55.755 1.00 11.35 86 SER B C 1
ATOM 2927 O O . SER B 1 110 ? 20.269 51.745 54.742 1.00 10.30 86 SER B O 1
ATOM 2930 N N . GLY B 1 111 ? 20.480 49.928 56.110 1.00 10.90 87 GLY B N 1
ATOM 2931 C CA . GLY B 1 111 ? 19.520 49.118 55.336 1.00 10.31 87 GLY B CA 1
ATOM 2932 C C . GLY B 1 111 ? 18.063 49.479 55.639 1.00 9.44 87 GLY B C 1
ATOM 2933 O O . GLY B 1 111 ? 17.749 50.486 56.317 1.00 10.33 87 GLY B O 1
ATOM 2934 N N . VAL B 1 112 ? 17.169 48.634 55.137 1.00 10.08 88 VAL B N 1
ATOM 2935 C CA . VAL B 1 112 ? 15.728 48.868 55.201 1.00 10.22 88 VAL B CA 1
ATOM 2936 C C . VAL B 1 112 ? 15.250 49.054 56.646 1.00 9.27 88 VAL B C 1
ATOM 2937 O O . VAL B 1 112 ? 14.655 50.089 57.000 1.00 10.54 88 VAL B O 1
ATOM 2941 N N . MET B 1 113 ? 15.499 48.061 57.495 1.00 8.81 89 MET B N 1
ATOM 2942 C CA . MET B 1 113 ? 14.995 48.113 58.878 1.00 9.54 89 MET B CA 1
ATOM 2943 C C . MET B 1 113 ? 15.523 49.316 59.654 1.00 9.66 89 MET B C 1
ATOM 2944 O O . MET B 1 113 ? 14.729 50.053 60.236 1.00 9.55 89 MET B O 1
ATOM 2949 N N . ALA B 1 114 ? 16.847 49.476 59.697 1.00 9.83 90 ALA B N 1
ATOM 2950 C CA . ALA B 1 114 ? 17.443 50.534 60.518 1.00 10.33 90 ALA B CA 1
ATOM 2951 C C . ALA B 1 114 ? 17.061 51.909 60.025 1.00 9.68 90 ALA B C 1
ATOM 2952 O O . ALA B 1 114 ? 16.874 52.820 60.822 1.00 10.04 90 ALA B O 1
ATOM 2954 N N . SER B 1 115 ? 16.919 52.076 58.701 1.00 8.55 91 SER B N 1
ATOM 2955 C CA . SER B 1 115 ? 16.466 53.383 58.129 1.00 9.04 91 SER B CA 1
ATOM 2956 C C . SER B 1 115 ? 15.033 53.621 58.564 1.00 8.53 91 SER B C 1
ATOM 2957 O O . SER B 1 115 ? 14.713 54.698 59.058 1.00 9.29 91 SER B O 1
ATOM 2960 N N . ALA B 1 116 ? 14.165 52.627 58.441 1.00 9.09 92 ALA B N 1
ATOM 2961 C CA . ALA B 1 116 ? 12.750 52.807 58.833 1.00 9.67 92 ALA B CA 1
ATOM 2962 C C . ALA B 1 116 ? 12.640 53.112 60.317 1.00 10.29 92 ALA B C 1
ATOM 2963 O O . ALA B 1 116 ? 11.895 54.039 60.706 1.00 11.15 92 ALA B O 1
ATOM 2965 N N . LEU B 1 117 ? 13.396 52.406 61.145 1.00 10.25 93 LEU B N 1
ATOM 2966 C CA . LEU B 1 117 ? 13.313 52.612 62.572 1.00 10.86 93 LEU B CA 1
ATOM 2967 C C . LEU B 1 117 ? 13.891 53.978 62.997 1.00 10.31 93 LEU B C 1
ATOM 2968 O O . LEU B 1 117 ? 13.334 54.659 63.861 1.00 11.44 93 LEU B O 1
ATOM 2973 N N . SER B 1 118 ? 15.001 54.377 62.402 1.00 10.59 94 SER B N 1
ATOM 2974 C CA . SER B 1 118 ? 15.624 55.639 62.798 1.00 10.90 94 SER B CA 1
ATOM 2975 C C . SER B 1 118 ? 14.759 56.861 62.399 1.00 9.47 94 SER B C 1
ATOM 2976 O O . SER B 1 118 ? 14.807 57.921 63.000 1.00 9.28 94 SER B O 1
ATOM 2979 N N . MET B 1 119 ? 13.987 56.699 61.332 1.00 9.52 95 MET B N 1
ATOM 2980 C CA . MET B 1 119 ? 13.062 57.735 60.954 1.00 8.84 95 MET B CA 1
ATOM 2981 C C . MET B 1 119 ? 11.919 57.861 61.956 1.00 8.80 95 MET B C 1
ATOM 2982 O O . MET B 1 119 ? 11.351 58.947 62.140 1.00 9.71 95 MET B O 1
ATOM 2987 N N . ASP B 1 120 ? 11.543 56.736 62.558 1.00 8.58 96 ASP B N 1
ATOM 2988 C CA . ASP B 1 120 ? 10.390 56.697 63.458 1.00 8.63 96 ASP B CA 1
ATOM 2989 C C . ASP B 1 120 ? 10.852 56.991 64.889 1.00 8.25 96 ASP B C 1
ATOM 2990 O O . ASP B 1 120 ? 11.324 56.095 65.602 1.00 8.66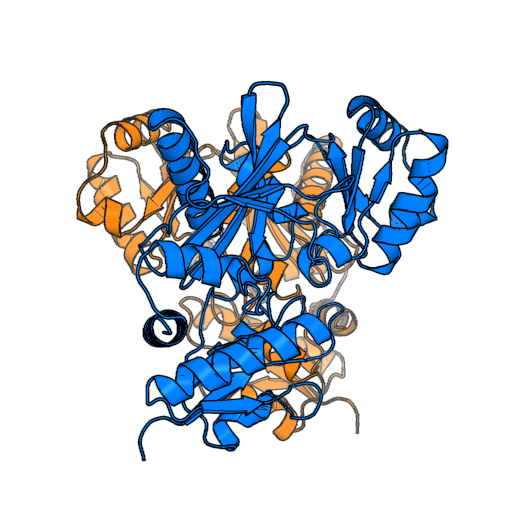 96 ASP B O 1
ATOM 2995 N N . LYS B 1 121 ? 10.794 58.251 65.295 1.00 8.95 97 LYS B N 1
ATOM 2996 C CA . LYS B 1 121 ? 11.257 58.593 66.654 1.00 8.42 97 LYS B CA 1
ATOM 2997 C C . LYS B 1 121 ? 10.475 57.873 67.727 1.00 8.80 97 LYS B C 1
ATOM 2998 O O . LYS B 1 121 ? 11.050 57.520 68.749 1.00 9.81 97 LYS B O 1
ATOM 3004 N N . LEU B 1 122 ? 9.180 57.651 67.545 1.00 8.58 98 LEU B N 1
ATOM 3005 C CA . LEU B 1 122 ? 8.403 56.960 68.576 1.00 10.65 98 LEU B CA 1
ATOM 3006 C C . LEU B 1 122 ? 8.956 55.533 68.785 1.00 10.71 98 LEU B C 1
ATOM 3007 O O . LEU B 1 122 ? 9.173 55.109 69.921 1.00 11.48 98 LEU B O 1
ATOM 3012 N N . ARG B 1 123 ? 9.216 54.831 67.682 1.00 9.48 99 ARG B N 1
ATOM 3013 C CA . ARG B 1 123 ? 9.660 53.448 67.770 1.00 9.09 99 ARG B CA 1
ATOM 3014 C C . ARG B 1 123 ? 11.148 53.360 68.128 1.00 8.69 99 ARG B C 1
ATOM 3015 O O . ARG B 1 123 ? 11.550 52.423 68.856 1.00 9.33 99 ARG B O 1
ATOM 3023 N N . SER B 1 124 ? 11.950 54.345 67.701 1.00 7.96 100 SER B N 1
ATOM 3024 C CA . SER B 1 124 ? 13.315 54.391 68.229 1.00 9.67 100 SER B CA 1
ATOM 3025 C C . SER B 1 124 ? 13.328 54.530 69.743 1.00 9.98 100 SER B C 1
ATOM 3026 O O . SER B 1 124 ? 14.131 53.877 70.434 1.00 10.00 100 SER B O 1
ATOM 3029 N N . LYS B 1 125 ? 12.497 55.435 70.260 1.00 9.89 101 LYS B N 1
ATOM 3030 C CA . LYS B 1 125 ? 12.425 55.619 71.711 1.00 10.63 101 LYS B CA 1
ATOM 3031 C C . LYS B 1 125 ? 12.016 54.347 72.438 1.00 9.36 101 LYS B C 1
ATOM 3032 O O . LYS B 1 125 ? 12.596 53.996 73.483 1.00 10.45 101 LYS B O 1
ATOM 3038 N N . LEU B 1 126 ? 11.022 53.643 71.912 1.00 9.55 102 LEU B N 1
ATOM 3039 C CA . LEU B 1 126 ? 10.617 52.387 72.499 1.00 9.91 102 LEU B CA 1
ATOM 3040 C C . LEU B 1 126 ? 11.711 51.342 72.485 1.00 9.57 102 LEU B C 1
ATOM 3041 O O . LEU B 1 126 ? 11.930 50.659 73.478 1.00 10.78 102 LEU B O 1
ATOM 3046 N N . LEU B 1 127 ? 12.423 51.215 71.364 1.00 9.87 103 LEU B N 1
ATOM 3047 C CA . LEU B 1 127 ? 13.502 50.266 71.252 1.00 10.37 103 LEU B CA 1
ATOM 3048 C C . LEU B 1 127 ? 14.584 50.597 72.268 1.00 10.21 103 LEU B C 1
ATOM 3049 O O . LEU B 1 127 ? 15.043 49.724 72.987 1.00 11.19 103 LEU B O 1
ATOM 3054 N N . TRP B 1 128 ? 14.981 51.866 72.305 1.00 9.55 104 TRP B N 1
ATOM 3055 C CA . TRP B 1 128 ? 16.052 52.260 73.193 1.00 9.06 104 TRP B CA 1
ATOM 3056 C C . TRP B 1 128 ? 15.654 52.066 74.661 1.00 10.43 104 TRP B C 1
ATOM 3057 O O . TRP B 1 128 ? 16.463 51.610 75.477 1.00 10.90 104 TRP B O 1
ATOM 3068 N N . GLN B 1 129 ? 14.406 52.395 75.017 1.00 10.96 105 GLN B N 1
ATOM 3069 C CA . GLN B 1 129 ? 13.922 52.190 76.377 1.00 12.90 105 GLN B CA 1
ATOM 3070 C C . GLN B 1 129 ? 13.919 50.686 76.681 1.00 12.65 105 GLN B C 1
ATOM 3071 O O . GLN B 1 129 ? 14.324 50.262 77.782 1.00 12.36 105 GLN B O 1
ATOM 3077 N N . GLY B 1 130 ? 13.480 49.867 75.723 1.00 11.16 106 GLY B N 1
ATOM 3078 C CA . GLY B 1 130 ? 13.509 48.404 75.904 1.00 12.05 106 GLY B CA 1
ATOM 3079 C C . GLY B 1 130 ? 14.931 47.875 76.158 1.00 12.14 106 GLY B C 1
ATOM 3080 O O . GLY B 1 130 ? 15.140 46.874 76.873 1.00 14.91 106 GLY B O 1
ATOM 3081 N N . ALA B 1 131 ? 15.912 48.570 75.578 1.00 12.76 107 ALA B N 1
ATOM 3082 C CA . ALA B 1 131 ? 17.323 48.214 75.727 1.00 13.62 107 ALA B CA 1
ATOM 3083 C C . ALA B 1 131 ? 17.999 48.831 76.942 1.00 14.01 107 ALA B C 1
ATOM 3084 O O . ALA B 1 131 ? 19.196 48.612 77.171 1.00 15.89 107 ALA B O 1
ATOM 3086 N N . GLY B 1 132 ? 17.233 49.557 77.748 1.00 13.08 108 GLY B N 1
ATOM 3087 C CA . GLY B 1 132 ? 17.750 50.139 78.999 1.00 13.13 108 GLY B CA 1
ATOM 3088 C C . GLY B 1 132 ? 18.521 51.429 78.769 1.00 13.18 108 GLY B C 1
ATOM 3089 O O . GLY B 1 132 ? 19.277 51.876 79.650 1.00 15.46 108 GLY B O 1
ATOM 3090 N N . LEU B 1 133 ? 18.331 52.051 77.612 1.00 12.52 109 LEU B N 1
ATOM 3091 C CA . LEU B 1 133 ? 19.073 53.255 77.276 1.00 12.17 109 LEU B CA 1
ATOM 3092 C C . LEU B 1 133 ? 18.274 54.490 77.682 1.00 13.57 109 LEU B C 1
ATOM 3093 O O . LEU B 1 133 ? 17.038 54.449 77.721 1.00 14.50 109 LEU B O 1
ATOM 3098 N N . PRO B 1 134 ? 18.954 55.615 77.928 1.00 12.39 110 PRO B N 1
ATOM 3099 C CA . PRO B 1 134 ? 18.291 56.805 78.482 1.00 12.40 110 PRO B CA 1
ATOM 3100 C C . PRO B 1 134 ? 17.530 57.627 77.444 1.00 11.99 110 PRO B C 1
ATOM 3101 O O . PRO B 1 134 ? 18.118 58.111 76.464 1.00 11.27 110 PRO B O 1
ATOM 3105 N N . VAL B 1 135 ? 16.235 57.843 77.699 1.00 13.63 111 VAL B N 1
ATOM 3106 C CA . VAL B 1 135 ? 15.393 58.668 76.808 1.00 14.09 111 VAL B CA 1
ATOM 3107 C C . VAL B 1 135 ? 14.568 59.620 77.677 1.00 13.79 111 VAL B C 1
ATOM 3108 O O . VAL B 1 135 ? 14.197 59.250 78.776 1.00 16.54 111 VAL B O 1
ATOM 3112 N N . ALA B 1 136 ? 14.282 60.799 77.145 1.00 17.81 112 ALA B N 1
ATOM 3113 C CA . ALA B 1 136 ? 13.432 61.771 77.861 1.00 17.28 112 ALA B CA 1
ATOM 3114 C C . ALA B 1 136 ? 12.028 61.200 78.085 1.00 16.04 112 ALA B C 1
ATOM 3115 O O . ALA B 1 136 ? 11.474 60.626 77.152 1.00 15.90 112 ALA B O 1
ATOM 3117 N N . PRO B 1 137 ? 11.436 61.422 79.272 1.00 15.43 113 PRO B N 1
ATOM 3118 C CA . PRO B 1 137 ? 10.017 61.134 79.468 1.00 14.51 113 PRO B CA 1
ATOM 3119 C C . PRO B 1 137 ? 9.184 61.708 78.340 1.00 12.95 113 PRO B C 1
ATOM 3120 O O . PRO B 1 137 ? 9.428 62.836 77.868 1.00 12.68 113 PRO B O 1
ATOM 3124 N N . TRP B 1 138 ? 8.183 60.960 77.924 1.00 12.69 114 TRP B N 1
ATOM 3125 C CA . TRP B 1 138 ? 7.405 61.385 76.784 1.00 12.48 114 TRP B CA 1
ATOM 3126 C C . TRP B 1 138 ? 6.001 60.793 76.770 1.00 12.88 114 TRP B C 1
ATOM 3127 O O . TRP B 1 138 ? 5.709 59.827 77.482 1.00 13.30 114 TRP B O 1
ATOM 3138 N N . VAL B 1 139 ? 5.150 61.386 75.932 1.00 12.33 115 VAL B N 1
ATOM 3139 C CA . VAL B 1 139 ? 3.812 60.874 75.646 1.00 12.94 115 VAL B CA 1
ATOM 3140 C C . VAL B 1 139 ? 3.671 60.857 74.120 1.00 12.55 115 VAL B C 1
ATOM 3141 O O . VAL B 1 139 ? 4.047 61.820 73.452 1.00 12.76 115 VAL B O 1
ATOM 3145 N N . ALA B 1 140 ? 3.159 59.746 73.592 1.00 11.89 116 ALA B N 1
ATOM 3146 C CA . ALA B 1 140 ? 2.871 59.606 72.165 1.00 12.42 116 ALA B CA 1
ATOM 3147 C C . ALA B 1 140 ? 1.381 59.787 71.913 1.00 13.22 116 ALA B C 1
ATOM 3148 O O . ALA B 1 140 ? 0.556 59.276 72.680 1.00 14.35 116 ALA B O 1
ATOM 3150 N N . LEU B 1 141 ? 1.032 60.489 70.848 1.00 13.79 117 LEU B N 1
ATOM 3151 C CA . LEU B 1 141 ? -0.368 60.712 70.479 1.00 13.89 117 LEU B CA 1
ATOM 3152 C C . LEU B 1 141 ? -0.574 60.453 69.011 1.00 13.38 117 LEU B C 1
ATOM 3153 O O . LEU B 1 141 ? 0.291 60.785 68.192 1.00 13.86 117 LEU B O 1
ATOM 3158 N N . THR B 1 142 ? -1.750 59.905 68.682 1.00 14.34 118 THR B N 1
ATOM 3159 C CA . THR B 1 142 ? -2.188 59.809 67.286 1.00 14.95 118 THR B CA 1
ATOM 3160 C C . THR B 1 142 ? -3.161 60.929 66.939 1.00 14.27 118 THR B C 1
ATOM 3161 O O . THR B 1 142 ? -3.864 61.488 67.812 1.00 14.19 118 THR B O 1
ATOM 3165 N N . ARG B 1 143 ? -3.230 61.232 65.640 1.00 14.47 119 ARG B N 1
ATOM 3166 C CA . ARG B 1 143 ? -4.079 62.337 65.184 1.00 13.99 119 ARG B CA 1
ATOM 3167 C C . ARG B 1 143 ? -5.542 62.035 65.493 1.00 15.21 119 ARG B C 1
ATOM 3168 O O . ARG B 1 143 ? -6.269 62.936 65.915 1.00 14.61 119 ARG B O 1
ATOM 3176 N N . ALA B 1 144 ? -5.934 60.769 65.360 1.00 15.80 120 ALA B N 1
ATOM 3177 C CA . ALA B 1 144 ? -7.329 60.388 65.602 1.00 17.94 120 ALA B CA 1
ATOM 3178 C C . ALA B 1 144 ? -7.706 60.671 67.064 1.00 17.98 120 ALA B C 1
ATOM 3179 O O . ALA B 1 144 ? -8.823 61.136 67.345 1.00 19.31 120 ALA B O 1
ATOM 3181 N N . GLU B 1 145 ? -6.779 60.407 67.988 1.00 17.72 121 GLU B N 1
ATOM 3182 C CA . GLU B 1 145 ? -6.988 60.679 69.419 1.00 18.77 121 GLU B CA 1
ATOM 3183 C C . GLU B 1 145 ? -7.158 62.176 69.691 1.00 18.73 121 GLU B C 1
ATOM 3184 O O . GLU B 1 145 ? -8.079 62.625 70.381 1.00 20.55 121 GLU B O 1
ATOM 3190 N N . PHE B 1 146 ? -6.263 62.952 69.104 1.00 16.91 122 PHE B N 1
ATOM 3191 C CA . PHE B 1 146 ? -6.327 64.399 69.228 1.00 16.27 122 PHE B CA 1
ATOM 3192 C C . PHE B 1 146 ? -7.644 65.012 68.696 1.00 16.86 122 PHE B C 1
ATOM 3193 O O . PHE B 1 146 ? -8.214 65.929 69.303 1.00 17.26 122 PHE B O 1
ATOM 3201 N N . GLU B 1 147 ? -8.138 64.498 67.571 1.00 15.98 123 GLU B N 1
ATOM 3202 C CA . GLU B 1 147 ? -9.352 64.999 66.959 1.00 16.29 123 GLU B CA 1
ATOM 3203 C C . GLU B 1 147 ? -10.583 64.785 67.830 1.00 17.21 123 GLU B C 1
ATOM 3204 O O . GLU B 1 147 ? -11.521 65.600 67.822 1.00 18.50 123 GLU B O 1
ATOM 3210 N N . LYS B 1 148 ? -10.595 63.690 68.576 1.00 18.17 124 LYS B N 1
ATOM 3211 C CA . LYS B 1 148 ? -11.754 63.314 69.369 1.00 20.29 124 LYS B CA 1
ATOM 3212 C C . LYS B 1 148 ? -11.737 63.939 70.750 1.00 20.59 124 LYS B C 1
ATOM 3213 O O . LYS B 1 148 ? -12.795 64.161 71.353 1.00 20.65 124 LYS B O 1
ATOM 3219 N N . GLY B 1 149 ? -10.527 64.172 71.260 1.00 20.49 125 GLY B N 1
ATOM 3220 C CA . GLY B 1 149 ? -10.300 64.607 72.626 1.00 21.25 125 GLY B CA 1
ATOM 3221 C C . GLY B 1 149 ? -9.573 63.522 73.392 1.00 21.77 125 GLY B C 1
ATOM 3222 O O . GLY B 1 149 ? -9.874 62.336 73.249 1.00 22.71 125 GLY B O 1
ATOM 3223 N N . LEU B 1 150 ? -8.631 63.927 74.234 1.00 21.46 126 LEU B N 1
ATOM 3224 C CA . LEU B 1 150 ? -7.780 62.984 74.934 1.00 20.56 126 LEU B CA 1
ATOM 3225 C C . LEU B 1 150 ? -8.441 62.388 76.164 1.00 21.41 126 LEU B C 1
ATOM 3226 O O . LEU B 1 150 ? -9.364 62.976 76.747 1.00 22.10 126 LEU B O 1
ATOM 3231 N N . SER B 1 151 ? -8.001 61.194 76.555 1.00 20.91 127 SER B N 1
ATOM 3232 C CA . SER B 1 151 ? -8.542 60.525 77.742 1.00 22.05 127 SER B CA 1
ATOM 3233 C C . SER B 1 151 ? -8.002 61.197 79.010 1.00 22.17 127 SER B C 1
ATOM 3234 O O . SER B 1 151 ? -6.983 61.891 78.946 1.00 21.59 127 SER B O 1
ATOM 3237 N N . ASP B 1 152 ? -8.651 60.976 80.150 1.00 22.70 128 ASP B N 1
ATOM 3238 C CA . ASP B 1 152 ? -8.097 61.460 81.423 1.00 22.63 128 ASP B CA 1
ATOM 3239 C C . ASP B 1 152 ? -6.703 60.886 81.674 1.00 22.29 128 ASP B C 1
ATOM 3240 O O . ASP B 1 152 ? -5.841 61.600 82.201 1.00 21.93 128 ASP B O 1
ATOM 3245 N N . LYS B 1 153 ? -6.479 59.634 81.263 1.00 22.61 129 LYS B N 1
ATOM 3246 C CA . LYS B 1 153 ? -5.174 58.973 81.382 1.00 23.72 129 LYS B CA 1
ATOM 3247 C C . LYS B 1 153 ? -4.085 59.734 80.643 1.00 22.18 129 LYS B C 1
ATOM 3248 O O . LYS B 1 153 ? -3.024 60.031 81.183 1.00 20.80 129 LYS B O 1
ATOM 3254 N N . GLN B 1 154 ? -4.367 60.064 79.393 1.00 20.54 130 GLN B N 1
ATOM 3255 C CA . GLN B 1 154 ? -3.420 60.786 78.584 1.00 19.12 130 GLN B CA 1
ATOM 3256 C C . GLN B 1 154 ? -3.209 62.184 79.141 1.00 18.13 130 GLN B C 1
ATOM 3257 O O . GLN B 1 154 ? -2.086 62.676 79.166 1.00 17.30 130 GLN B O 1
ATOM 3263 N N . LEU B 1 155 ? -4.279 62.815 79.637 1.00 17.91 131 LEU B N 1
ATOM 3264 C CA . LEU B 1 155 ? -4.104 64.183 80.123 1.00 17.61 131 LEU B CA 1
ATOM 3265 C C . LEU B 1 155 ? -3.235 64.160 81.383 1.00 18.36 131 LEU B C 1
ATOM 3266 O O . LEU B 1 155 ? -2.413 65.051 81.557 1.00 18.23 131 LEU B O 1
ATOM 3271 N N . ALA B 1 156 ? -3.393 63.130 82.218 1.00 18.90 132 ALA B N 1
ATOM 3272 C CA . ALA B 1 156 ? -2.573 63.011 83.437 1.00 20.03 132 ALA B CA 1
ATOM 3273 C C . ALA B 1 156 ? -1.098 62.756 83.079 1.00 19.84 132 ALA B C 1
ATOM 3274 O O . ALA B 1 156 ? -0.202 63.372 83.661 1.00 19.49 132 ALA B O 1
ATOM 3276 N N . GLU B 1 157 ? -0.849 61.873 82.111 1.00 19.78 133 GLU B N 1
ATOM 3277 C CA . GLU B 1 157 ? 0.528 61.624 81.628 1.00 20.08 133 GLU B CA 1
ATOM 3278 C C . GLU B 1 157 ? 1.186 62.900 81.089 1.00 18.39 133 GLU B C 1
ATOM 3279 O O . GLU B 1 157 ? 2.367 63.184 81.369 1.00 18.94 133 GLU B O 1
ATOM 3285 N N . ILE B 1 158 ? 0.433 63.671 80.309 1.00 16.02 134 ILE B N 1
ATOM 3286 C CA . ILE B 1 158 ? 0.955 64.942 79.819 1.00 16.23 134 ILE B CA 1
ATOM 3287 C C . ILE B 1 158 ? 1.267 65.930 80.958 1.00 17.30 134 ILE B C 1
ATOM 3288 O O . ILE B 1 158 ? 2.342 66.533 80.997 1.00 17.36 134 ILE B O 1
ATOM 3293 N N . SER B 1 159 ? 0.339 66.063 81.909 1.00 17.82 135 SER B N 1
ATOM 3294 C CA . SER B 1 159 ? 0.530 66.911 83.070 1.00 19.74 135 SER B CA 1
ATOM 3295 C C . SER B 1 159 ? 1.785 66.500 83.853 1.00 20.14 135 SER B C 1
ATOM 3296 O O . SER B 1 159 ? 2.542 67.366 84.321 1.00 20.76 135 SER B O 1
ATOM 3299 N N . ALA B 1 160 ? 2.049 65.200 83.961 1.00 19.79 136 ALA B N 1
ATOM 3300 C CA . ALA B 1 160 ? 3.241 64.742 84.699 1.00 20.60 136 ALA B CA 1
ATOM 3301 C C . ALA B 1 160 ? 4.573 65.087 84.034 1.00 20.44 136 ALA B C 1
ATOM 3302 O O . ALA B 1 160 ? 5.625 65.040 84.691 1.00 21.23 136 ALA B O 1
ATOM 3304 N N . LEU B 1 161 ? 4.562 65.417 82.742 1.00 18.91 137 LEU B N 1
ATOM 3305 C CA . LEU B 1 161 ? 5.780 65.910 82.100 1.00 18.91 137 LEU B CA 1
ATOM 3306 C C . LEU B 1 161 ? 6.168 67.306 82.580 1.00 19.71 137 LEU B C 1
ATOM 3307 O O . LEU B 1 161 ? 7.343 67.687 82.440 1.00 21.37 137 LEU B O 1
ATOM 3312 N N . GLY B 1 162 ? 5.211 68.051 83.145 1.00 20.81 138 GLY B N 1
ATOM 3313 C CA . GLY B 1 162 ? 5.417 69.456 83.518 1.00 21.17 138 GLY B CA 1
ATOM 3314 C C . GLY B 1 162 ? 5.555 70.342 82.294 1.00 19.44 138 GLY B C 1
ATOM 3315 O O . GLY B 1 162 ? 5.294 69.908 81.184 1.00 19.18 138 GLY B O 1
ATOM 3316 N N . LEU B 1 163 ? 5.939 71.594 82.498 1.00 19.54 139 LEU B N 1
ATOM 3317 C CA . LEU B 1 163 ? 6.178 72.528 81.404 1.00 18.52 139 LEU B CA 1
ATOM 3318 C C . LEU B 1 163 ? 7.520 73.171 81.682 1.00 19.28 139 LEU B C 1
ATOM 3319 O O . LEU B 1 163 ? 7.892 73.319 82.835 1.00 20.11 139 LEU B O 1
ATOM 3324 N N . PRO B 1 164 ? 8.270 73.527 80.635 1.00 17.95 140 PRO B N 1
ATOM 3325 C CA . PRO B 1 164 ? 7.911 73.413 79.226 1.00 16.91 140 PRO B CA 1
ATOM 3326 C C . PRO B 1 164 ? 7.983 71.984 78.719 1.00 15.24 140 PRO B C 1
ATOM 3327 O O . PRO B 1 164 ? 8.520 71.106 79.389 1.00 14.86 140 PRO B O 1
ATOM 3331 N N . VAL B 1 165 ? 7.425 71.778 77.528 1.00 13.02 141 VAL B N 1
ATOM 3332 C CA . VAL B 1 165 ? 7.649 70.553 76.771 1.00 12.69 141 VAL B CA 1
ATOM 3333 C C . VAL B 1 165 ? 8.017 70.928 75.357 1.00 11.90 141 VAL B C 1
ATOM 3334 O O . VAL B 1 165 ? 7.778 72.074 74.913 1.00 12.79 141 VAL B O 1
ATOM 3338 N N . ILE B 1 166 ? 8.590 69.956 74.638 1.00 10.91 142 ILE B N 1
ATOM 3339 C CA . ILE B 1 166 ? 8.785 70.086 73.212 1.00 11.53 142 ILE B CA 1
ATOM 3340 C C . ILE B 1 166 ? 7.786 69.141 72.549 1.00 10.03 142 ILE B C 1
ATOM 3341 O O . ILE B 1 166 ? 7.479 68.052 73.078 1.00 11.52 142 ILE B O 1
ATOM 3346 N N . VAL B 1 167 ? 7.232 69.576 71.429 1.00 10.90 143 VAL B N 1
ATOM 3347 C CA . VAL B 1 167 ? 6.329 68.772 70.621 1.00 9.96 143 VAL B CA 1
ATOM 3348 C C . VAL B 1 167 ? 7.008 68.514 69.269 1.00 10.42 143 VAL B C 1
ATOM 3349 O O . VAL B 1 167 ? 7.562 69.424 68.676 1.00 10.70 143 VAL B O 1
ATOM 3353 N N . LYS B 1 168 ? 6.986 67.268 68.810 1.00 10.22 144 LYS B N 1
ATOM 3354 C CA . LYS B 1 168 ? 7.617 66.949 67.524 1.00 10.50 144 LYS B CA 1
ATOM 3355 C C . LYS B 1 168 ? 6.795 65.934 66.753 1.00 9.66 144 LYS B C 1
ATOM 3356 O O . LYS B 1 168 ? 6.214 65.041 67.341 1.00 9.67 144 LYS B O 1
ATOM 3362 N N . PRO B 1 169 ? 6.766 66.042 65.419 1.00 8.82 145 PRO B N 1
ATOM 3363 C CA . PRO B 1 169 ? 6.267 64.895 64.630 1.00 9.13 145 PRO B CA 1
ATOM 3364 C C . PRO B 1 169 ? 7.165 63.675 64.882 1.00 8.79 145 PRO B C 1
ATOM 3365 O O . PRO B 1 169 ? 8.366 63.822 65.187 1.00 10.43 145 PRO B O 1
ATOM 3369 N N . SER B 1 170 ? 6.622 62.475 64.723 1.00 8.76 146 SER B N 1
ATOM 3370 C CA . SER B 1 170 ? 7.505 61.316 64.901 1.00 9.30 146 SER B CA 1
ATOM 3371 C C . SER B 1 170 ? 8.550 61.182 63.771 1.00 8.57 146 SER B C 1
ATOM 3372 O O . SER B 1 170 ? 9.696 60.803 64.035 1.00 9.49 146 SER B O 1
ATOM 3375 N N . ARG B 1 171 ? 8.142 61.491 62.542 1.00 9.13 147 ARG B N 1
ATOM 3376 C CA . ARG B 1 171 ? 8.939 61.111 61.386 1.00 8.96 147 ARG B CA 1
ATOM 3377 C C . ARG B 1 171 ? 9.399 62.258 60.500 1.00 9.68 147 ARG B C 1
ATOM 3378 O O . ARG B 1 171 ? 9.409 62.149 59.256 1.00 12.00 147 ARG B O 1
ATOM 3386 N N . GLU B 1 172 ? 9.803 63.354 61.116 1.00 8.41 148 GLU B N 1
ATOM 3387 C CA . GLU B 1 172 ? 10.404 64.473 60.406 1.00 8.96 148 GLU B CA 1
ATOM 3388 C C . GLU B 1 172 ? 11.901 64.596 60.676 1.00 8.66 148 GLU B C 1
ATOM 3389 O O . GLU B 1 172 ? 12.542 63.735 61.294 1.00 8.77 148 GLU B O 1
ATOM 3395 N N . GLY B 1 173 ? 12.443 65.707 60.179 1.00 9.08 149 GLY B N 1
ATOM 3396 C CA . GLY B 1 173 ? 13.838 66.074 60.394 1.00 9.31 149 GLY B CA 1
ATOM 3397 C C . GLY B 1 173 ? 13.976 67.575 60.288 1.00 8.40 149 GLY B C 1
ATOM 3398 O O . GLY B 1 173 ? 13.000 68.259 60.028 1.00 8.79 149 GLY B O 1
ATOM 3399 N N . SER B 1 174 ? 15.186 68.072 60.519 1.00 7.80 150 SER B N 1
ATOM 3400 C CA . SER B 1 174 ? 15.455 69.504 60.341 1.00 7.98 150 SER B CA 1
ATOM 3401 C C . SER B 1 174 ? 14.609 70.392 61.258 1.00 8.80 150 SER B C 1
ATOM 3402 O O . SER B 1 174 ? 14.415 71.582 60.937 1.00 9.81 150 SER B O 1
ATOM 3405 N N . SER B 1 175 ? 14.123 69.843 62.375 1.00 8.57 151 SER B N 1
ATOM 3406 C CA . SER B 1 175 ? 13.267 70.565 63.343 1.00 8.78 151 SER B CA 1
ATOM 3407 C C . SER B 1 175 ? 11.930 70.971 62.729 1.00 8.74 151 SER B C 1
ATOM 3408 O O . SER B 1 175 ? 11.238 71.857 63.285 1.00 10.47 151 SER B O 1
ATOM 3411 N N . VAL B 1 176 ? 11.545 70.331 61.630 1.00 8.58 152 VAL B N 1
ATOM 3412 C CA . VAL B 1 176 ? 10.283 70.657 60.957 1.00 9.26 152 VAL B CA 1
ATOM 3413 C C . VAL B 1 176 ? 9.129 70.248 61.884 1.00 8.97 152 VAL B C 1
ATOM 3414 O O . VAL B 1 176 ? 9.132 69.124 62.467 1.00 9.71 152 VAL B O 1
ATOM 3418 N N . GLY B 1 177 ? 8.167 71.162 62.057 1.00 9.39 153 GLY B N 1
ATOM 3419 C CA . GLY B 1 177 ? 6.929 70.836 62.785 1.00 9.58 153 GLY B CA 1
ATOM 3420 C C . GLY B 1 177 ? 7.056 70.887 64.275 1.00 9.75 153 GLY B C 1
ATOM 3421 O O . GLY B 1 177 ? 6.125 70.462 64.967 1.00 9.91 153 GLY B O 1
ATOM 3422 N N . MET B 1 178 ? 8.188 71.363 64.791 1.00 10.88 154 MET B N 1
ATOM 3423 C CA . MET B 1 178 ? 8.505 71.316 66.222 1.00 11.77 154 MET B CA 1
ATOM 3424 C C . MET B 1 178 ? 8.262 72.640 66.910 1.00 14.07 154 MET B C 1
ATOM 3425 O O . MET B 1 178 ? 8.406 73.718 66.321 1.00 14.94 154 MET B O 1
ATOM 3430 N N . SER B 1 179 ? 7.906 72.569 68.186 1.00 12.99 155 SER B N 1
ATOM 3431 C CA . SER B 1 179 ? 7.795 73.758 68.939 1.00 14.74 155 SER B CA 1
ATOM 3432 C C . SER B 1 179 ? 7.913 73.545 70.431 1.00 14.09 155 SER B C 1
ATOM 3433 O O . SER B 1 179 ? 7.745 72.426 70.937 1.00 14.14 155 SER B O 1
ATOM 3436 N N . LYS B 1 180 ? 8.327 74.608 71.097 1.00 13.58 156 LYS B N 1
ATOM 3437 C CA . LYS B 1 180 ? 8.426 74.660 72.547 1.00 14.09 156 LYS B CA 1
ATOM 3438 C C . LYS B 1 180 ? 7.104 75.206 73.076 1.00 15.88 156 LYS B C 1
ATOM 3439 O O . LYS B 1 180 ? 6.612 76.252 72.632 1.00 17.06 156 LYS B O 1
ATOM 3445 N N . VAL B 1 181 ? 6.548 74.495 74.030 1.00 13.97 157 VAL B N 1
ATOM 3446 C CA . VAL B 1 181 ? 5.285 74.858 74.680 1.00 14.87 157 VAL B CA 1
ATOM 3447 C C . VAL B 1 181 ? 5.527 75.271 76.120 1.00 16.64 157 VAL B C 1
ATOM 3448 O O . VAL B 1 181 ? 6.087 74.520 76.918 1.00 15.58 157 VAL B O 1
ATOM 3452 N N . VAL B 1 182 ? 5.083 76.491 76.443 1.00 18.77 158 VAL B N 1
ATOM 3453 C CA . VAL B 1 182 ? 5.241 77.039 77.793 1.00 20.59 158 VAL B CA 1
ATOM 3454 C C . VAL B 1 182 ? 3.919 77.308 78.499 1.00 20.87 158 VAL B C 1
ATOM 3455 O O . VAL B 1 182 ? 3.913 77.644 79.684 1.00 23.61 158 VAL B O 1
ATOM 3459 N N . ALA B 1 183 ? 2.796 77.146 77.794 1.00 19.75 159 ALA B N 1
ATOM 3460 C CA . ALA B 1 183 ? 1.458 77.338 78.392 1.00 20.36 159 ALA B CA 1
ATOM 3461 C C . ALA B 1 183 ? 0.555 76.215 77.929 1.00 19.40 159 ALA B C 1
ATOM 3462 O O . ALA B 1 183 ? 0.665 75.772 76.790 1.00 18.01 159 ALA B O 1
ATOM 3464 N N . GLU B 1 184 ? -0.341 75.750 78.790 1.00 19.54 160 GLU B N 1
ATOM 3465 C CA . GLU B 1 184 ? -1.194 74.610 78.500 1.00 19.83 160 GLU B CA 1
ATOM 3466 C C . GLU B 1 184 ? -2.077 74.829 77.269 1.00 19.80 160 GLU B C 1
ATOM 3467 O O . GLU B 1 184 ? -2.245 73.908 76.477 1.00 19.29 160 GLU B O 1
ATOM 3473 N N . ASN B 1 185 ? -2.608 76.041 77.110 1.00 18.97 161 ASN B N 1
ATOM 3474 C CA . ASN B 1 185 ? -3.529 76.331 76.006 1.00 20.85 161 ASN B CA 1
ATOM 3475 C C . ASN B 1 185 ? -2.819 76.145 74.691 1.00 19.51 161 ASN B C 1
ATOM 3476 O O . ASN B 1 185 ? -3.386 75.615 73.739 1.00 21.14 161 ASN B O 1
ATOM 3481 N N . ALA B 1 186 ? -1.552 76.526 74.652 1.00 16.67 162 ALA B N 1
ATOM 3482 C CA . ALA B 1 186 ? -0.799 76.503 73.410 1.00 15.69 162 ALA B CA 1
ATOM 3483 C C . ALA B 1 186 ? -0.312 75.112 73.036 1.00 14.19 162 ALA B C 1
ATOM 3484 O O . ALA B 1 186 ? 0.167 74.885 71.901 1.00 12.33 162 ALA B O 1
ATOM 3486 N N . LEU B 1 187 ? -0.417 74.147 73.946 1.00 13.48 163 LEU B N 1
ATOM 3487 C CA . LEU B 1 187 ? -0.126 72.760 73.582 1.00 12.35 163 LEU B CA 1
ATOM 3488 C C . LEU B 1 187 ? -0.992 72.333 72.411 1.00 12.19 163 LEU B C 1
ATOM 3489 O O . LEU B 1 187 ? -0.515 71.636 71.502 1.00 11.60 163 LEU B O 1
ATOM 3494 N N . GLN B 1 188 ? -2.268 72.725 72.426 1.00 13.03 164 GLN B N 1
ATOM 3495 C CA . GLN B 1 188 ? -3.150 72.394 71.304 1.00 13.83 164 GLN B CA 1
ATOM 3496 C C . GLN B 1 188 ? -2.640 72.845 69.932 1.00 12.45 164 GLN B C 1
ATOM 3497 O O . GLN B 1 188 ? -2.684 72.096 68.974 1.00 13.55 164 GLN B O 1
ATOM 3503 N N . ASP B 1 189 ? -2.145 74.082 69.868 1.00 12.32 165 ASP B N 1
ATOM 3504 C CA . ASP B 1 189 ? -1.586 74.641 68.635 1.00 12.24 165 ASP B CA 1
ATOM 3505 C C . ASP B 1 189 ? -0.289 73.953 68.238 1.00 10.92 165 ASP B C 1
ATOM 3506 O O . ASP B 1 189 ? -0.054 73.724 67.034 1.00 11.51 165 ASP B O 1
ATOM 3511 N N . ALA B 1 190 ? 0.536 73.594 69.227 1.00 10.34 166 ALA B N 1
ATOM 3512 C CA . ALA B 1 190 ? 1.765 72.828 68.955 1.00 10.37 166 ALA B CA 1
ATOM 3513 C C . ALA B 1 190 ? 1.441 71.441 68.393 1.00 10.29 166 ALA B C 1
ATOM 3514 O O . ALA B 1 190 ? 2.080 71.006 67.427 1.00 9.95 166 ALA B O 1
ATOM 3516 N N . LEU B 1 191 ? 0.428 70.793 68.960 1.00 11.59 167 LEU B N 1
ATOM 3517 C CA . LEU B 1 191 ? 0.008 69.500 68.462 1.00 10.83 167 LEU B CA 1
ATOM 3518 C C . LEU B 1 191 ? -0.570 69.624 67.054 1.00 11.05 167 LEU B C 1
ATOM 3519 O O . LEU B 1 191 ? -0.215 68.842 66.169 1.00 11.26 167 LEU B O 1
ATOM 3524 N N . ARG B 1 192 ? -1.402 70.649 66.819 1.00 11.57 168 ARG B N 1
ATOM 3525 C CA . ARG B 1 192 ? -1.962 70.859 65.508 1.00 11.92 168 ARG B CA 1
ATOM 3526 C C . ARG B 1 192 ? -0.839 71.029 64.502 1.00 10.98 168 ARG B C 1
ATOM 3527 O O . ARG B 1 192 ? -0.891 70.451 63.393 1.00 11.84 168 ARG B O 1
ATOM 3535 N N . LEU B 1 193 ? 0.191 71.830 64.839 1.00 10.56 169 LEU B N 1
ATOM 3536 C CA . LEU B 1 193 ? 1.299 71.998 63.891 1.00 10.04 169 LEU B CA 1
ATOM 3537 C C . LEU B 1 193 ? 1.964 70.647 63.596 1.00 10.15 169 LEU B C 1
ATOM 3538 O O . LEU B 1 193 ? 2.222 70.317 62.421 1.00 11.24 169 LEU B O 1
ATOM 3543 N N . ALA B 1 194 ? 2.302 69.896 64.648 1.00 10.04 170 ALA B N 1
ATOM 3544 C CA . ALA B 1 194 ? 3.009 68.643 64.401 1.00 9.67 170 ALA B CA 1
ATOM 3545 C C . ALA B 1 194 ? 2.177 67.647 63.607 1.00 9.82 170 ALA B C 1
ATOM 3546 O O . ALA B 1 194 ? 2.731 66.912 62.750 1.00 9.64 170 ALA B O 1
ATOM 3548 N N . PHE B 1 195 ? 0.863 67.644 63.847 1.00 10.00 171 PHE B N 1
ATOM 3549 C CA . PHE B 1 195 ? -0.040 66.766 63.124 1.00 11.16 171 PHE B CA 1
ATOM 3550 C C . PHE B 1 195 ? -0.215 67.172 61.656 1.00 11.69 171 PHE B C 1
ATOM 3551 O O . PHE B 1 195 ? -0.759 66.376 60.880 1.00 12.62 171 PHE B O 1
ATOM 3559 N N . GLN B 1 196 ? 0.252 68.364 61.222 1.00 10.33 172 GLN B N 1
ATOM 3560 C CA . GLN B 1 196 ? 0.316 68.671 59.782 1.00 11.11 172 GLN B CA 1
ATOM 3561 C C . GLN B 1 196 ? 1.368 67.779 59.112 1.00 10.53 172 GLN B C 1
ATOM 3562 O O . GLN B 1 196 ? 1.311 67.555 57.909 1.00 13.42 172 GLN B O 1
ATOM 3568 N N . HIS B 1 197 ? 2.344 67.320 59.882 1.00 9.71 173 HIS B N 1
ATOM 3569 C CA . HIS B 1 197 ? 3.498 66.617 59.341 1.00 11.32 173 HIS B CA 1
ATOM 3570 C C . HIS B 1 197 ? 3.449 65.103 59.537 1.00 11.87 173 HIS B C 1
ATOM 3571 O O . HIS B 1 197 ? 4.120 64.381 58.780 1.00 13.25 173 HIS B O 1
ATOM 3578 N N . ASP B 1 198 ? 2.722 64.608 60.533 1.00 11.61 174 ASP B N 1
ATOM 3579 C CA . ASP B 1 198 ? 2.706 63.176 60.787 1.00 12.26 174 ASP B CA 1
ATOM 3580 C C . ASP B 1 198 ? 1.433 62.895 61.537 1.00 13.50 174 ASP B C 1
ATOM 3581 O O . ASP B 1 198 ? 0.939 63.744 62.271 1.00 15.45 174 ASP B O 1
ATOM 3586 N N . GLU B 1 199 ? 0.932 61.680 61.399 1.00 13.59 175 GLU B N 1
ATOM 3587 C CA . GLU B 1 199 ? -0.219 61.227 62.171 1.00 15.58 175 GLU B CA 1
ATOM 3588 C C . GLU B 1 199 ? 0.147 60.716 63.575 1.00 13.97 175 GLU B C 1
ATOM 3589 O O . GLU B 1 199 ? -0.739 60.450 64.402 1.00 15.33 175 GLU B O 1
ATOM 3595 N N . GLU B 1 200 ? 1.455 60.638 63.845 1.00 11.62 176 GLU B N 1
ATOM 3596 C CA . GLU B 1 200 ? 1.944 60.298 65.179 1.00 11.49 176 GLU B CA 1
ATOM 3597 C C . GLU B 1 200 ? 2.903 61.370 65.634 1.00 11.04 176 GLU B C 1
ATOM 3598 O O . GLU B 1 200 ? 3.758 61.795 64.870 1.00 10.65 176 GLU B O 1
ATOM 3604 N N . VAL B 1 201 ? 2.721 61.834 66.869 1.00 10.99 177 VAL B N 1
ATOM 3605 C CA . VAL B 1 201 ? 3.473 62.964 67.428 1.00 11.27 177 VAL B CA 1
ATOM 3606 C C . VAL B 1 201 ? 3.944 62.605 68.818 1.00 12.19 177 VAL B C 1
ATOM 3607 O O . VAL B 1 201 ? 3.324 61.777 69.510 1.00 12.70 177 VAL B O 1
ATOM 3611 N N . LEU B 1 202 ? 5.038 63.220 69.222 1.00 10.48 178 LEU B N 1
ATOM 3612 C CA . LEU B 1 202 ? 5.610 63.057 70.564 1.00 11.16 178 LEU B CA 1
ATOM 3613 C C . LEU B 1 202 ? 5.558 64.380 71.318 1.00 11.36 178 LEU B C 1
ATOM 3614 O O . LEU B 1 202 ? 5.862 65.453 70.796 1.00 10.34 178 LEU B O 1
ATOM 3619 N N . ILE B 1 203 ? 5.177 64.270 72.591 1.00 10.24 179 ILE B N 1
ATOM 3620 C CA . ILE B 1 203 ? 5.350 65.350 73.566 1.00 10.48 179 ILE B CA 1
ATOM 3621 C C . ILE B 1 203 ? 6.453 64.882 74.528 1.00 10.96 179 ILE B C 1
ATOM 3622 O O . ILE B 1 203 ? 6.316 63.816 75.162 1.00 11.18 179 ILE B O 1
ATOM 3627 N N . GLU B 1 204 ? 7.547 65.645 74.628 1.00 11.42 180 GLU B N 1
ATOM 3628 C CA . GLU B 1 204 ? 8.698 65.229 75.443 1.00 11.57 180 GLU B CA 1
ATOM 3629 C C . GLU B 1 204 ? 9.010 66.255 76.488 1.00 12.29 180 GLU B C 1
ATOM 3630 O O . GLU B 1 204 ? 8.917 67.451 76.245 1.00 12.89 180 GLU B O 1
ATOM 3636 N N . LYS B 1 205 ? 9.402 65.794 77.672 1.00 13.13 181 LYS B N 1
ATOM 3637 C CA . LYS B 1 205 ? 9.968 66.653 78.705 1.00 13.67 181 LYS B CA 1
ATOM 3638 C C . LYS B 1 205 ? 11.042 67.546 78.087 1.00 12.26 181 LYS B C 1
ATOM 3639 O O . LYS B 1 205 ? 11.905 67.084 77.341 1.00 11.84 181 LYS B O 1
ATOM 3645 N N . TRP B 1 206 ? 10.986 68.830 78.429 1.00 12.79 182 TRP B N 1
ATOM 3646 C CA . TRP B 1 206 ? 12.021 69.755 78.009 1.00 11.86 182 TRP B CA 1
ATOM 3647 C C . TRP B 1 206 ? 13.335 69.461 78.716 1.00 12.55 182 TRP B C 1
ATOM 3648 O O . TRP B 1 206 ? 13.375 69.440 79.946 1.00 14.94 182 TRP B O 1
ATOM 3659 N N . LEU B 1 207 ? 14.398 69.267 77.943 1.00 12.13 183 LEU B N 1
ATOM 3660 C CA . LEU B 1 207 ? 15.734 68.996 78.496 1.00 12.37 183 LEU B CA 1
ATOM 3661 C C . LEU B 1 207 ? 16.531 70.291 78.522 1.00 13.12 183 LEU B C 1
ATOM 3662 O O . LEU B 1 207 ? 16.477 71.100 77.606 1.00 13.83 183 LEU B O 1
ATOM 3667 N N . SER B 1 208 ? 17.292 70.467 79.591 1.00 13.16 184 SER B N 1
ATOM 3668 C CA . SER B 1 208 ? 18.046 71.711 79.802 1.00 14.24 184 SER B CA 1
ATOM 3669 C C . SER B 1 208 ? 19.199 71.938 78.830 1.00 14.36 184 SER B C 1
ATOM 3670 O O . SER B 1 208 ? 19.600 73.111 78.615 1.00 15.81 184 SER B O 1
ATOM 3673 N N . GLY B 1 209 ? 19.766 70.862 78.287 1.00 13.74 185 GLY B N 1
ATOM 3674 C CA . GLY B 1 209 ? 21.006 70.978 77.558 1.00 12.68 185 GLY B CA 1
ATOM 3675 C C . GLY B 1 209 ? 22.164 71.016 78.536 1.00 12.98 185 GLY B C 1
ATOM 3676 O O . GLY B 1 209 ? 21.992 70.926 79.747 1.00 14.02 185 GLY B O 1
ATOM 3677 N N . PRO B 1 210 ? 23.368 71.205 78.036 1.00 13.61 186 PRO B N 1
ATOM 3678 C CA . PRO B 1 210 ? 23.688 71.470 76.635 1.00 12.90 186 PRO B CA 1
ATOM 3679 C C . PRO B 1 210 ? 23.395 70.317 75.668 1.00 13.34 186 PRO B C 1
ATOM 3680 O O . PRO B 1 210 ? 23.109 69.176 76.063 1.00 13.28 186 PRO B O 1
ATOM 3684 N N . GLU B 1 211 ? 23.481 70.643 74.384 1.00 13.03 187 GLU B N 1
ATOM 3685 C CA . GLU B 1 211 ? 23.158 69.746 73.295 1.00 12.52 187 GLU B CA 1
ATOM 3686 C C . GLU B 1 211 ? 24.413 69.269 72.564 1.00 12.07 187 GLU B C 1
ATOM 3687 O O . GLU B 1 211 ? 25.360 70.051 72.380 1.00 12.45 187 GLU B O 1
ATOM 3693 N N . PHE B 1 212 ? 24.400 68.000 72.128 1.00 11.42 188 PHE B N 1
ATOM 3694 C CA . PHE B 1 212 ? 25.536 67.397 71.450 1.00 12.18 188 PHE B CA 1
ATOM 3695 C C . PHE B 1 212 ? 25.074 66.599 70.256 1.00 11.58 188 PHE B C 1
ATOM 3696 O O . PHE B 1 212 ? 23.895 66.209 70.154 1.00 11.92 188 PHE B O 1
ATOM 3704 N N . THR B 1 213 ? 26.016 66.322 69.365 1.00 11.40 189 THR B N 1
ATOM 3705 C CA . THR B 1 213 ? 25.766 65.355 68.322 1.00 10.52 189 THR B CA 1
ATOM 3706 C C . THR B 1 213 ? 27.027 64.567 68.062 1.00 10.97 189 THR B C 1
ATOM 3707 O O . THR B 1 213 ? 28.142 65.103 68.259 1.00 11.08 189 THR B O 1
ATOM 3711 N N . VAL B 1 214 ? 26.855 63.304 67.667 1.00 11.28 190 VAL B N 1
ATOM 3712 C CA . VAL B 1 214 ? 27.981 62.380 67.407 1.00 11.53 190 VAL B CA 1
ATOM 3713 C C . VAL B 1 214 ? 27.763 61.655 66.099 1.00 10.32 190 VAL B C 1
ATOM 3714 O O . VAL B 1 214 ? 26.758 60.930 65.932 1.00 10.64 190 VAL B O 1
ATOM 3718 N N . ALA B 1 215 ? 28.709 61.831 65.179 1.00 11.50 191 ALA B N 1
ATOM 3719 C CA . ALA B 1 215 ? 28.715 61.178 63.862 1.00 11.26 191 ALA B CA 1
ATOM 3720 C C . ALA B 1 215 ? 29.474 59.861 63.929 1.00 12.49 191 ALA B C 1
ATOM 3721 O O . ALA B 1 215 ? 30.459 59.720 64.659 1.00 13.99 191 ALA B O 1
ATOM 3723 N N . ILE B 1 216 ? 28.979 58.888 63.183 1.00 13.22 192 ILE B N 1
ATOM 3724 C CA . ILE B 1 216 ? 29.573 57.565 63.010 1.00 13.40 192 ILE B CA 1
ATOM 3725 C C . ILE B 1 216 ? 29.915 57.356 61.524 1.00 13.49 192 ILE B C 1
ATOM 3726 O O . ILE B 1 216 ? 29.103 57.703 60.664 1.00 12.40 192 ILE B O 1
ATOM 3731 N N . LEU B 1 217 ? 31.125 56.840 61.231 1.00 13.96 193 LEU B N 1
ATOM 3732 C CA . LEU B 1 217 ? 31.557 56.551 59.864 1.00 14.54 193 LEU B CA 1
ATOM 3733 C C . LEU B 1 217 ? 32.218 55.204 59.831 1.00 16.25 193 LEU B C 1
ATOM 3734 O O . LEU B 1 217 ? 33.348 55.075 60.273 1.00 18.04 193 LEU B O 1
ATOM 3739 N N . GLY B 1 218 ? 31.506 54.214 59.298 1.00 16.38 194 GLY B N 1
ATOM 3740 C CA . GLY B 1 218 ? 31.919 52.817 59.372 1.00 18.84 194 GLY B CA 1
ATOM 3741 C C . GLY B 1 218 ? 32.028 52.409 60.825 1.00 20.06 194 GLY B C 1
ATOM 3742 O O . GLY B 1 218 ? 31.062 52.498 61.592 1.00 21.54 194 GLY B O 1
ATOM 3743 N N . GLU B 1 219 ? 33.223 51.995 61.201 1.00 22.23 195 GLU B N 1
ATOM 3744 C CA . GLU B 1 219 ? 33.545 51.605 62.569 1.00 24.27 195 GLU B CA 1
ATOM 3745 C C . GLU B 1 219 ? 34.086 52.759 63.424 1.00 23.98 195 GLU B C 1
ATOM 3746 O O . GLU B 1 219 ? 34.396 52.554 64.606 1.00 25.38 195 GLU B O 1
ATOM 3752 N N . GLU B 1 220 ? 34.245 53.942 62.820 1.00 22.22 196 GLU B N 1
ATOM 3753 C CA . GLU B 1 220 ? 34.866 55.108 63.480 1.00 22.05 196 GLU B CA 1
ATOM 3754 C C . GLU B 1 220 ? 33.770 55.988 64.092 1.00 21.04 196 GLU B C 1
ATOM 3755 O O . GLU B 1 220 ? 32.787 56.342 63.433 1.00 20.30 196 GLU B O 1
ATOM 3761 N N . ILE B 1 221 ? 33.926 56.335 65.366 1.00 19.78 197 ILE B N 1
ATOM 3762 C CA . ILE B 1 221 ? 33.091 57.357 65.988 1.00 19.21 197 ILE B CA 1
ATOM 3763 C C . ILE B 1 221 ? 33.924 58.615 65.858 1.00 18.42 197 ILE B C 1
ATOM 3764 O O . ILE B 1 221 ? 35.053 58.698 66.359 1.00 18.91 197 ILE B O 1
ATOM 3769 N N . LEU B 1 222 ? 33.379 59.586 65.143 1.00 17.22 198 LEU B N 1
ATOM 3770 C CA . LEU B 1 222 ? 34.060 60.855 64.912 1.00 17.11 198 LEU B CA 1
ATOM 3771 C C . LEU B 1 222 ? 34.034 61.790 66.134 1.00 17.01 198 LEU B C 1
ATOM 3772 O O . LEU B 1 222 ? 33.271 61.562 67.073 1.00 16.35 198 LEU B O 1
ATOM 3777 N N . PRO B 1 223 ? 34.920 62.813 66.156 1.00 16.75 199 PRO B N 1
ATOM 3778 C CA . PRO B 1 223 ? 34.931 63.767 67.267 1.00 17.63 199 PRO B CA 1
ATOM 3779 C C . PRO B 1 223 ? 33.525 64.369 67.507 1.00 15.91 199 PRO B C 1
ATOM 3780 O O . PRO B 1 223 ? 32.813 64.712 66.567 1.00 16.00 199 PRO B O 1
ATOM 3784 N N . SER B 1 224 ? 33.127 64.438 68.764 1.00 15.32 200 SER B N 1
ATOM 3785 C CA . SER B 1 224 ? 31.827 64.949 69.184 1.00 14.79 200 SER B CA 1
ATOM 3786 C C . SER B 1 224 ? 31.696 66.460 68.941 1.00 13.22 200 SER B C 1
ATOM 3787 O O . SER B 1 224 ? 32.719 67.167 68.834 1.00 13.76 200 SER B O 1
ATOM 3790 N N . ILE B 1 225 ? 30.449 66.934 68.877 1.00 11.77 201 ILE B N 1
ATOM 3791 C CA . ILE B 1 225 ? 30.152 68.356 68.700 1.00 11.64 201 ILE B CA 1
ATOM 3792 C C . ILE B 1 225 ? 29.172 68.804 69.764 1.00 11.61 201 ILE B C 1
ATOM 3793 O O . ILE B 1 225 ? 28.128 68.148 69.999 1.00 12.19 201 ILE B O 1
ATOM 3798 N N . ARG B 1 226 ? 29.465 69.948 70.379 1.00 12.06 202 ARG B N 1
ATOM 3799 C CA . ARG B 1 226 ? 28.509 70.623 71.236 1.00 12.52 202 ARG B CA 1
ATOM 3800 C C . ARG B 1 226 ? 27.914 71.769 70.417 1.00 12.20 202 ARG B C 1
ATOM 3801 O O . ARG B 1 226 ? 28.657 72.532 69.798 1.00 11.87 202 ARG B O 1
ATOM 3809 N N . ILE B 1 227 ? 26.590 71.845 70.389 1.00 11.20 203 ILE B N 1
ATOM 3810 C CA . ILE B 1 227 ? 25.843 72.824 69.582 1.00 12.35 203 ILE B CA 1
ATOM 3811 C C . ILE B 1 227 ? 25.167 73.814 70.498 1.00 12.96 203 ILE B C 1
ATOM 3812 O O . ILE B 1 227 ? 24.446 73.425 71.411 1.00 13.60 203 ILE B O 1
ATOM 3817 N N . GLN B 1 228 ? 25.383 75.104 70.237 1.00 12.91 204 GLN B N 1
ATOM 3818 C CA . GLN B 1 228 ? 24.786 76.166 71.051 1.00 14.85 204 GLN B CA 1
ATOM 3819 C C . GLN B 1 228 ? 23.962 77.139 70.184 1.00 14.75 204 GLN B C 1
ATOM 3820 O O . GLN B 1 228 ? 24.490 78.103 69.624 1.00 15.71 204 GLN B O 1
ATOM 3826 N N . PRO B 1 229 ? 22.645 76.890 70.073 1.00 14.44 205 PRO B N 1
ATOM 3827 C CA . PRO B 1 229 ? 21.762 77.793 69.360 1.00 15.00 205 PRO B CA 1
ATOM 3828 C C . PRO B 1 229 ? 21.665 79.114 70.104 1.00 16.38 205 PRO B C 1
ATOM 3829 O O . PRO B 1 229 ? 21.912 79.167 71.317 1.00 17.21 205 PRO B O 1
ATOM 3833 N N . SER B 1 230 ? 21.317 80.169 69.384 1.00 16.70 206 SER B N 1
ATOM 3834 C CA . SER B 1 230 ? 21.157 81.487 70.024 1.00 19.75 206 SER B CA 1
ATOM 3835 C C . SER B 1 230 ? 19.748 81.659 70.621 1.00 20.47 206 SER B C 1
ATOM 3836 O O . SER B 1 230 ? 19.505 82.570 71.418 1.00 22.26 206 SER B O 1
ATOM 3839 N N . GLY B 1 231 ? 18.819 80.802 70.222 1.00 19.78 207 GLY B N 1
ATOM 3840 C CA . GLY B 1 231 ? 17.427 80.900 70.670 1.00 21.93 207 GLY B CA 1
ATOM 3841 C C . GLY B 1 231 ? 17.001 79.741 71.530 1.00 21.30 207 GLY B C 1
ATOM 3842 O O . GLY B 1 231 ? 17.817 79.106 72.183 1.00 22.39 207 GLY B O 1
ATOM 3843 N N . THR B 1 232 ? 15.716 79.412 71.481 1.00 21.31 208 THR B N 1
ATOM 3844 C CA . THR B 1 232 ? 15.143 78.421 72.392 1.00 22.53 208 THR B CA 1
ATOM 3845 C C . THR B 1 232 ? 15.565 76.990 72.068 1.00 20.18 208 THR B C 1
ATOM 3846 O O . THR B 1 232 ? 15.775 76.161 72.972 1.00 22.77 208 THR B O 1
ATOM 3850 N N . PHE B 1 233 ? 15.741 76.678 70.785 1.00 16.65 209 PHE B N 1
ATOM 3851 C CA . PHE B 1 233 ? 16.264 75.364 70.456 1.00 13.83 209 PHE B CA 1
ATOM 3852 C C . PHE B 1 233 ? 16.944 75.398 69.101 1.00 12.55 209 PHE B C 1
ATOM 3853 O O . PHE B 1 233 ? 17.000 76.445 68.470 1.00 12.51 209 PHE B O 1
ATOM 3861 N N . TYR B 1 234 ? 17.477 74.256 68.677 1.00 10.93 210 TYR B N 1
ATOM 3862 C CA . TYR B 1 234 ? 18.193 74.177 67.401 1.00 10.69 210 TYR B CA 1
ATOM 3863 C C . TYR B 1 234 ? 17.139 73.982 66.308 1.00 10.48 210 TYR B C 1
ATOM 3864 O O . TYR B 1 234 ? 16.895 72.857 65.837 1.00 10.65 210 TYR B O 1
ATOM 3873 N N . ASP B 1 235 ? 16.498 75.104 65.955 1.00 10.77 211 ASP B N 1
ATOM 3874 C CA . ASP B 1 235 ? 15.372 75.124 65.029 1.00 10.90 211 ASP B CA 1
ATOM 3875 C C . ASP B 1 235 ? 15.890 75.163 63.582 1.00 10.02 211 ASP B C 1
ATOM 3876 O O . ASP B 1 235 ? 17.111 75.210 63.333 1.00 10.90 211 ASP B O 1
ATOM 3881 N N . TYR B 1 236 ? 14.965 75.168 62.627 1.00 10.84 212 TYR B N 1
ATOM 3882 C CA . TYR B 1 236 ? 15.362 75.167 61.225 1.00 10.86 212 TYR B CA 1
ATOM 3883 C C . TYR B 1 236 ? 16.268 76.335 60.854 1.00 11.07 212 TYR B C 1
ATOM 3884 O O . TYR B 1 236 ? 17.288 76.135 60.158 1.00 12.16 212 TYR B O 1
ATOM 3893 N N . GLU B 1 237 ? 15.948 77.545 61.325 1.00 12.50 213 GLU B N 1
ATOM 3894 C CA . GLU B 1 237 ? 16.790 78.678 60.996 1.00 13.33 213 GLU B CA 1
ATOM 3895 C C . GLU B 1 237 ? 18.169 78.547 61.629 1.00 13.02 213 GLU B C 1
ATOM 3896 O O . GLU B 1 237 ? 19.175 78.842 60.971 1.00 14.45 213 GLU B O 1
ATOM 3902 N N . ALA B 1 238 ? 18.217 78.063 62.871 1.00 12.47 214 ALA B N 1
ATOM 3903 C CA . ALA B 1 238 ? 19.491 77.903 63.569 1.00 12.89 214 ALA B CA 1
ATOM 3904 C C . ALA B 1 238 ? 20.343 76.850 62.899 1.00 12.49 214 ALA B C 1
ATOM 3905 O O . ALA B 1 238 ? 21.579 76.927 62.973 1.00 13.09 214 ALA B O 1
ATOM 3907 N N . LYS B 1 239 ? 19.701 75.848 62.283 1.00 11.75 215 LYS B N 1
ATOM 3908 C CA . LYS B 1 239 ? 20.428 74.791 61.590 1.00 10.67 215 LYS B CA 1
ATOM 3909 C C . LYS B 1 239 ? 21.026 75.275 60.263 1.00 11.45 215 LYS B C 1
ATOM 3910 O O . LYS B 1 239 ? 22.177 74.963 59.939 1.00 12.60 215 LYS B O 1
ATOM 3916 N N . TYR B 1 240 ? 20.239 76.033 59.496 1.00 11.23 216 TYR B N 1
ATOM 3917 C CA . TYR B 1 240 ? 20.585 76.215 58.067 1.00 11.84 216 TYR B CA 1
ATOM 3918 C C . TYR B 1 240 ? 20.811 77.625 57.574 1.00 12.78 216 TYR B C 1
ATOM 3919 O O . TYR B 1 240 ? 21.357 77.816 56.473 1.00 13.91 216 TYR B O 1
ATOM 3928 N N . LEU B 1 241 ? 20.393 78.599 58.364 1.00 14.29 217 LEU B N 1
ATOM 3929 C CA . LEU B 1 241 ? 20.282 79.976 57.838 1.00 17.29 217 LEU B CA 1
ATOM 3930 C C . LEU B 1 241 ? 20.752 81.048 58.811 1.00 19.37 217 LEU B C 1
ATOM 3931 O O . LEU B 1 241 ? 20.462 82.222 58.593 1.00 22.92 217 LEU B O 1
ATOM 3936 N N . SER B 1 242 ? 21.413 80.651 59.886 1.00 19.95 218 SER B N 1
ATOM 3937 C CA . SER B 1 242 ? 21.874 81.569 60.932 1.00 20.48 218 SER B CA 1
ATOM 3938 C C . SER B 1 242 ? 23.378 81.545 61.049 1.00 20.78 218 SER B C 1
ATOM 3939 O O . SER B 1 242 ? 24.007 80.487 60.995 1.00 22.20 218 SER B O 1
ATOM 3942 N N . ASP B 1 243 ? 23.955 82.724 61.251 1.00 20.91 219 ASP B N 1
ATOM 3943 C CA . ASP B 1 243 ? 25.370 82.833 61.568 1.00 21.77 219 ASP B CA 1
ATOM 3944 C C . ASP B 1 243 ? 25.591 82.985 63.067 1.00 21.36 219 ASP B C 1
ATOM 3945 O O . ASP B 1 243 ? 26.732 83.217 63.493 1.00 22.61 219 ASP B O 1
ATOM 3950 N N . GLU B 1 244 ? 24.524 82.830 63.861 1.00 19.81 220 GLU B N 1
ATOM 3951 C CA . GLU B 1 244 ? 24.587 82.973 65.323 1.00 20.50 220 GLU B CA 1
ATOM 3952 C C . GLU B 1 244 ? 24.805 81.659 66.079 1.00 18.16 220 GLU B C 1
ATOM 3953 O O . GLU B 1 244 ? 25.262 81.665 67.226 1.00 19.58 220 GLU B O 1
ATOM 3959 N N . THR B 1 245 ? 24.485 80.530 65.462 1.00 16.62 221 THR B N 1
ATOM 3960 C CA . THR B 1 245 ? 24.706 79.253 66.138 1.00 15.20 221 THR B CA 1
ATOM 3961 C C . THR B 1 245 ? 26.193 79.046 66.341 1.00 15.41 221 THR B C 1
ATOM 3962 O O . THR B 1 245 ? 26.994 79.310 65.425 1.00 16.26 221 THR B O 1
ATOM 3966 N N . GLN B 1 246 ? 26.570 78.586 67.538 1.00 14.61 222 GLN B N 1
ATOM 3967 C CA . GLN B 1 246 ? 27.964 78.216 67.826 1.00 14.62 222 GLN B CA 1
ATOM 3968 C C . GLN B 1 246 ? 28.165 76.704 67.910 1.00 13.62 222 GLN B C 1
ATOM 3969 O O . GLN B 1 246 ? 27.237 75.984 68.297 1.00 13.88 222 GLN B O 1
ATOM 3975 N N . TYR B 1 247 ? 29.366 76.247 67.554 1.00 13.24 223 TYR B N 1
ATOM 3976 C CA . TYR B 1 247 ? 29.685 74.813 67.549 1.00 12.41 223 TYR B CA 1
ATOM 3977 C C . TYR B 1 247 ? 31.058 74.641 68.141 1.00 12.88 223 TYR B C 1
ATOM 3978 O O . TYR B 1 247 ? 31.947 75.468 67.925 1.00 14.33 223 TYR B O 1
ATOM 3987 N N . PHE B 1 248 ? 31.223 73.549 68.870 1.00 12.26 224 PHE B N 1
ATOM 3988 C CA . PHE B 1 248 ? 32.488 73.225 69.541 1.00 13.50 224 PHE B CA 1
ATOM 3989 C C . PHE B 1 248 ? 32.826 71.795 69.218 1.00 13.51 224 PHE B C 1
ATOM 3990 O O . PHE B 1 248 ? 32.061 70.908 69.564 1.00 14.13 224 PHE B O 1
ATOM 3998 N N . CYS B 1 249 ? 33.957 71.556 68.557 1.00 14.07 225 CYS B N 1
ATOM 3999 C CA . CYS B 1 249 ? 34.360 70.201 68.172 1.00 14.78 225 CYS B CA 1
ATOM 4000 C C . CYS B 1 249 ? 35.862 69.985 68.382 1.00 15.54 225 CYS B C 1
ATOM 4001 O O . CYS B 1 249 ? 36.664 70.711 67.785 1.00 17.38 225 CYS B O 1
ATOM 4004 N N . PRO B 1 250 ? 36.257 69.030 69.267 1.00 16.79 226 PRO B N 1
ATOM 4005 C CA . PRO B 1 250 ? 35.407 68.189 70.110 1.00 16.62 226 PRO B CA 1
ATOM 4006 C C . PRO B 1 250 ? 34.575 69.021 71.106 1.00 17.04 226 PRO B C 1
ATOM 4007 O O . PRO B 1 250 ? 34.805 70.231 71.267 1.00 17.82 226 PRO B O 1
ATOM 4011 N N . ALA B 1 251 ? 33.621 68.364 71.752 1.00 17.76 227 ALA B N 1
ATOM 4012 C CA . ALA B 1 251 ? 32.612 69.059 72.605 1.00 17.54 227 ALA B CA 1
ATOM 4013 C C . ALA B 1 251 ? 33.154 69.750 73.838 1.00 18.64 227 ALA B C 1
ATOM 4014 O O . ALA B 1 251 ? 32.453 70.559 74.454 1.00 20.00 227 ALA B O 1
ATOM 4016 N N . GLY B 1 252 ? 34.389 69.431 74.219 1.00 18.65 228 GLY B N 1
ATOM 4017 C CA . GLY B 1 252 ? 34.997 70.051 75.372 1.00 18.95 228 GLY B CA 1
ATOM 4018 C C . GLY B 1 252 ? 34.578 69.431 76.684 1.00 18.51 228 GLY B C 1
ATOM 4019 O O . GLY B 1 252 ? 34.652 70.078 77.716 1.00 21.86 228 GLY B O 1
ATOM 4020 N N . LEU B 1 253 ? 34.141 68.175 76.645 1.00 17.49 229 LEU B N 1
ATOM 4021 C CA . LEU B 1 253 ? 33.796 67.465 77.868 1.00 18.21 229 LEU B CA 1
ATOM 4022 C C . LEU B 1 253 ? 35.052 66.972 78.590 1.00 18.35 229 LEU B C 1
ATOM 4023 O O . LEU B 1 253 ? 36.108 66.771 77.980 1.00 18.88 229 LEU B O 1
ATOM 4028 N N . GLU B 1 254 ? 34.909 66.710 79.876 1.00 18.73 230 GLU B N 1
ATOM 4029 C CA . GLU B 1 254 ? 35.923 65.952 80.597 1.00 20.29 230 GLU B CA 1
ATOM 4030 C C . GLU B 1 254 ? 36.098 64.607 79.872 1.00 19.05 230 GLU B C 1
ATOM 4031 O O . GLU B 1 254 ? 35.138 64.094 79.258 1.00 17.37 230 GLU B O 1
ATOM 4037 N N . ALA B 1 255 ? 37.298 64.036 79.923 1.00 19.49 231 ALA B N 1
ATOM 4038 C CA . ALA B 1 255 ? 37.596 62.792 79.208 1.00 19.12 231 ALA B CA 1
ATOM 4039 C C . ALA B 1 255 ? 36.623 61.671 79.558 1.00 19.42 231 ALA B C 1
ATOM 4040 O O . ALA B 1 255 ? 36.169 60.948 78.660 1.00 18.13 231 ALA B O 1
ATOM 4042 N N . SER B 1 256 ? 36.267 61.538 80.838 1.00 19.99 232 SER B N 1
ATOM 4043 C CA . SER B 1 256 ? 35.326 60.497 81.266 1.00 19.89 232 SER B CA 1
ATOM 4044 C C . SER B 1 256 ? 33.925 60.716 80.673 1.00 18.45 232 SER B C 1
ATOM 4045 O O . SER B 1 256 ? 33.230 59.740 80.343 1.00 17.62 232 SER B O 1
ATOM 4048 N N . GLN B 1 257 ? 33.509 61.976 80.525 1.00 16.79 233 GLN B N 1
ATOM 4049 C CA . GLN B 1 257 ? 32.176 62.281 79.963 1.00 16.45 233 GLN B CA 1
ATOM 4050 C C . GLN B 1 257 ? 32.136 62.111 78.454 1.00 15.26 233 GLN B C 1
ATOM 4051 O O . GLN B 1 257 ? 31.144 61.644 77.901 1.00 14.56 233 GLN B O 1
ATOM 4057 N N . GLU B 1 258 ? 33.216 62.486 77.777 1.00 15.75 234 GLU B N 1
ATOM 4058 C CA . GLU B 1 258 ? 33.375 62.194 76.356 1.00 15.59 234 GLU B CA 1
ATOM 4059 C C . GLU B 1 258 ? 33.333 60.672 76.109 1.00 15.55 234 GLU B C 1
ATOM 4060 O O . GLU B 1 258 ? 32.649 60.215 75.190 1.00 16.83 234 GLU B O 1
ATOM 4066 N N . ALA B 1 259 ? 33.967 59.893 76.966 1.00 15.67 235 ALA B N 1
ATOM 4067 C CA . ALA B 1 259 ? 33.891 58.428 76.871 1.00 15.76 235 ALA B CA 1
ATOM 4068 C C . ALA B 1 259 ? 32.463 57.915 77.118 1.00 16.40 235 ALA B C 1
ATOM 4069 O O . ALA B 1 259 ? 31.986 57.033 76.397 1.00 15.63 235 ALA B O 1
ATOM 4071 N N . ASN B 1 260 ? 31.766 58.477 78.111 1.00 16.71 236 ASN B N 1
ATOM 4072 C CA . ASN B 1 260 ? 30.374 58.142 78.448 1.00 17.78 236 ASN B CA 1
ATOM 4073 C C . ASN B 1 260 ? 29.502 58.405 77.198 1.00 15.24 236 ASN B C 1
ATOM 4074 O O . ASN B 1 260 ? 28.717 57.553 76.747 1.00 15.07 236 ASN B O 1
ATOM 4079 N N . LEU B 1 261 ? 29.669 59.578 76.598 1.00 13.69 237 LEU B N 1
ATOM 4080 C CA . LEU B 1 261 ? 28.857 59.970 75.452 1.00 13.62 237 LEU B CA 1
ATOM 4081 C C . LEU B 1 261 ? 29.134 59.041 74.266 1.00 13.83 237 LEU B C 1
ATOM 4082 O O . LEU B 1 261 ? 28.198 58.568 73.597 1.00 12.99 237 LEU B O 1
ATOM 4087 N N . GLN B 1 262 ? 30.403 58.724 74.011 1.00 14.59 238 GLN B N 1
ATOM 4088 C CA . GLN B 1 262 ? 30.734 57.835 72.891 1.00 15.73 238 GLN B CA 1
ATOM 4089 C C . GLN B 1 262 ? 30.139 56.441 73.106 1.00 15.36 238 GLN B C 1
ATOM 4090 O O . GLN B 1 262 ? 29.605 55.866 72.175 1.00 14.69 238 GLN B O 1
ATOM 4096 N N . ALA B 1 263 ? 30.213 55.908 74.326 1.00 14.86 239 ALA B N 1
ATOM 4097 C CA . ALA B 1 263 ? 29.708 54.550 74.610 1.00 14.96 239 ALA B CA 1
ATOM 4098 C C . ALA B 1 263 ? 28.179 54.510 74.476 1.00 14.54 239 ALA B C 1
ATOM 4099 O O . ALA B 1 263 ? 27.629 53.539 73.946 1.00 14.73 239 ALA B O 1
ATOM 4101 N N . LEU B 1 264 ? 27.510 55.573 74.917 1.00 14.10 240 LEU B N 1
ATOM 4102 C CA . LEU B 1 264 ? 26.064 55.680 74.779 1.00 13.84 240 LEU B CA 1
ATOM 4103 C C . LEU B 1 264 ? 25.643 55.695 73.308 1.00 13.08 240 LEU B C 1
ATOM 4104 O O . LEU B 1 264 ? 24.733 54.980 72.917 1.00 13.15 240 LEU B O 1
ATOM 4109 N N . VAL B 1 265 ? 26.321 56.498 72.500 1.00 12.46 241 VAL B N 1
ATOM 4110 C CA . VAL B 1 265 ? 25.969 56.616 71.098 1.00 12.28 241 VAL B CA 1
ATOM 4111 C C . VAL B 1 265 ? 26.255 55.293 70.399 1.00 11.98 241 VAL B C 1
ATOM 4112 O O . VAL B 1 265 ? 25.437 54.878 69.571 1.00 11.27 241 VAL B O 1
ATOM 4116 N N . LEU B 1 266 ? 27.363 54.619 70.728 1.00 13.20 242 LEU B N 1
ATOM 4117 C CA . LEU B 1 266 ? 27.654 53.360 70.094 1.00 13.75 242 LEU B CA 1
ATOM 4118 C C . LEU B 1 266 ? 26.581 52.323 70.412 1.00 13.82 242 LEU B C 1
ATOM 4119 O O . LEU B 1 266 ? 26.143 51.599 69.517 1.00 13.88 242 LEU B O 1
ATOM 4124 N N . LYS B 1 267 ? 26.112 52.262 71.657 1.00 13.19 243 LYS B N 1
ATOM 4125 C CA . LYS B 1 267 ? 25.055 51.309 71.994 1.00 14.06 243 LYS B CA 1
ATOM 4126 C C . LYS B 1 267 ? 23.755 51.671 71.300 1.00 12.60 243 LYS B C 1
ATOM 4127 O O . LYS B 1 267 ? 23.042 50.792 70.852 1.00 13.66 243 LYS B O 1
ATOM 4133 N N . ALA B 1 268 ? 23.459 52.961 71.174 1.00 10.62 244 ALA B N 1
ATOM 4134 C CA . ALA B 1 268 ? 22.225 53.358 70.530 1.00 10.34 244 ALA B CA 1
ATOM 4135 C C . ALA B 1 268 ? 22.242 52.958 69.064 1.00 9.99 244 ALA B C 1
ATOM 4136 O O . ALA B 1 268 ? 21.221 52.505 68.522 1.00 10.18 244 ALA B O 1
ATOM 4138 N N . TRP B 1 269 ? 23.380 53.186 68.416 1.00 10.30 245 TRP B N 1
ATOM 4139 C CA . TRP B 1 269 ? 23.633 52.849 67.011 1.00 11.06 245 TRP B CA 1
ATOM 4140 C C . TRP B 1 269 ? 23.493 51.352 66.755 1.00 11.46 245 TRP B C 1
ATOM 4141 O O . TRP B 1 269 ? 22.781 50.932 65.830 1.00 12.12 245 TRP B O 1
ATOM 4152 N N . THR B 1 270 ? 24.129 50.562 67.602 1.00 11.66 246 THR B N 1
ATOM 4153 C CA . THR B 1 270 ? 24.096 49.119 67.409 1.00 14.14 246 THR B CA 1
ATOM 4154 C C . THR B 1 270 ? 22.687 48.557 67.712 1.00 13.51 246 THR B C 1
ATOM 4155 O O . THR B 1 270 ? 22.232 47.641 67.029 1.00 13.66 246 THR B O 1
ATOM 4159 N N . THR B 1 271 ? 21.985 49.136 68.694 1.00 12.74 247 THR B N 1
ATOM 4160 C CA . THR B 1 271 ? 20.643 48.687 69.046 1.00 14.20 247 THR B CA 1
ATOM 4161 C C . THR B 1 271 ? 19.692 48.893 67.859 1.00 13.07 247 THR B C 1
ATOM 4162 O O . THR B 1 271 ? 18.880 48.022 67.559 1.00 13.05 247 THR B O 1
ATOM 4166 N N . LEU B 1 272 ? 19.830 50.018 67.147 1.00 11.47 248 LEU B N 1
ATOM 4167 C CA . LEU B 1 272 ? 18.966 50.264 65.983 1.00 12.12 248 LEU B CA 1
ATOM 4168 C C . LEU B 1 272 ? 19.355 49.435 64.791 1.00 13.13 248 LEU B C 1
ATOM 4169 O O . LEU B 1 272 ? 18.561 49.265 63.888 1.00 13.51 248 LEU B O 1
ATOM 4174 N N . GLY B 1 273 ? 20.598 48.964 64.737 1.00 12.66 249 GLY B N 1
ATOM 4175 C CA . GLY B 1 273 ? 21.064 48.170 63.579 1.00 12.90 249 GLY B CA 1
ATOM 4176 C C . GLY B 1 273 ? 21.612 48.983 62.416 1.00 12.11 249 GLY B C 1
ATOM 4177 O O . GLY B 1 273 ? 21.762 48.465 61.300 1.00 13.10 249 GLY B O 1
ATOM 4178 N N . CYS B 1 274 ? 21.995 50.224 62.677 1.00 12.19 250 CYS B N 1
ATOM 4179 C CA . CYS B 1 274 ? 22.451 51.125 61.625 1.00 13.20 250 CYS B CA 1
ATOM 4180 C C . CYS B 1 274 ? 23.786 50.705 61.068 1.00 14.58 250 CYS B C 1
ATOM 4181 O O . CYS B 1 274 ? 24.549 49.996 61.736 1.00 15.31 250 CYS B O 1
ATOM 4184 N N . LYS B 1 275 ? 24.049 51.117 59.836 1.00 13.60 251 LYS B N 1
ATOM 4185 C CA . LYS B 1 275 ? 25.311 50.790 59.169 1.00 15.51 251 LYS B CA 1
ATOM 4186 C C . LYS B 1 275 ? 25.782 51.923 58.282 1.00 14.55 251 LYS B C 1
ATOM 4187 O O . LYS B 1 275 ? 25.003 52.800 57.880 1.00 13.33 251 LYS B O 1
ATOM 4193 N N . GLY B 1 276 ? 27.078 51.948 57.999 1.00 14.06 252 GLY B N 1
ATOM 4194 C CA . GLY B 1 276 ? 27.629 52.854 56.992 1.00 14.49 252 GLY B CA 1
ATOM 4195 C C . GLY B 1 276 ? 28.023 54.173 57.608 1.00 13.41 252 GLY B C 1
ATOM 4196 O O . GLY B 1 276 ? 29.203 54.439 57.855 1.00 14.97 252 GLY B O 1
ATOM 4197 N N . TRP B 1 277 ? 27.033 55.013 57.883 1.00 12.11 253 TRP B N 1
ATOM 4198 C CA . TRP B 1 277 ? 27.303 56.296 58.513 1.00 11.77 253 TRP B CA 1
ATOM 4199 C C . TRP B 1 277 ? 26.015 56.850 59.053 1.00 10.78 253 TRP B C 1
ATOM 4200 O O . TRP B 1 277 ? 24.947 56.413 58.664 1.00 11.86 253 TRP B O 1
ATOM 4211 N N . GLY B 1 278 ? 26.113 57.848 59.938 1.00 9.98 254 GLY B N 1
ATOM 4212 C CA . GLY B 1 278 ? 24.915 58.461 60.516 1.00 9.39 254 GLY B CA 1
ATOM 4213 C C . GLY B 1 278 ? 25.301 59.399 61.633 1.00 10.15 254 GLY B C 1
ATOM 4214 O O . GLY B 1 278 ? 26.497 59.663 61.830 1.00 10.74 254 GLY B O 1
ATOM 4215 N N . ARG B 1 279 ? 24.297 59.932 62.340 1.00 9.35 255 ARG B N 1
ATOM 4216 C CA . ARG B 1 279 ? 24.565 60.928 63.369 1.00 9.83 255 ARG B CA 1
ATOM 4217 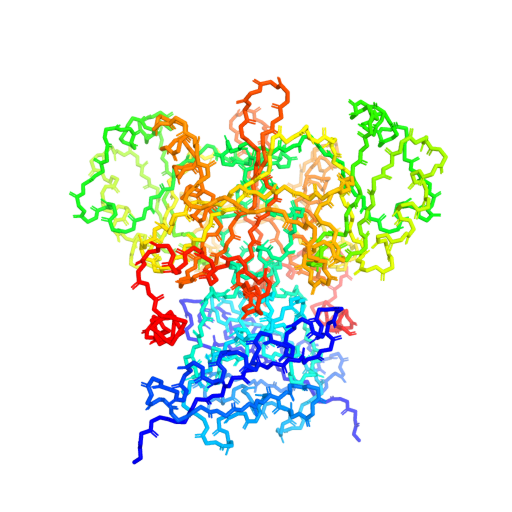C C . ARG B 1 279 ? 23.498 60.855 64.438 1.00 9.50 255 ARG B C 1
ATOM 4218 O O . ARG B 1 279 ? 22.296 60.865 64.099 1.00 10.95 255 ARG B O 1
ATOM 4226 N N . ILE B 1 280 ? 23.910 60.786 65.704 1.00 9.84 256 ILE B N 1
ATOM 4227 C CA . ILE B 1 280 ? 22.939 60.654 66.802 1.00 10.51 256 ILE B CA 1
ATOM 4228 C C . ILE B 1 280 ? 22.960 61.922 67.636 1.00 10.35 256 ILE B C 1
ATOM 4229 O O . ILE B 1 280 ? 24.021 62.447 67.982 1.00 11.09 256 ILE B O 1
ATOM 4234 N N . ASP B 1 281 ? 21.765 62.424 67.935 1.00 9.92 257 ASP B N 1
ATOM 4235 C CA . ASP B 1 281 ? 21.608 63.680 68.680 1.00 10.60 257 ASP B CA 1
ATOM 4236 C C . ASP B 1 281 ? 21.312 63.401 70.146 1.00 10.57 257 ASP B C 1
ATOM 4237 O O . ASP B 1 281 ? 20.483 62.486 70.418 1.00 10.05 257 ASP B O 1
ATOM 4242 N N . VAL B 1 282 ? 21.985 64.103 71.065 1.00 10.73 258 VAL B N 1
ATOM 4243 C CA . VAL B 1 282 ? 21.978 63.798 72.491 1.00 10.98 258 VAL B CA 1
ATOM 4244 C C . VAL B 1 282 ? 21.907 65.091 73.265 1.00 10.89 258 VAL B C 1
ATOM 4245 O O . VAL B 1 282 ? 22.509 66.093 72.879 1.00 11.64 258 VAL B O 1
ATOM 4249 N N . MET B 1 283 ? 21.224 65.094 74.406 1.00 10.46 259 MET B N 1
ATOM 4250 C CA . MET B 1 283 ? 21.258 66.279 75.247 1.00 10.61 259 MET B CA 1
ATOM 4251 C C . MET B 1 283 ? 21.472 65.938 76.718 1.00 11.88 259 MET B C 1
ATOM 4252 O O . MET B 1 283 ? 20.978 64.908 77.208 1.00 11.37 259 MET B O 1
ATOM 4257 N N . LEU B 1 284 ? 22.184 66.809 77.431 1.00 11.12 260 LEU B N 1
ATOM 4258 C CA . LEU B 1 284 ? 22.196 66.725 78.892 1.00 12.25 260 LEU B CA 1
ATOM 4259 C C . LEU B 1 284 ? 20.885 67.264 79.443 1.00 13.02 260 LEU B C 1
ATOM 4260 O O . LEU B 1 284 ? 20.237 68.094 78.808 1.00 13.00 260 LEU B O 1
ATOM 4265 N N . ASP B 1 285 ? 20.489 66.772 80.602 1.00 13.35 261 ASP B N 1
ATOM 4266 C CA . ASP B 1 285 ? 19.430 67.406 81.368 1.00 14.17 261 ASP B CA 1
ATOM 4267 C C . ASP B 1 285 ? 19.967 67.893 82.710 1.00 15.49 261 ASP B C 1
ATOM 4268 O O . ASP B 1 285 ? 21.170 67.745 82.993 1.00 15.82 261 ASP B O 1
ATOM 4273 N N . SER B 1 286 ? 19.092 68.474 83.539 1.00 16.73 262 SER B N 1
ATOM 4274 C CA . SER B 1 286 ? 19.533 69.144 84.782 1.00 19.21 262 SER B CA 1
ATOM 4275 C C . SER B 1 286 ? 20.026 68.180 85.844 1.00 19.50 262 SER B C 1
ATOM 4276 O O . SER B 1 286 ? 20.679 68.605 86.806 1.00 21.58 262 SER B O 1
ATOM 4279 N N . ASP B 1 287 ? 19.705 66.900 85.671 1.00 19.02 263 ASP B N 1
ATOM 4280 C CA . ASP B 1 287 ? 20.201 65.825 86.515 1.00 20.56 263 ASP B CA 1
ATOM 4281 C C . ASP B 1 287 ? 21.628 65.398 86.152 1.00 20.33 263 ASP B C 1
ATOM 4282 O O . ASP B 1 287 ? 22.167 64.467 86.772 1.00 20.89 263 ASP B O 1
ATOM 4287 N N . GLY B 1 288 ? 22.203 66.048 85.136 1.00 17.92 264 GLY B N 1
ATOM 4288 C CA . GLY B 1 288 ? 23.570 65.773 84.687 1.00 16.95 264 GLY B CA 1
ATOM 4289 C C . GLY B 1 288 ? 23.735 64.553 83.810 1.00 16.22 264 GLY B C 1
ATOM 4290 O O . GLY B 1 288 ? 24.862 64.175 83.485 1.00 16.20 264 GLY B O 1
ATOM 4291 N N . GLN B 1 289 ? 22.623 63.944 83.405 1.00 14.64 265 GLN B N 1
ATOM 4292 C CA . GLN B 1 289 ? 22.668 62.731 82.590 1.00 15.01 265 GLN B CA 1
ATOM 4293 C C . GLN B 1 289 ? 22.390 63.012 81.114 1.00 13.26 265 GLN B C 1
ATOM 4294 O O . GLN B 1 289 ? 21.655 63.964 80.779 1.00 12.97 265 GLN B O 1
ATOM 4300 N N . PHE B 1 290 ? 22.992 62.192 80.251 1.00 12.15 266 PHE B N 1
ATOM 4301 C CA . PHE B 1 290 ? 22.753 62.230 78.795 1.00 11.49 266 PHE B CA 1
ATOM 4302 C C . PHE B 1 290 ? 21.462 61.500 78.432 1.00 12.94 266 PHE B C 1
ATOM 4303 O O . PHE B 1 290 ? 21.168 60.431 78.970 1.00 13.15 266 PHE B O 1
ATOM 4311 N N . TYR B 1 291 ? 20.705 62.104 77.517 1.00 11.67 267 TYR B N 1
ATOM 4312 C CA . TYR B 1 291 ? 19.476 61.484 76.944 1.00 10.89 267 TYR B CA 1
ATOM 4313 C C . TYR B 1 291 ? 19.544 61.482 75.447 1.00 10.13 267 TYR B C 1
ATOM 4314 O O . TYR B 1 291 ? 19.910 62.478 74.822 1.00 9.75 267 TYR B O 1
ATOM 4323 N N . LEU B 1 292 ? 19.150 60.352 74.876 1.00 9.78 268 LEU B N 1
ATOM 4324 C CA . LEU B 1 292 ? 19.098 60.212 73.426 1.00 10.28 268 LEU B CA 1
ATOM 4325 C C . LEU B 1 292 ? 17.885 60.907 72.828 1.00 10.21 268 LEU B C 1
ATOM 4326 O O . LEU B 1 292 ? 16.765 60.704 73.305 1.00 12.05 268 LEU B O 1
ATOM 4331 N N . LEU B 1 293 ? 18.079 61.692 71.778 1.00 10.30 269 LEU B N 1
ATOM 4332 C CA . LEU B 1 293 ? 16.941 62.307 71.061 1.00 9.48 269 LEU B CA 1
ATOM 4333 C C . LEU B 1 293 ? 16.489 61.487 69.870 1.00 8.87 269 LEU B C 1
ATOM 4334 O O . LEU B 1 293 ? 15.305 61.143 69.725 1.00 10.00 269 LEU B O 1
ATOM 4339 N N . GLU B 1 294 ? 17.441 61.162 68.996 1.00 8.82 270 GLU B N 1
ATOM 4340 C CA . GLU B 1 294 ? 17.128 60.479 67.729 1.00 8.52 270 GLU B CA 1
ATOM 4341 C C . GLU B 1 294 ? 18.394 60.101 67.006 1.00 9.12 270 GLU B C 1
ATOM 4342 O O . GLU B 1 294 ? 19.470 60.654 67.298 1.00 9.62 270 GLU B O 1
ATOM 4348 N N . ALA B 1 295 ? 18.260 59.163 66.084 1.00 9.55 271 ALA B N 1
ATOM 4349 C CA . ALA B 1 295 ? 19.294 58.860 65.121 1.00 9.23 271 ALA B CA 1
ATOM 4350 C C . ALA B 1 295 ? 18.887 59.347 63.746 1.00 8.75 271 ALA B C 1
ATOM 4351 O O . ALA B 1 295 ? 17.720 59.331 63.361 1.00 10.77 271 ALA B O 1
ATOM 4353 N N . ASN B 1 296 ? 19.882 59.758 62.967 1.00 9.09 272 ASN B N 1
ATOM 4354 C CA . ASN B 1 296 ? 19.692 60.142 61.564 1.00 9.20 272 ASN B CA 1
ATOM 4355 C C . ASN B 1 296 ? 20.570 59.336 60.648 1.00 10.08 272 ASN B C 1
ATOM 4356 O O . ASN B 1 296 ? 21.781 59.327 60.819 1.00 11.85 272 ASN B O 1
ATOM 4361 N N . THR B 1 297 ? 19.919 58.624 59.726 1.00 12.14 273 THR B N 1
ATOM 4362 C CA . THR B 1 297 ? 20.640 57.696 58.842 1.00 12.55 273 THR B CA 1
ATOM 4363 C C . THR B 1 297 ? 20.940 58.252 57.450 1.00 13.49 273 THR B C 1
ATOM 4364 O O . THR B 1 297 ? 21.682 57.625 56.719 1.00 14.61 273 THR B O 1
ATOM 4368 N N . SER B 1 298 ? 20.431 59.442 57.101 1.00 14.11 274 SER B N 1
ATOM 4369 C CA . SER B 1 298 ? 20.992 60.196 55.933 1.00 14.03 274 SER B CA 1
ATOM 4370 C C . SER B 1 298 ? 21.301 61.642 56.331 1.00 13.13 274 SER B C 1
ATOM 4371 O O . SER B 1 298 ? 20.557 62.559 55.991 1.00 13.05 274 SER B O 1
ATOM 4374 N N . PRO B 1 299 ? 22.384 61.846 57.104 1.00 11.66 275 PRO B N 1
ATOM 4375 C CA . PRO B 1 299 ? 22.624 63.185 57.679 1.00 11.73 275 PRO B CA 1
ATOM 4376 C C . PRO B 1 299 ? 22.820 64.295 56.688 1.00 10.99 275 PRO B C 1
ATOM 4377 O O . PRO B 1 299 ? 23.295 64.070 55.579 1.00 11.90 275 PRO B O 1
ATOM 4381 N N . GLY B 1 300 ? 22.557 65.530 57.142 1.00 10.28 276 GLY B N 1
ATOM 4382 C CA . GLY B 1 300 ? 22.828 66.702 56.333 1.00 9.97 276 GLY B CA 1
ATOM 4383 C C . GLY B 1 300 ? 24.290 66.787 55.930 1.00 10.27 276 GLY B C 1
ATOM 4384 O O . GLY B 1 300 ? 25.178 66.411 56.700 1.00 9.94 276 GLY B O 1
ATOM 4385 N N . MET B 1 301 ? 24.528 67.277 54.719 1.00 11.74 277 MET B N 1
ATOM 4386 C CA . MET B 1 301 ? 25.868 67.477 54.195 1.00 12.74 277 MET B CA 1
ATOM 4387 C C . MET B 1 301 ? 26.125 68.920 53.662 1.00 13.44 277 MET B C 1
ATOM 4388 O O . MET B 1 301 ? 27.070 69.174 52.883 1.00 15.17 277 MET B O 1
ATOM 4393 N N . THR B 1 302 ? 25.315 69.858 54.106 1.00 13.58 278 THR B N 1
ATOM 4394 C CA . THR B 1 302 ? 25.431 71.273 53.673 1.00 13.99 278 THR B CA 1
ATOM 4395 C C . THR B 1 302 ? 26.605 72.023 54.337 1.00 14.62 278 THR B C 1
ATOM 4396 O O . THR B 1 302 ? 27.248 71.513 55.294 1.00 14.58 278 THR B O 1
ATOM 4400 N N . SER B 1 303 ? 26.864 73.252 53.869 1.00 14.72 279 SER B N 1
ATOM 4401 C CA . SER B 1 303 ? 27.886 74.103 54.497 1.00 15.52 279 SER B CA 1
ATOM 4402 C C . SER B 1 303 ? 27.632 74.342 56.009 1.00 15.83 279 SER B C 1
ATOM 4403 O O . SER B 1 303 ? 28.587 74.639 56.738 1.00 17.53 279 SER B O 1
ATOM 4406 N N . HIS B 1 304 ? 26.373 74.248 56.453 1.00 14.93 280 HIS B N 1
ATOM 4407 C CA . HIS B 1 304 ? 26.009 74.397 57.878 1.00 14.59 280 HIS B CA 1
ATOM 4408 C C . HIS B 1 304 ? 25.994 73.066 58.647 1.00 15.18 280 HIS B C 1
ATOM 4409 O O . HIS B 1 304 ? 25.771 73.050 59.870 1.00 15.48 280 HIS B O 1
ATOM 4416 N N . SER B 1 305 ? 26.253 71.960 57.951 1.00 14.57 281 SER B N 1
ATOM 4417 C CA . SER B 1 305 ? 26.034 70.618 58.524 1.00 12.04 281 SER B CA 1
ATOM 4418 C C . SER B 1 305 ? 27.116 70.023 59.436 1.00 13.61 281 SER B C 1
ATOM 4419 O O . SER B 1 305 ? 28.313 70.338 59.361 1.00 14.21 281 SER B O 1
ATOM 4422 N N . LEU B 1 306 ? 26.639 69.107 60.278 1.00 11.03 282 LEU B N 1
ATOM 4423 C CA . LEU B 1 306 ? 27.386 68.593 61.433 1.00 11.00 282 LEU B CA 1
ATOM 4424 C C . LEU B 1 306 ? 28.346 67.449 61.089 1.00 10.49 282 LEU B C 1
ATOM 4425 O O . LEU B 1 306 ? 29.492 67.468 61.569 1.00 11.15 282 LEU B O 1
ATOM 4430 N N . VAL B 1 307 ? 27.936 66.473 60.283 1.00 10.75 283 VAL B N 1
ATOM 4431 C CA . VAL B 1 307 ? 28.899 65.396 59.932 1.00 11.72 283 VAL B CA 1
ATOM 4432 C C . VAL B 1 307 ? 30.175 65.988 59.258 1.00 12.32 283 VAL B C 1
ATOM 4433 O O . VAL B 1 307 ? 31.292 65.598 59.618 1.00 12.61 283 VAL B O 1
ATOM 4437 N N . PRO B 1 308 ? 30.021 66.950 58.316 1.00 12.13 284 PRO B N 1
ATOM 4438 C CA . PRO B 1 308 ? 31.265 67.540 57.749 1.00 12.57 284 PRO B CA 1
ATOM 4439 C C . PRO B 1 308 ? 32.144 68.176 58.820 1.00 12.63 284 PRO B C 1
ATOM 4440 O O . PRO B 1 308 ? 33.380 68.093 58.733 1.00 14.32 284 PRO B O 1
ATOM 4444 N N . MET B 1 309 ? 31.552 68.813 59.822 1.00 12.60 285 MET B N 1
ATOM 4445 C CA . MET B 1 309 ? 32.364 69.441 60.897 1.00 13.69 285 MET B CA 1
ATOM 4446 C C . MET B 1 309 ? 33.170 68.377 61.651 1.00 12.93 285 MET B C 1
ATOM 4447 O O . MET B 1 309 ? 34.366 68.549 61.890 1.00 13.55 285 MET B O 1
ATOM 4452 N N . ALA B 1 310 ? 32.512 67.285 62.040 1.00 12.96 286 ALA B N 1
ATOM 4453 C CA . ALA B 1 310 ? 33.203 66.205 62.760 1.00 13.14 286 ALA B CA 1
ATOM 4454 C C . ALA B 1 310 ? 34.315 65.601 61.912 1.00 14.45 286 ALA B C 1
ATOM 4455 O O . ALA B 1 310 ? 35.388 65.324 62.425 1.00 14.62 286 ALA B O 1
ATOM 4457 N N . ALA B 1 311 ? 34.061 65.445 60.622 1.00 13.79 287 ALA B N 1
ATOM 4458 C CA . ALA B 1 311 ? 35.028 64.824 59.714 1.00 15.40 287 ALA B CA 1
ATOM 4459 C C . ALA B 1 311 ? 36.253 65.734 59.538 1.00 15.76 287 ALA B C 1
ATOM 4460 O O . ALA B 1 311 ? 37.418 65.254 59.436 1.00 16.67 287 ALA B O 1
ATOM 4462 N N . ARG B 1 312 ? 36.004 67.046 59.452 1.00 15.84 288 ARG B N 1
ATOM 4463 C CA . ARG B 1 312 ? 37.092 68.031 59.368 1.00 16.81 288 ARG B CA 1
ATOM 4464 C C . ARG B 1 312 ? 37.982 67.982 60.589 1.00 16.82 288 ARG B C 1
ATOM 4465 O O . ARG B 1 312 ? 39.206 68.047 60.468 1.00 16.40 288 ARG B O 1
ATOM 4473 N N . GLN B 1 313 ? 37.382 67.847 61.763 1.00 16.30 289 GLN B N 1
ATOM 4474 C CA . GLN B 1 313 ? 38.140 67.706 62.992 1.00 15.97 289 GLN B CA 1
ATOM 4475 C C . GLN B 1 313 ? 38.955 66.419 62.994 1.00 15.84 289 GLN B C 1
ATOM 4476 O O . GLN B 1 313 ? 40.083 66.397 63.516 1.00 16.11 289 GLN B O 1
ATOM 4482 N N . ALA B 1 314 ? 38.403 65.382 62.367 1.00 15.46 290 ALA B N 1
ATOM 4483 C CA . ALA B 1 314 ? 39.141 64.125 62.182 1.00 16.21 290 ALA B CA 1
ATOM 4484 C C . ALA B 1 314 ? 40.152 64.143 61.023 1.00 17.51 290 ALA B C 1
ATOM 4485 O O . ALA B 1 314 ? 40.578 63.061 60.555 1.00 19.20 290 ALA B O 1
ATOM 4487 N N . GLY B 1 315 ? 40.489 65.326 60.521 1.00 17.01 291 GLY B N 1
ATOM 4488 C CA . GLY B 1 315 ? 41.533 65.486 59.513 1.00 17.68 291 GLY B CA 1
ATOM 4489 C C . GLY B 1 315 ? 41.181 65.064 58.108 1.00 17.70 291 GLY B C 1
ATOM 4490 O O . GLY B 1 315 ? 42.091 64.852 57.306 1.00 18.36 291 GLY B O 1
ATOM 4491 N N . MET B 1 316 ? 39.877 64.969 57.803 1.00 18.74 292 MET B N 1
ATOM 4492 C CA . MET B 1 316 ? 39.385 64.557 56.476 1.00 20.40 292 MET B CA 1
ATOM 4493 C C . MET B 1 316 ? 38.947 65.770 55.652 1.00 19.45 292 MET B C 1
ATOM 4494 O O . MET B 1 316 ? 38.346 66.683 56.192 1.00 23.47 292 MET B O 1
ATOM 4499 N N . SER B 1 317 ? 39.265 65.802 54.363 1.00 19.70 293 SER B N 1
ATOM 4500 C CA . SER B 1 317 ? 38.582 66.766 53.483 1.00 19.03 293 SER B CA 1
ATOM 4501 C C . SER B 1 317 ? 37.137 66.290 53.312 1.00 17.18 293 SER B C 1
ATOM 4502 O O . SER B 1 317 ? 36.821 65.101 53.536 1.00 16.83 293 SER B O 1
ATOM 4505 N N . PHE B 1 318 ? 36.247 67.199 52.944 1.00 15.93 294 PHE B N 1
ATOM 4506 C CA . PHE B 1 318 ? 34.888 66.778 52.611 1.00 15.23 294 PHE B CA 1
ATOM 4507 C C . PHE B 1 318 ? 34.931 65.715 51.517 1.00 14.50 294 PHE B C 1
ATOM 4508 O O . PHE B 1 318 ? 34.148 64.744 51.572 1.00 13.99 294 PHE B O 1
ATOM 4516 N N . SER B 1 319 ? 35.810 65.876 50.525 1.00 15.30 295 SER B N 1
ATOM 4517 C CA . SER B 1 319 ? 35.939 64.874 49.478 1.00 15.76 295 SER B CA 1
ATOM 4518 C C . SER B 1 319 ? 36.299 63.497 50.053 1.00 16.18 295 SER B C 1
ATOM 4519 O O . SER B 1 319 ? 35.700 62.478 49.652 1.00 16.08 295 SER B O 1
ATOM 4522 N N . GLN B 1 320 ? 37.244 63.463 50.995 1.00 15.57 296 GLN B N 1
ATOM 4523 C CA . GLN B 1 320 ? 37.640 62.173 51.593 1.00 17.00 296 GLN B CA 1
ATOM 4524 C C . GLN B 1 320 ? 36.448 61.551 52.331 1.00 15.37 296 GLN B C 1
ATOM 4525 O O . GLN B 1 320 ? 36.226 60.329 52.242 1.00 15.50 296 GLN B O 1
ATOM 4531 N N . LEU B 1 321 ? 35.694 62.374 53.066 1.00 14.04 297 LEU B N 1
ATOM 4532 C CA . LEU B 1 321 ? 34.493 61.905 53.738 1.00 13.79 297 LEU B CA 1
ATOM 4533 C C . LEU B 1 321 ? 33.510 61.219 52.807 1.00 13.19 297 LEU B C 1
ATOM 4534 O O . LEU B 1 321 ? 33.080 60.091 53.098 1.00 13.43 297 LEU B O 1
ATOM 4539 N N . VAL B 1 322 ? 33.126 61.878 51.710 1.00 13.30 298 VAL B N 1
ATOM 4540 C CA . VAL B 1 322 ? 32.137 61.276 50.845 1.00 13.29 298 VAL B CA 1
ATOM 4541 C C . VAL B 1 322 ? 32.663 60.050 50.082 1.00 13.64 298 VAL B C 1
ATOM 4542 O O . VAL B 1 322 ? 31.901 59.112 49.835 1.00 13.90 298 VAL B O 1
ATOM 4546 N N . VAL B 1 323 ? 33.949 60.063 49.686 1.00 14.30 299 VAL B N 1
ATOM 4547 C CA . VAL B 1 323 ? 34.531 58.872 49.084 1.00 15.86 299 VAL B CA 1
ATOM 4548 C C . VAL B 1 323 ? 34.486 57.686 50.062 1.00 16.24 299 VAL B C 1
ATOM 4549 O O . VAL B 1 323 ? 34.202 56.565 49.649 1.00 16.69 299 VAL B O 1
ATOM 4553 N N . ARG B 1 324 ? 34.738 57.937 51.342 1.00 15.30 300 ARG B N 1
ATOM 4554 C CA . ARG B 1 324 ? 34.706 56.883 52.357 1.00 15.99 300 ARG B CA 1
ATOM 4555 C C . ARG B 1 324 ? 33.274 56.330 52.549 1.00 13.87 300 ARG B C 1
ATOM 4556 O O . ARG B 1 324 ? 33.059 55.111 52.599 1.00 14.17 300 ARG B O 1
ATOM 4564 N N . ILE B 1 325 ? 32.292 57.220 52.629 1.00 12.38 301 ILE B N 1
ATOM 4565 C CA . ILE B 1 325 ? 30.897 56.784 52.754 1.00 13.01 301 ILE B CA 1
ATOM 4566 C C . ILE B 1 325 ? 30.515 55.913 51.566 1.00 13.46 301 ILE B C 1
ATOM 4567 O O . ILE B 1 325 ? 29.877 54.860 51.710 1.00 13.98 301 ILE B O 1
ATOM 4572 N N . LEU B 1 326 ? 30.913 56.330 50.363 1.00 13.97 302 LEU B N 1
ATOM 4573 C CA . LEU B 1 326 ? 30.636 55.544 49.166 1.00 13.64 302 LEU B CA 1
ATOM 4574 C C . LEU B 1 326 ? 31.351 54.180 49.213 1.00 15.57 302 LEU B C 1
ATOM 4575 O O . LEU B 1 326 ? 30.741 53.176 48.872 1.00 15.70 302 LEU B O 1
ATOM 4580 N N . GLU B 1 327 ? 32.610 54.148 49.663 1.00 15.67 303 GLU B N 1
ATOM 4581 C CA . GLU B 1 327 ? 33.384 52.880 49.666 1.00 18.46 303 GLU B CA 1
ATOM 4582 C C . GLU B 1 327 ? 32.742 51.852 50.571 1.00 18.77 303 GLU B C 1
ATOM 4583 O O . GLU B 1 327 ? 32.853 50.660 50.345 1.00 18.44 303 GLU B O 1
ATOM 4589 N N . LEU B 1 328 ? 32.059 52.330 51.604 1.00 18.35 304 LEU B N 1
ATOM 4590 C CA . LEU B 1 328 ? 31.408 51.472 52.580 1.00 19.89 304 LEU B CA 1
ATOM 4591 C C . LEU B 1 328 ? 30.121 50.825 52.051 1.00 20.98 304 LEU B C 1
ATOM 4592 O O . LEU B 1 328 ? 29.602 49.885 52.683 1.00 21.87 304 LEU B O 1
ATOM 4597 N N . ALA B 1 329 ? 29.614 51.275 50.905 1.00 22.17 305 ALA B N 1
ATOM 4598 C CA . ALA B 1 329 ? 28.384 50.715 50.353 1.00 25.13 305 ALA B CA 1
ATOM 4599 C C . ALA B 1 329 ? 28.637 49.290 49.880 1.00 28.53 305 ALA B C 1
ATOM 4600 O O . ALA B 1 329 ? 29.668 49.012 49.260 1.00 29.86 305 ALA B O 1
ATOM 4602 N N . ASP B 1 330 ? 27.670 48.431 50.220 1.00 32.12 306 ASP B N 1
ATOM 4603 C CA . ASP B 1 330 ? 27.540 46.983 49.898 1.00 36.05 306 ASP B CA 1
ATOM 4604 C C . ASP B 1 330 ? 28.324 46.408 48.704 1.00 37.53 306 ASP B C 1
ATOM 4605 O O . ASP B 1 330 ? 29.432 46.837 48.359 1.00 38.89 306 ASP B O 1
#

Organism: Escherichia coli (strain K12) (NCBI:txid83333)

Solvent-accessible surface area: 24427 Å² total

Foldseek 3Di:
DPAEEEEEFQEDDPCNVLRNQLSVLLQVLQVVLVHNYDYDYVVVDVVLCQVVVPGAAYEQSDDFPPRQQLPVLVSCVVVVHWYFKFHRQLSNQQQQQVNLVVLCVVVVAFAFQKDKDFQVCLVVDHDPVSVVSLVVLPDWKKKAARGHDLQQLIDIDGDPVCVNVSVVSRCVRHRMMMIGRDFPFQKKKWKDAAPDIFQIKTKAFPDDDCHNCVQPPDPRIDMDTNHPDDPVVSVVVSVSVVVSCVSSPIGLMWMWMWTHGPVRDIHTRGIGGNFRNHPSGDVCVRVVVVVDHSSRRSVSSRVRID/DPFEEEEEFQEDAPCNVLRNQLSVLLQVLQVVLVHNYDYDYCVPDVVLCCVVVPGAAYEQSDFFPPRQQLPVLVSCVVVVHWYFKFHRQLSNQQQQQVNLVVLCVVVVAFAFQKDKDFQVCLVVDHDPVRVVSLVVLPDFKKKAARGHDLQQLIDTDGDPVCVNVSVVSRCVRHRMMMIGRDFPFQKKKWKDAAPDTFQIKTKAFPDDDCHNCVQPPDPRIDMDTNHPDDPVVSVVVSVSVVVSCVSSPIGLMWMWMWTHGPVRDIHTRGIGTNFRRHPSGDVCVRVVVVVDHSSRRSVSSRVRTD

Secondary structure (DSSP, 8-state):
-PPEEEEE---SSTTHHHHHHHHHHHHHHHHHTT-EEEEE-TTTS-GGGTTTTT--EEEE---STTTSSSHHHHHHHHHT--BSS--HHHHHHHH-HHHHHHHHHHTT--B--EEEEEHHHHHH---HHHHHHHHHT-SSEEEEESS--TTTT-EEE-SGGGHHHHHHHHHTT-SEEEEEEPP---EEEEEEETTEEPPPEEEE-SSSS--HHHHHS-S--EEESS----HHHHHHHHHHHHHHHHHHT--SEEEEEEEE-TTS-EEEEEEESS---STT-HHHHHHHHTT--HHHHHHHHHHT--/-PPEEEEE---SSTTHHHHHHHHHHHHHHHHHTT-EEEEE-TTTS-GGGTTTTT--EEEE---STTTSSSHHHHHHHHHT--BSS--HHHHHHHH-HHHHHHHHHHTT--B--EEEEEHHHHHH---HHHHHHHHHT-SSEEEEETT--TTTT-EEE-SHHHHHHHHHHHHTT-SEEEEEEPP---EEEEEEETTEEPPPEEEE-SSSS--HHHHHT-S--EEESS----HHHHHHHHHHHHHHHHHHT--SEEEEEEEE-TTS-EEEEEEESS---STT-HHHHHHHHTT--HHHHHHHHHHT--

GO terms:
  GO:0005829 cytosol (C, IDA)
  GO:0008716 D-alanine-D-alanine ligase activity (F, IDA)
  GO:0042803 protein homodimerization activity (F, IDA)
  GO:0009252 peptidoglycan biosynthetic process (P, IMP)
  GO:0008716 D-alanine-D-alanine ligase activity (F, IMP)